Protein AF-0000000077414527 (afdb_homodimer)

Nearest PDB structures (foldseek):
  1jp4-assembly1_A  TM=9.322E-01  e=9.498E-38  Rattus norvegicus
  2wef-assembly1_A  TM=9.250E-01  e=2.791E-37  Homo sapiens
  4qxd-assembly1_A  TM=7.896E-01  e=4.468E-19  Entamoeba histolytica HM-1:IMSS
  7kio-assembly1_A  TM=7.228E-01  e=9.787E-17  Bos taurus
  1inp-assembly1_A  TM=6.877E-01  e=4.493E-17  Bos taurus

Sequence (624 aa):
MAQSSPLILRLLASSVTASARAGKIIKDVMTRGELGIIEKGTEKNDVQTEADRSAQRCIVASLTKQFPNVTIIGEEGPLGGTNEVPSDWLVTESDQSILDLNCPPTFINTSPDDIVVWVDPLDGTSEYTEGLLDHVTVLIGIAVQGRAVAGVIHQPYHNYKTVKDTPGRTLWGLVGLGVGGFTPVDPPKDKFVITTSRSHRDKMVSNALEALSPDEIISVGGAGHKVLVVLEGRAHAYVYASRGCKKWDTCAPEAILEASGGSLTDIHGKHYSYDKDAPFPDAQGIFATAKGVDHGALIGKLPQDIRDAFPYMAQSSPLILRLLASSVTASARAGKIIKDVMTRGELGIIEKGTEKNDVQTEADRSAQRCIVASLTKQFPNVTIIGEEGPLGGTNEVPSDWLVTESDQSILDLNCPPTFINTSPDDIVVWVDPLDGTSEYTEGLLDHVTVLIGIAVQGRAVAGVIHQPYHNYKTVKDTPGRTLWGLVGLGVGGFTPVDPPKDKFVITTSRSHRDKMVSNALEALSPDEIISVGGAGHKVLVVLEGRAHAYVYASRGCKKWDTCAPEAILEASGGSLTDIHGKHYSYDKDAPFPDAQGIFATAKGVDHGALIGKLPQDIRDAFPY

Solvent-accessible surface area (backbone atoms only — not comparable to full-atom values): 31586 Å² total; per-residue (Å²): 121,89,72,75,58,39,55,62,40,46,52,51,14,30,47,50,44,25,36,51,52,22,31,52,46,36,52,50,43,52,54,36,43,74,67,54,68,41,63,90,85,65,48,64,66,48,50,53,52,49,26,35,52,52,14,36,49,23,33,51,51,22,47,40,72,76,36,70,65,41,47,73,49,47,77,84,50,80,73,68,86,79,68,80,72,59,72,87,53,52,46,84,63,56,41,58,79,48,42,70,50,78,70,42,76,90,45,49,79,60,52,48,84,40,31,25,32,26,26,20,48,52,34,22,58,69,32,55,65,72,65,41,42,67,26,25,25,26,26,40,8,33,14,50,76,22,35,52,35,23,16,26,44,19,25,37,33,43,59,46,76,78,33,81,85,41,84,33,47,51,35,37,14,29,51,86,68,26,62,40,76,63,76,78,36,75,43,64,90,73,56,45,27,33,27,33,55,60,85,65,73,46,70,58,31,48,51,48,49,57,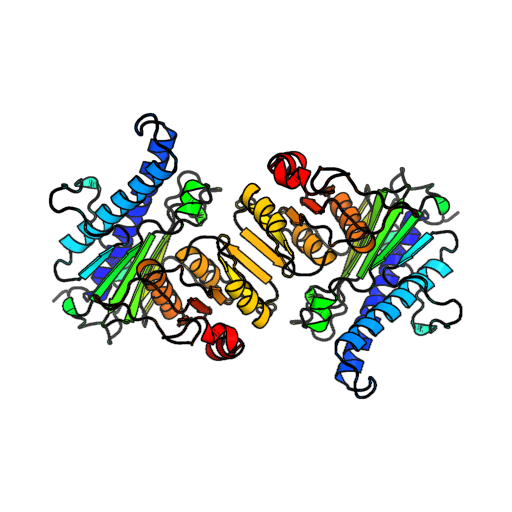54,62,61,51,61,32,36,41,26,32,53,26,62,49,35,46,45,45,39,23,43,60,16,71,12,42,25,36,53,40,59,45,59,79,48,34,49,32,48,42,28,10,44,34,4,29,37,39,18,62,54,22,44,52,20,21,57,85,70,44,67,71,64,45,37,90,83,43,71,53,59,35,59,39,18,38,32,31,25,27,53,89,50,63,55,68,63,58,48,66,46,49,54,64,70,63,54,63,72,37,67,134,124,88,74,76,58,38,56,61,40,48,52,51,16,30,47,50,43,27,35,50,53,21,31,52,47,36,52,51,41,51,54,36,42,75,68,54,68,43,60,90,83,65,48,66,68,48,50,54,50,49,24,34,51,53,14,36,49,25,34,53,53,25,47,38,72,76,37,70,67,41,49,73,49,46,75,83,51,82,72,69,89,78,66,80,71,58,71,88,52,53,46,84,62,55,41,60,80,49,42,72,51,78,72,40,76,90,45,50,77,57,52,47,84,40,31,26,34,26,26,19,48,50,34,21,58,68,32,53,67,71,65,40,42,66,27,24,24,25,27,40,8,35,14,51,77,23,34,50,35,23,16,25,45,20,26,37,34,43,58,47,77,79,33,82,84,38,84,33,48,53,34,36,14,29,50,85,68,26,61,40,75,64,76,76,36,74,43,64,88,71,54,47,28,33,27,36,58,60,87,67,74,47,71,59,31,49,52,48,48,57,53,63,60,53,61,33,35,42,26,32,53,27,61,48,35,48,47,47,39,22,42,60,15,73,12,43,24,35,53,41,59,44,60,79,48,34,49,30,48,42,29,10,43,33,4,28,38,39,17,61,54,22,45,52,22,21,56,84,70,44,67,69,64,45,37,89,82,44,72,54,60,36,60,41,18,38,32,30,28,27,53,90,50,64,54,68,63,58,47,66,47,49,54,66,70,63,54,64,72,36,68,134

Organism: Phaedon cochleariae (NCBI:txid80249)

Structure (mmCIF, N/CA/C/O backbone):
data_AF-0000000077414527-model_v1
#
loop_
_entity.id
_entity.type
_entity.pdbx_description
1 polymer "3(2),5'-bisphosphate nucleotidase 1"
#
loop_
_atom_site.group_PDB
_atom_site.id
_atom_site.type_symbol
_atom_site.label_atom_id
_atom_site.label_alt_id
_atom_site.label_comp_id
_atom_site.label_asym_id
_atom_site.label_entity_id
_atom_site.label_seq_id
_atom_site.pdbx_PDB_ins_code
_atom_site.Cartn_x
_atom_site.Cartn_y
_atom_site.Cartn_z
_atom_site.occupancy
_atom_site.B_iso_or_equiv
_atom_site.auth_seq_id
_atom_site.auth_comp_id
_atom_site.auth_asym_id
_atom_site.auth_atom_id
_atom_site.pdbx_PDB_model_num
ATOM 1 N N . MET A 1 1 ? -8.062 -52.812 0.493 1 33.16 1 MET A N 1
ATOM 2 C CA . MET A 1 1 ? -7.109 -52.5 -0.566 1 33.16 1 MET A CA 1
ATOM 3 C C . MET A 1 1 ? -6.555 -51.094 -0.392 1 33.16 1 MET A C 1
ATOM 5 O O . MET A 1 1 ? -7.305 -50.156 -0.088 1 33.16 1 MET A O 1
ATOM 9 N N . ALA A 1 2 ? -5.492 -50.844 0.14 1 43.72 2 ALA A N 1
ATOM 10 C CA . ALA A 1 2 ? -4.922 -49.531 0.486 1 43.72 2 ALA A CA 1
ATOM 11 C C . ALA A 1 2 ? -5.215 -48.5 -0.599 1 43.72 2 ALA A C 1
ATOM 13 O O . ALA A 1 2 ? -4.727 -48.625 -1.727 1 43.72 2 ALA A O 1
ATOM 14 N N . GLN A 1 3 ? -6.348 -48.031 -0.768 1 51.88 3 GLN A N 1
ATOM 15 C CA . GLN A 1 3 ? -6.883 -47.281 -1.902 1 51.88 3 GLN A CA 1
ATOM 16 C C . GLN A 1 3 ? -6.016 -46.062 -2.221 1 51.88 3 GLN A C 1
ATOM 18 O O . GLN A 1 3 ? -5.629 -45.312 -1.319 1 51.88 3 GLN A O 1
ATOM 23 N N . SER A 1 4 ? -5.305 -46.094 -3.387 1 80.25 4 SER A N 1
ATOM 24 C CA . SER A 1 4 ? -4.418 -45.062 -3.928 1 80.25 4 SER A CA 1
ATOM 25 C C . SER A 1 4 ? -5.098 -43.688 -3.93 1 80.25 4 SER A C 1
ATOM 27 O O . SER A 1 4 ? -6.312 -43.594 -4.113 1 80.25 4 SER A O 1
ATOM 29 N N . SER A 1 5 ? -4.609 -42.719 -3.238 1 91.75 5 SER A N 1
ATOM 30 C CA . SER A 1 5 ? -5.113 -41.344 -3.207 1 91.75 5 SER A CA 1
ATOM 31 C C . SER A 1 5 ? -5.609 -40.906 -4.582 1 91.75 5 SER A C 1
ATOM 33 O O . SER A 1 5 ? -5.016 -41.281 -5.602 1 91.75 5 SER A O 1
ATOM 35 N N . PRO A 1 6 ? -6.852 -40.312 -4.633 1 96.81 6 PRO A N 1
ATOM 36 C CA . PRO A 1 6 ? -7.387 -39.844 -5.906 1 96.81 6 PRO A CA 1
ATOM 37 C C . PRO A 1 6 ? -6.375 -39 -6.688 1 96.81 6 PRO A C 1
ATOM 39 O O . PRO A 1 6 ? -5.492 -38.375 -6.094 1 96.81 6 PRO A O 1
ATOM 42 N N . LEU A 1 7 ? -6.5 -39 -8.008 1 97.81 7 LEU A N 1
ATOM 43 C CA . LEU A 1 7 ? -5.555 -38.406 -8.93 1 97.81 7 LEU A CA 1
ATOM 44 C C . LEU A 1 7 ? -5.309 -36.938 -8.57 1 97.81 7 LEU A C 1
ATOM 46 O O . LEU A 1 7 ? -4.16 -36.469 -8.555 1 97.81 7 LEU A O 1
ATOM 50 N N . ILE A 1 8 ? -6.379 -36.219 -8.266 1 98.25 8 ILE A N 1
ATOM 51 C CA . ILE A 1 8 ? -6.262 -34.781 -8.008 1 98.25 8 ILE A CA 1
ATOM 52 C C . ILE A 1 8 ? -5.383 -34.531 -6.781 1 98.25 8 ILE A C 1
ATOM 54 O O . ILE A 1 8 ? -4.574 -33.594 -6.766 1 98.25 8 ILE A O 1
ATOM 58 N N . LEU A 1 9 ? -5.488 -35.344 -5.777 1 98.44 9 LEU A N 1
ATOM 59 C CA . LEU A 1 9 ? -4.676 -35.219 -4.574 1 98.44 9 LEU A CA 1
ATOM 60 C C . LEU A 1 9 ? -3.223 -35.594 -4.863 1 98.44 9 LEU A C 1
ATOM 62 O O . LEU A 1 9 ? -2.301 -34.938 -4.363 1 98.44 9 LEU A O 1
ATOM 66 N N . ARG A 1 10 ? -3.029 -36.625 -5.637 1 98.31 10 ARG A N 1
ATOM 67 C CA . ARG A 1 10 ? -1.673 -37.031 -5.992 1 98.31 10 ARG A CA 1
ATOM 68 C C . ARG A 1 10 ? -0.967 -35.938 -6.789 1 98.31 10 ARG A C 1
ATOM 70 O O . ARG A 1 10 ? 0.204 -35.625 -6.543 1 98.31 10 ARG A O 1
ATOM 77 N N . LEU A 1 11 ? -1.698 -35.406 -7.727 1 98.5 11 LEU A N 1
ATOM 78 C CA . LEU A 1 11 ? -1.153 -34.344 -8.555 1 98.5 11 LEU A CA 1
ATOM 79 C C . LEU A 1 11 ? -0.813 -33.125 -7.711 1 98.5 11 LEU A C 1
ATOM 81 O O . LEU A 1 11 ? 0.25 -32.531 -7.879 1 98.5 11 LEU A O 1
ATOM 85 N N . LEU A 1 12 ? -1.729 -32.719 -6.812 1 98.81 12 LEU A N 1
ATOM 86 C CA . LEU A 1 12 ? -1.494 -31.578 -5.93 1 98.81 12 LEU A CA 1
ATOM 87 C C . LEU A 1 12 ? -0.288 -31.828 -5.031 1 98.81 12 LEU A C 1
ATOM 89 O O . LEU A 1 12 ? 0.584 -30.969 -4.902 1 98.81 12 LEU A O 1
ATOM 93 N N . ALA A 1 13 ? -0.215 -33 -4.461 1 98.75 13 ALA A N 1
ATOM 94 C CA . ALA A 1 13 ? 0.877 -33.375 -3.564 1 98.75 13 ALA A CA 1
ATOM 95 C C . ALA A 1 13 ? 2.221 -33.312 -4.289 1 98.75 13 ALA A C 1
ATOM 97 O O . ALA A 1 13 ? 3.213 -32.844 -3.738 1 98.75 13 ALA A O 1
ATOM 98 N N . SER A 1 14 ? 2.242 -33.844 -5.484 1 98.69 14 SER A N 1
ATOM 99 C CA . SER A 1 14 ? 3.459 -33.812 -6.285 1 98.69 14 SER A CA 1
ATOM 100 C C . SER A 1 14 ? 3.83 -32.406 -6.715 1 98.69 14 SER A C 1
ATOM 102 O O . SER A 1 14 ? 5.012 -32.062 -6.789 1 98.69 14 SER A O 1
ATOM 104 N N . SER A 1 15 ? 2.818 -31.609 -7.031 1 98.88 15 SER A N 1
ATOM 105 C CA . SER A 1 15 ? 3.053 -30.219 -7.426 1 98.88 15 SER A CA 1
ATOM 106 C C . SER A 1 15 ? 3.699 -29.422 -6.293 1 98.88 15 SER A C 1
ATOM 108 O O . SER A 1 15 ? 4.539 -28.562 -6.539 1 98.88 15 SER A O 1
ATOM 110 N N . VAL A 1 16 ? 3.297 -29.734 -5.059 1 98.81 16 VAL A N 1
ATOM 111 C CA . VAL A 1 16 ? 3.867 -29.047 -3.896 1 98.81 16 VAL A CA 1
ATOM 112 C C . VAL A 1 16 ? 5.363 -29.344 -3.816 1 98.81 16 VAL A C 1
ATOM 114 O O . VAL A 1 16 ? 6.176 -28.406 -3.699 1 98.81 16 VAL A O 1
ATOM 117 N N . THR A 1 17 ? 5.758 -30.547 -3.98 1 98.31 17 THR A N 1
ATOM 118 C CA . THR A 1 17 ? 7.164 -30.922 -3.873 1 98.31 17 THR A CA 1
ATOM 119 C C . THR A 1 17 ? 7.957 -30.422 -5.074 1 98.31 17 THR A C 1
ATOM 121 O O . THR A 1 17 ? 9.086 -29.953 -4.926 1 98.31 17 THR A O 1
ATOM 124 N N . ALA A 1 18 ? 7.352 -30.531 -6.227 1 98.25 18 ALA A N 1
ATOM 125 C CA . ALA A 1 18 ? 8.008 -30.047 -7.438 1 98.25 18 ALA A CA 1
ATOM 126 C C . ALA A 1 18 ? 8.25 -28.547 -7.367 1 98.25 18 ALA A C 1
ATOM 128 O O . ALA A 1 18 ? 9.305 -28.047 -7.785 1 98.25 18 ALA A O 1
ATOM 129 N N . SER A 1 19 ? 7.246 -27.797 -6.848 1 98.69 19 SER A N 1
ATOM 130 C CA . SER A 1 19 ? 7.383 -26.359 -6.762 1 98.69 19 SER A CA 1
ATOM 131 C C . SER A 1 19 ? 8.492 -25.953 -5.793 1 98.69 19 SER A C 1
ATOM 133 O O . SER A 1 19 ? 9.234 -25.016 -6.047 1 98.69 19 SER A O 1
ATOM 135 N N . ALA A 1 20 ? 8.578 -26.656 -4.707 1 98.19 20 ALA A N 1
ATOM 136 C CA . ALA A 1 20 ? 9.641 -26.391 -3.738 1 98.19 20 ALA A CA 1
ATOM 137 C C . ALA A 1 20 ? 11.016 -26.641 -4.348 1 98.19 20 ALA A C 1
ATOM 139 O O . ALA A 1 20 ? 11.945 -25.844 -4.145 1 98.19 20 ALA A O 1
ATOM 140 N N . ARG A 1 21 ? 11.156 -27.719 -5.043 1 97.62 21 ARG A N 1
ATOM 141 C CA . ARG A 1 21 ? 12.414 -28.016 -5.723 1 97.62 21 ARG A CA 1
ATOM 142 C C . ARG A 1 21 ? 12.734 -26.938 -6.754 1 97.62 21 ARG A C 1
ATOM 144 O O . ARG A 1 21 ? 13.891 -26.5 -6.871 1 97.62 21 ARG A O 1
ATOM 151 N N . ALA A 1 22 ? 11.75 -26.578 -7.531 1 97.88 22 ALA A N 1
ATOM 152 C CA . ALA A 1 22 ? 11.93 -25.5 -8.492 1 97.88 22 ALA A CA 1
ATOM 153 C C . ALA A 1 22 ? 12.414 -24.219 -7.793 1 97.88 22 ALA A C 1
ATOM 155 O O . ALA A 1 22 ? 13.297 -23.531 -8.305 1 97.88 22 ALA A O 1
ATOM 156 N N . GLY A 1 23 ? 11.812 -23.922 -6.609 1 98 23 GLY A N 1
ATOM 157 C CA . GLY A 1 23 ? 12.258 -22.797 -5.82 1 98 23 GLY A CA 1
ATOM 158 C C . GLY A 1 23 ? 13.734 -22.844 -5.469 1 98 23 GLY A C 1
ATOM 159 O O . GLY A 1 23 ? 14.43 -21.844 -5.535 1 98 23 GLY A O 1
ATOM 160 N N . LYS A 1 24 ? 14.188 -24.016 -5.109 1 96.94 24 LYS A N 1
ATOM 161 C CA . LYS A 1 24 ? 15.602 -24.188 -4.801 1 96.94 24 LYS A CA 1
ATOM 162 C C . LYS A 1 24 ? 16.469 -23.938 -6.027 1 96.94 24 LYS A C 1
ATOM 164 O O . LYS A 1 24 ? 17.531 -23.312 -5.926 1 96.94 24 LYS A O 1
ATOM 169 N N . ILE A 1 25 ? 16.031 -24.391 -7.121 1 95.56 25 ILE A N 1
ATOM 170 C CA . ILE A 1 25 ? 16.766 -24.188 -8.367 1 95.56 25 ILE A CA 1
ATOM 171 C C . ILE A 1 25 ? 16.875 -22.703 -8.688 1 95.56 25 ILE A C 1
ATOM 173 O O . ILE A 1 25 ? 17.938 -22.219 -9.078 1 95.56 25 ILE A O 1
ATOM 177 N N . ILE A 1 26 ? 15.797 -21.984 -8.555 1 96.56 26 ILE A N 1
ATOM 178 C CA . ILE A 1 26 ? 15.758 -20.547 -8.789 1 96.56 26 ILE A CA 1
ATOM 179 C C . ILE A 1 26 ? 16.812 -19.859 -7.926 1 96.56 26 ILE A C 1
ATOM 181 O O . ILE A 1 26 ? 17.547 -19 -8.414 1 96.56 26 ILE A O 1
ATOM 185 N N . LYS A 1 27 ? 16.875 -20.219 -6.691 1 96.31 27 LYS A N 1
ATOM 186 C CA . LYS A 1 27 ? 17.844 -19.625 -5.766 1 96.31 27 LYS A CA 1
ATOM 187 C C . LYS A 1 27 ? 19.266 -19.984 -6.164 1 96.31 27 LYS A C 1
ATOM 189 O O . LYS A 1 27 ? 20.172 -19.141 -6.098 1 96.31 27 LYS A O 1
ATOM 194 N N . ASP A 1 28 ? 19.484 -21.25 -6.547 1 93.88 28 ASP A N 1
ATOM 195 C CA . ASP A 1 28 ? 20.812 -21.703 -6.953 1 93.88 28 ASP A CA 1
ATOM 196 C C . ASP A 1 28 ? 21.312 -20.922 -8.164 1 93.88 28 ASP A C 1
ATOM 198 O O . ASP A 1 28 ? 22.484 -20.547 -8.227 1 93.88 28 ASP A O 1
ATOM 202 N N . VAL A 1 29 ? 20.453 -20.734 -9.109 1 92.62 29 VAL A N 1
ATOM 203 C CA . VAL A 1 29 ? 20.828 -20 -10.312 1 92.62 29 VAL A CA 1
ATOM 204 C C . VAL A 1 29 ? 21.234 -18.578 -9.945 1 92.62 29 VAL A C 1
ATOM 206 O O . VAL A 1 29 ? 22.234 -18.062 -10.469 1 92.62 29 VAL A O 1
ATOM 209 N N . MET A 1 30 ? 20.469 -17.938 -9.086 1 91.81 30 MET A N 1
ATOM 210 C CA . MET A 1 30 ? 20.797 -16.594 -8.641 1 91.81 30 MET A CA 1
ATOM 211 C C . MET A 1 30 ? 22.172 -16.562 -7.977 1 91.81 30 MET A C 1
ATOM 213 O O . MET A 1 30 ? 22.984 -15.68 -8.258 1 91.81 30 MET A O 1
ATOM 217 N N . THR A 1 31 ? 22.391 -17.469 -7.109 1 89.81 31 THR A N 1
ATOM 218 C CA . THR A 1 31 ? 23.656 -17.547 -6.391 1 89.81 31 THR A CA 1
ATOM 219 C C . THR A 1 31 ? 24.828 -17.734 -7.363 1 89.81 31 THR A C 1
ATOM 221 O O . THR A 1 31 ? 25.875 -17.094 -7.211 1 89.81 31 THR A O 1
ATOM 224 N N . ARG A 1 32 ? 24.625 -18.547 -8.305 1 85.94 32 ARG A N 1
ATOM 225 C CA . ARG A 1 32 ? 25.656 -18.781 -9.312 1 85.94 32 ARG A CA 1
ATOM 226 C C . ARG A 1 32 ? 25.906 -17.531 -10.141 1 85.94 32 ARG A C 1
ATOM 228 O O . ARG A 1 32 ? 27.062 -17.25 -10.508 1 85.94 32 ARG A O 1
ATOM 235 N N . GLY A 1 33 ? 24.891 -16.922 -10.508 1 79.94 33 GLY A N 1
ATOM 236 C CA . GLY A 1 33 ? 25.031 -15.656 -11.227 1 79.94 33 GLY A CA 1
ATOM 237 C C . GLY A 1 33 ? 25.812 -14.617 -10.445 1 79.94 33 GLY A C 1
ATOM 238 O O . GLY A 1 33 ? 26.672 -13.938 -11.008 1 79.94 33 GLY A O 1
ATOM 239 N N . GLU A 1 34 ? 25.516 -14.5 -9.234 1 73.38 34 GLU A N 1
ATOM 240 C CA . GLU A 1 34 ? 26.188 -13.539 -8.367 1 73.38 34 GLU A CA 1
ATOM 241 C C . GLU A 1 34 ? 27.672 -13.867 -8.227 1 73.38 34 GLU A C 1
ATOM 243 O O . GLU A 1 34 ? 28.5 -12.969 -8.102 1 73.38 34 GLU A O 1
ATOM 248 N N . LEU A 1 35 ? 27.906 -15.148 -8.297 1 69.75 35 LEU A N 1
ATOM 249 C CA . LEU A 1 35 ? 29.281 -15.609 -8.156 1 69.75 35 LEU A CA 1
ATOM 250 C C . LEU A 1 35 ? 30.016 -15.531 -9.484 1 69.75 35 LEU A C 1
ATOM 252 O O . LEU A 1 35 ? 31.219 -15.797 -9.547 1 69.75 35 LEU A O 1
ATOM 256 N N . GLY A 1 36 ? 29.359 -14.891 -10.438 1 66.06 36 GLY A N 1
ATOM 257 C CA . GLY A 1 36 ? 29.969 -14.734 -11.75 1 66.06 36 GLY A CA 1
ATOM 258 C C . GLY A 1 36 ? 30.172 -16.047 -12.477 1 66.06 36 GLY A C 1
ATOM 259 O O . GLY A 1 36 ? 31 -16.141 -13.391 1 66.06 36 GLY A O 1
ATOM 260 N N . ILE A 1 37 ? 29.812 -17.016 -11.953 1 55.81 37 ILE A N 1
ATOM 261 C CA . ILE A 1 37 ? 30.016 -18.328 -12.531 1 55.81 37 ILE A CA 1
ATOM 262 C C . ILE A 1 37 ? 29.172 -18.469 -13.805 1 55.81 37 ILE A C 1
ATOM 264 O O . ILE A 1 37 ? 29.516 -19.25 -14.703 1 55.81 37 ILE A O 1
ATOM 268 N N . ILE A 1 38 ? 28.234 -17.641 -13.82 1 53.44 38 ILE A N 1
ATOM 269 C CA . ILE A 1 38 ? 27.547 -17.688 -15.102 1 53.44 38 ILE A CA 1
ATOM 270 C C . ILE A 1 38 ? 28.359 -16.938 -16.156 1 53.44 38 ILE A C 1
ATOM 272 O O . ILE A 1 38 ? 29.078 -15.992 -15.82 1 53.44 38 ILE A O 1
ATOM 276 N N . GLU A 1 39 ? 28.562 -17.406 -17.344 1 50.69 39 GLU A N 1
ATOM 277 C CA . GLU A 1 39 ? 29.438 -16.875 -18.375 1 50.69 39 GLU A CA 1
ATOM 278 C C . GLU A 1 39 ? 29.531 -15.344 -18.281 1 50.69 39 GLU A C 1
ATOM 280 O O . GLU A 1 39 ? 28.516 -14.672 -18.094 1 50.69 39 GLU A O 1
ATOM 285 N N . LYS A 1 40 ? 30.797 -14.883 -18.234 1 45.88 40 LYS A N 1
ATOM 286 C CA . LYS A 1 40 ? 31.219 -13.492 -18.391 1 45.88 40 LYS A CA 1
ATOM 287 C C . LYS A 1 40 ? 30.422 -12.797 -19.5 1 45.88 40 LYS A C 1
ATOM 289 O O . LYS A 1 40 ? 30.266 -13.336 -20.594 1 45.88 40 LYS A O 1
ATOM 294 N N . GLY A 1 41 ? 29.609 -11.734 -19.078 1 48.88 41 GLY A N 1
ATOM 295 C CA . GLY A 1 41 ? 28.75 -10.984 -19.984 1 48.88 41 GLY A CA 1
ATOM 296 C C . GLY A 1 41 ? 27.266 -11.227 -19.734 1 48.88 41 GLY A C 1
ATOM 297 O O . GLY A 1 41 ? 26.422 -10.742 -20.484 1 48.88 41 GLY A O 1
ATOM 298 N N . THR A 1 42 ? 27.062 -12.109 -18.781 1 53.91 42 THR A N 1
ATOM 299 C CA . THR A 1 42 ? 25.656 -12.43 -18.562 1 53.91 42 THR A CA 1
ATOM 300 C C . THR A 1 42 ? 24.953 -11.305 -17.812 1 53.91 42 THR A C 1
ATOM 302 O O . THR A 1 42 ? 25.359 -10.93 -16.719 1 53.91 42 THR A O 1
ATOM 305 N N . GLU A 1 43 ? 24.031 -10.625 -18.484 1 67.56 43 GLU A N 1
ATOM 306 C CA . GLU A 1 43 ? 23.172 -9.555 -17.984 1 67.56 43 GLU A CA 1
ATOM 307 C C . GLU A 1 43 ? 22.047 -10.109 -17.125 1 67.56 43 GLU A C 1
ATOM 309 O O . GLU A 1 43 ? 21.75 -11.305 -17.172 1 67.56 43 GLU A O 1
ATOM 314 N N . LYS A 1 44 ? 21.656 -9.531 -16.125 1 71.81 44 LYS A N 1
ATOM 315 C CA . LYS A 1 44 ? 20.562 -9.875 -15.219 1 71.81 44 LYS A CA 1
ATOM 316 C C . LYS A 1 44 ? 19.453 -10.617 -15.961 1 71.81 44 LYS A C 1
ATOM 318 O O . LYS A 1 44 ? 18.859 -11.562 -15.422 1 71.81 44 LYS A O 1
ATOM 323 N N . ASN A 1 45 ? 19.266 -10.281 -17.078 1 78.75 45 ASN A N 1
ATOM 324 C CA . ASN A 1 45 ? 18.219 -10.891 -17.906 1 78.75 45 ASN A CA 1
ATOM 325 C C . ASN A 1 45 ? 18.578 -12.328 -18.281 1 78.75 45 ASN A C 1
ATOM 327 O O . ASN A 1 45 ? 17.688 -13.172 -18.438 1 78.75 45 ASN A O 1
ATOM 331 N N . ASP A 1 46 ? 19.797 -12.586 -18.312 1 81.69 46 ASP A N 1
ATOM 332 C CA . ASP A 1 46 ? 20.219 -13.945 -18.625 1 81.69 46 ASP A CA 1
ATOM 333 C C . ASP A 1 46 ? 20 -14.883 -17.438 1 81.69 46 ASP A C 1
ATOM 335 O O . ASP A 1 46 ? 19.562 -16.031 -17.609 1 81.69 46 ASP A O 1
ATOM 339 N N . VAL A 1 47 ? 20.328 -14.43 -16.297 1 84.44 47 VAL A N 1
ATOM 340 C CA . VAL A 1 47 ? 20.125 -15.195 -15.078 1 84.44 47 VAL A CA 1
ATOM 341 C C . VAL A 1 47 ? 18.641 -15.508 -14.891 1 84.44 47 VAL A C 1
ATOM 343 O O . VAL A 1 47 ? 18.281 -16.656 -14.594 1 84.44 47 VAL A O 1
ATOM 346 N N . GLN A 1 48 ? 17.844 -14.547 -15.086 1 87.56 48 GLN A N 1
ATOM 347 C CA . GLN A 1 48 ? 16.391 -14.734 -14.977 1 87.56 48 GLN A CA 1
ATOM 348 C C . GLN A 1 48 ? 15.898 -15.773 -15.977 1 87.56 48 GLN A C 1
ATOM 350 O O . GLN A 1 48 ? 15.094 -16.641 -15.633 1 87.56 48 GLN A O 1
ATOM 355 N N . THR A 1 49 ? 16.391 -15.734 -17.188 1 87.69 49 THR A N 1
ATOM 356 C CA . THR A 1 49 ? 16.016 -16.672 -18.234 1 87.69 49 THR A CA 1
ATOM 357 C C . THR A 1 49 ? 16.391 -18.094 -17.844 1 87.69 49 THR A C 1
ATOM 359 O O . THR A 1 49 ? 15.609 -19.031 -18.016 1 87.69 49 THR A O 1
ATOM 362 N N . GLU A 1 50 ? 17.562 -18.219 -17.359 1 91.44 50 GLU A N 1
ATOM 363 C CA . GLU A 1 50 ? 18.016 -19.547 -16.922 1 91.44 50 GLU A CA 1
ATOM 364 C C . GLU A 1 50 ? 17.172 -20.062 -15.773 1 91.44 50 GLU A C 1
ATOM 366 O O . GLU A 1 50 ? 16.812 -21.25 -15.742 1 91.44 50 GLU A O 1
ATOM 371 N N . ALA A 1 51 ? 16.906 -19.234 -14.836 1 94.69 51 ALA A N 1
ATOM 372 C CA . ALA A 1 51 ? 16.078 -19.625 -13.695 1 94.69 51 ALA A CA 1
ATOM 373 C C . ALA A 1 51 ? 14.695 -20.094 -14.164 1 94.69 51 ALA A C 1
ATOM 375 O O . ALA A 1 51 ? 14.203 -21.125 -13.727 1 94.69 51 ALA A O 1
ATOM 376 N N . ASP A 1 52 ? 14.117 -19.344 -15.078 1 95.06 52 ASP A N 1
ATOM 377 C CA . ASP A 1 52 ? 12.805 -19.672 -15.633 1 95.06 52 ASP A CA 1
ATOM 378 C C . ASP A 1 52 ? 12.812 -21.031 -16.312 1 95.06 52 ASP A C 1
ATOM 380 O O . ASP A 1 52 ? 11.969 -21.891 -16.016 1 95.06 52 ASP A O 1
ATOM 384 N N . ARG A 1 53 ? 13.719 -21.25 -17.125 1 93.38 53 ARG A N 1
ATOM 385 C CA . ARG A 1 53 ? 13.789 -22.469 -17.922 1 93.38 53 ARG A CA 1
ATOM 386 C C . ARG A 1 53 ? 14.109 -23.672 -17.047 1 93.38 53 ARG A C 1
ATOM 388 O O . ARG A 1 53 ? 13.492 -24.734 -17.188 1 93.38 53 ARG A O 1
ATOM 395 N N . SER A 1 54 ? 15.07 -23.516 -16.172 1 93.81 54 SER A N 1
ATOM 396 C CA . SER A 1 54 ? 15.461 -24.609 -15.289 1 93.81 54 SER A CA 1
ATOM 397 C C . SER A 1 54 ? 14.32 -25 -14.359 1 93.81 54 SER A C 1
ATOM 399 O O . SER A 1 54 ? 14.055 -26.188 -14.164 1 93.81 54 SER A O 1
ATOM 401 N N . ALA A 1 55 ? 13.672 -24.016 -13.797 1 96.62 55 ALA A N 1
ATOM 402 C CA . ALA A 1 55 ? 12.547 -24.281 -12.906 1 96.62 55 ALA A CA 1
ATOM 403 C C . ALA A 1 55 ? 11.414 -25 -13.641 1 96.62 55 ALA A C 1
ATOM 405 O O . ALA A 1 55 ? 10.836 -25.953 -13.125 1 96.62 55 ALA A O 1
ATOM 406 N N . GLN A 1 56 ? 11.109 -24.531 -14.844 1 96.81 56 GLN A N 1
ATOM 407 C CA . GLN A 1 56 ? 10.047 -25.188 -15.609 1 96.81 56 GLN A CA 1
ATOM 408 C C . GLN A 1 56 ? 10.414 -26.625 -15.938 1 96.81 56 GLN A C 1
ATOM 410 O O . GLN A 1 56 ? 9.57 -27.516 -15.852 1 96.81 56 GLN A O 1
ATOM 415 N N . ARG A 1 57 ? 11.633 -26.812 -16.344 1 95.12 57 ARG A N 1
ATOM 416 C CA . ARG A 1 57 ? 12.078 -28.172 -16.672 1 95.12 57 ARG A CA 1
ATOM 417 C C . ARG A 1 57 ? 11.906 -29.109 -15.477 1 95.12 57 ARG A C 1
ATOM 419 O O . ARG A 1 57 ? 11.438 -30.234 -15.641 1 95.12 57 ARG A O 1
ATOM 426 N N . CYS A 1 58 ? 12.281 -28.625 -14.344 1 96 58 CYS A N 1
ATOM 427 C CA . CYS A 1 58 ? 12.125 -29.406 -13.117 1 96 58 CYS A CA 1
ATOM 428 C C . CYS A 1 58 ? 10.664 -29.797 -12.898 1 96 58 CYS A C 1
ATOM 430 O O . CYS A 1 58 ? 10.352 -30.969 -12.711 1 96 58 CYS A O 1
ATOM 432 N N . ILE A 1 59 ? 9.789 -28.875 -12.969 1 97.94 59 ILE A N 1
ATOM 433 C CA . ILE A 1 59 ? 8.375 -29.078 -12.648 1 97.94 59 ILE A CA 1
ATOM 434 C C . ILE A 1 59 ? 7.734 -29.984 -13.688 1 97.94 59 ILE A C 1
ATOM 436 O O . ILE A 1 59 ? 7.121 -30.984 -13.352 1 97.94 59 ILE A O 1
ATOM 440 N N . VAL A 1 60 ? 7.938 -29.625 -14.969 1 96.75 60 VAL A N 1
ATOM 441 C CA . VAL A 1 60 ? 7.262 -30.328 -16.062 1 96.75 60 VAL A CA 1
ATOM 442 C C . VAL A 1 60 ? 7.773 -31.766 -16.156 1 96.75 60 VAL A C 1
ATOM 444 O O . VAL A 1 60 ? 6.988 -32.719 -16.297 1 96.75 60 VAL A O 1
ATOM 447 N N . ALA A 1 61 ? 9.07 -31.938 -16.047 1 94.69 61 ALA A N 1
ATOM 448 C CA . ALA A 1 61 ? 9.625 -33.281 -16.125 1 94.69 61 ALA A CA 1
ATOM 449 C C . ALA A 1 61 ? 9.141 -34.156 -14.961 1 94.69 61 ALA A C 1
ATOM 451 O O . ALA A 1 61 ? 8.781 -35.312 -15.156 1 94.69 61 ALA A O 1
ATOM 452 N N . SER A 1 62 ? 9.117 -33.562 -13.773 1 96.31 62 SER A N 1
ATOM 453 C CA . SER A 1 62 ? 8.695 -34.312 -12.586 1 96.31 62 SER A CA 1
ATOM 454 C C . SER A 1 62 ? 7.23 -34.719 -12.695 1 96.31 62 SER A C 1
ATOM 456 O O . SER A 1 62 ? 6.891 -35.875 -12.445 1 96.31 62 SER A O 1
ATOM 458 N N . LEU A 1 63 ? 6.387 -33.844 -13.078 1 97.12 63 LEU A N 1
ATOM 459 C CA . LEU A 1 63 ? 4.957 -34.094 -13.141 1 97.12 63 LEU A CA 1
ATOM 460 C C . LEU A 1 63 ? 4.633 -35.031 -14.32 1 97.12 63 LEU A C 1
ATOM 462 O O . LEU A 1 63 ? 3.791 -35.906 -14.203 1 97.12 63 LEU A O 1
ATOM 466 N N . THR A 1 64 ? 5.312 -34.812 -15.484 1 95.12 64 THR A N 1
ATOM 467 C CA . THR A 1 64 ? 5.062 -35.625 -16.672 1 95.12 64 THR A CA 1
ATOM 468 C C . THR A 1 64 ? 5.453 -37.094 -16.406 1 95.12 64 THR A C 1
ATOM 470 O O . THR A 1 64 ? 4.777 -38 -16.875 1 95.12 64 THR A O 1
ATOM 473 N N . LYS A 1 65 ? 6.508 -37.281 -15.742 1 93.56 65 LYS A N 1
ATOM 474 C CA . LYS A 1 65 ? 6.953 -38.625 -15.414 1 93.56 65 LYS A CA 1
ATOM 475 C C . LYS A 1 65 ? 5.922 -39.344 -14.555 1 93.56 65 LYS A C 1
ATOM 477 O O . LYS A 1 65 ? 5.66 -40.531 -14.758 1 93.56 65 LYS A O 1
ATOM 482 N N . GLN A 1 66 ? 5.355 -38.656 -13.633 1 95.5 66 GLN A N 1
ATOM 483 C CA . GLN A 1 66 ? 4.43 -39.25 -12.68 1 95.5 66 GLN A CA 1
ATOM 484 C C . GLN A 1 66 ? 3.016 -39.312 -13.258 1 95.5 66 GLN A C 1
ATOM 486 O O . GLN A 1 66 ? 2.236 -40.219 -12.914 1 95.5 66 GLN A O 1
ATOM 491 N N . PHE A 1 67 ? 2.699 -38.344 -14.102 1 97.06 67 PHE A N 1
ATOM 492 C CA . PHE A 1 67 ? 1.361 -38.25 -14.672 1 97.06 67 PHE A CA 1
ATOM 493 C C . PHE A 1 67 ? 1.429 -38 -16.172 1 97.06 67 PHE A C 1
ATOM 495 O O . PHE A 1 67 ? 1.021 -36.969 -16.672 1 97.06 67 PHE A O 1
ATOM 502 N N . PRO A 1 68 ? 1.725 -39 -16.922 1 96 68 PRO A N 1
ATOM 503 C CA . PRO A 1 68 ? 2.016 -38.844 -18.344 1 96 68 PRO A CA 1
ATOM 504 C C . PRO A 1 68 ? 0.779 -38.469 -19.156 1 96 68 PRO A C 1
ATOM 506 O O . PRO A 1 68 ? 0.901 -37.906 -20.25 1 96 68 PRO A O 1
ATOM 509 N N . ASN A 1 69 ? -0.427 -38.688 -18.641 1 97.12 69 ASN A N 1
ATOM 510 C CA . ASN A 1 69 ? -1.637 -38.438 -19.422 1 97.12 69 ASN A CA 1
ATOM 511 C C . ASN A 1 69 ? -2.242 -37.094 -19.094 1 97.12 69 ASN A C 1
ATOM 513 O O . ASN A 1 69 ? -3.279 -36.719 -19.641 1 97.12 69 ASN A O 1
ATOM 517 N N . VAL A 1 70 ? -1.64 -36.375 -18.219 1 97.94 70 VAL A N 1
ATOM 518 C CA . VAL A 1 70 ? -2.107 -35.062 -17.859 1 97.94 70 VAL A CA 1
ATOM 519 C C . VAL A 1 70 ? -1.441 -34 -18.75 1 97.94 70 VAL A C 1
ATOM 521 O O . VAL A 1 70 ? -0.243 -34.094 -19.016 1 97.94 70 VAL A O 1
ATOM 524 N N . THR A 1 71 ? -2.213 -33.094 -19.281 1 98.06 71 THR A N 1
ATOM 525 C CA . THR A 1 71 ? -1.678 -31.984 -20.062 1 98.06 71 THR A CA 1
ATOM 526 C C . THR A 1 71 ? -1.009 -30.953 -19.156 1 98.06 71 THR A C 1
ATOM 528 O O . THR A 1 71 ? -1.599 -30.516 -18.172 1 98.06 71 THR A O 1
ATOM 531 N N . ILE A 1 72 ? 0.194 -30.625 -19.438 1 98.19 72 ILE A N 1
ATOM 532 C CA . ILE A 1 72 ? 0.926 -29.609 -18.688 1 98.19 72 ILE A CA 1
ATOM 533 C C . ILE A 1 72 ? 1.371 -28.484 -19.641 1 98.19 72 ILE A C 1
ATOM 535 O O . ILE A 1 72 ? 2.02 -28.75 -20.656 1 98.19 72 ILE A O 1
ATOM 539 N N . ILE A 1 73 ? 0.986 -27.25 -19.375 1 98.06 73 ILE A N 1
ATOM 540 C CA . ILE A 1 73 ? 1.34 -26.078 -20.156 1 98.06 73 ILE A CA 1
ATOM 541 C C . ILE A 1 73 ? 2.193 -25.141 -19.328 1 98.06 73 ILE A C 1
ATOM 543 O O . ILE A 1 73 ? 1.746 -24.641 -18.297 1 98.06 73 ILE A O 1
ATOM 547 N N . GLY A 1 74 ? 3.385 -24.906 -19.75 1 97.5 74 GLY A N 1
ATOM 548 C CA . GLY A 1 74 ? 4.305 -24.016 -19.062 1 97.5 74 GLY A CA 1
ATOM 549 C C . GLY A 1 74 ? 4.52 -22.703 -19.797 1 97.5 74 GLY A C 1
ATOM 550 O O . GLY A 1 74 ? 4.5 -22.656 -21.031 1 97.5 74 GLY A O 1
ATOM 551 N N . GLU A 1 75 ? 4.797 -21.641 -19.047 1 96.31 75 GLU A N 1
ATOM 552 C CA . GLU A 1 75 ? 5.012 -20.297 -19.562 1 96.31 75 GLU A CA 1
ATOM 553 C C . GLU A 1 75 ? 6.133 -20.281 -20.609 1 96.31 75 GLU A C 1
ATOM 555 O O . GLU A 1 75 ? 6.051 -19.578 -21.609 1 96.31 75 GLU A O 1
ATOM 560 N N . GLU A 1 76 ? 7.172 -21.109 -20.438 1 93.12 76 GLU A N 1
ATOM 561 C CA . GLU A 1 76 ? 8.375 -21.047 -21.266 1 93.12 76 GLU A CA 1
ATOM 562 C C . GLU A 1 76 ? 8.234 -21.922 -22.5 1 93.12 76 GLU A C 1
ATOM 564 O O . GLU A 1 76 ? 9.188 -22.109 -23.266 1 93.12 76 GLU A O 1
ATOM 569 N N . GLY A 1 77 ? 7.09 -22.469 -22.734 1 89.88 77 GLY A N 1
ATOM 570 C CA . GLY A 1 77 ? 6.844 -23.281 -23.906 1 89.88 77 GLY A CA 1
ATOM 571 C C . GLY A 1 77 ? 7.402 -24.688 -23.797 1 89.88 77 GLY A C 1
ATOM 572 O O . GLY A 1 77 ? 7.785 -25.125 -22.703 1 89.88 77 GLY A O 1
ATOM 573 N N . PRO A 1 78 ? 7.258 -25.422 -24.922 1 84.12 78 PRO A N 1
ATOM 574 C CA . PRO A 1 78 ? 7.676 -26.828 -24.891 1 84.12 78 PRO A CA 1
ATOM 575 C C . PRO A 1 78 ? 9.164 -27 -24.594 1 84.12 78 PRO A C 1
ATOM 577 O O . PRO A 1 78 ? 9.984 -26.188 -25.031 1 84.12 78 PRO A O 1
ATOM 580 N N . LEU A 1 79 ? 9.383 -27.891 -23.625 1 72.44 79 LEU A N 1
ATOM 581 C CA . LEU A 1 79 ? 10.758 -28.203 -23.266 1 72.44 79 LEU A CA 1
ATOM 582 C C . LEU A 1 79 ? 11.453 -28.984 -24.375 1 72.44 79 LEU A C 1
ATOM 584 O O . LEU A 1 79 ? 10.812 -29.766 -25.078 1 72.44 79 LEU A O 1
ATOM 588 N N . GLY A 1 80 ? 12.117 -28.453 -25.328 1 59.38 80 GLY A N 1
ATOM 589 C CA . GLY A 1 80 ? 12.805 -29.172 -26.391 1 59.38 80 GLY A CA 1
ATOM 590 C C . GLY A 1 80 ? 13.117 -30.609 -26.031 1 59.38 80 GLY A C 1
ATOM 591 O O . GLY A 1 80 ? 13.148 -30.969 -24.844 1 59.38 80 GLY A O 1
ATOM 592 N N . GLY A 1 81 ? 12.539 -31.625 -26.812 1 52.69 81 GLY A N 1
ATOM 593 C CA . GLY A 1 81 ? 12.633 -33.094 -26.75 1 52.69 81 GLY A CA 1
ATOM 594 C C . GLY A 1 81 ? 13.875 -33.562 -26.031 1 52.69 81 GLY A C 1
ATOM 595 O O . GLY A 1 81 ? 13.836 -34.562 -25.328 1 52.69 81 GLY A O 1
ATOM 596 N N . THR A 1 82 ? 15.055 -33.188 -26.547 1 47.47 82 THR A N 1
ATOM 597 C CA . THR A 1 82 ? 16.297 -33.938 -26.375 1 47.47 82 THR A CA 1
ATOM 598 C C . THR A 1 82 ? 16.953 -33.594 -25.047 1 47.47 82 THR A C 1
ATOM 600 O O . THR A 1 82 ? 17.984 -34.188 -24.688 1 47.47 82 THR A O 1
ATOM 603 N N . ASN A 1 83 ? 16.562 -32.5 -24.391 1 53.72 83 ASN A N 1
ATOM 604 C CA . ASN A 1 83 ? 17.562 -32.188 -23.375 1 53.72 83 ASN A CA 1
ATOM 605 C C . ASN A 1 83 ? 17.281 -32.906 -22.062 1 53.72 83 ASN A C 1
ATOM 607 O O . ASN A 1 83 ? 16.172 -32.875 -21.547 1 53.72 83 ASN A O 1
ATOM 611 N N . GLU A 1 84 ? 18.047 -33.938 -21.734 1 62.72 84 GLU A N 1
ATOM 612 C CA . GLU A 1 84 ? 18.141 -34.719 -20.5 1 62.72 84 GLU A CA 1
ATOM 613 C C . GLU A 1 84 ? 18.031 -33.812 -19.266 1 62.72 84 GLU A C 1
ATOM 615 O 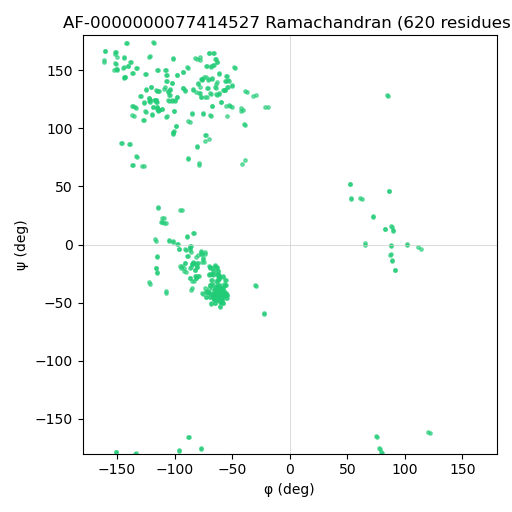O . GLU A 1 84 ? 18.75 -32.812 -19.156 1 62.72 84 GLU A O 1
ATOM 620 N N . VAL A 1 85 ? 16.812 -33.812 -18.578 1 74.69 85 VAL A N 1
ATOM 621 C CA . VAL A 1 85 ? 16.719 -33.188 -17.281 1 74.69 85 VAL A CA 1
ATOM 622 C C . VAL A 1 85 ? 17.672 -33.844 -16.297 1 74.69 85 VAL A C 1
ATOM 624 O O . VAL A 1 85 ? 17.688 -35.094 -16.188 1 74.69 85 VAL A O 1
ATOM 627 N N . PRO A 1 86 ? 18.547 -33.031 -15.742 1 80.44 86 PRO A N 1
ATOM 628 C CA . PRO A 1 86 ? 19.391 -33.656 -14.711 1 80.44 86 PRO A CA 1
ATOM 629 C C . PRO A 1 86 ? 18.578 -34.438 -13.672 1 80.44 86 PRO A C 1
ATOM 631 O O . PRO A 1 86 ? 17.516 -34 -13.258 1 80.44 86 PRO A O 1
ATOM 634 N N . SER A 1 87 ? 19.062 -35.594 -13.328 1 80.19 87 SER A N 1
ATOM 635 C CA . SER A 1 87 ? 18.359 -36.469 -12.406 1 80.19 87 SER A CA 1
ATOM 636 C C . SER A 1 87 ? 18.109 -35.781 -11.07 1 80.19 87 SER A C 1
ATOM 638 O O . SER A 1 87 ? 17.094 -36.031 -10.406 1 80.19 87 SER A O 1
ATOM 640 N N . ASP A 1 88 ? 19 -34.844 -10.766 1 83.81 88 ASP A N 1
ATOM 641 C CA . ASP A 1 88 ? 18.891 -34.188 -9.461 1 83.81 88 ASP A CA 1
ATOM 642 C C . ASP A 1 88 ? 17.766 -33.156 -9.453 1 83.81 88 ASP A C 1
ATOM 644 O O . ASP A 1 88 ? 17.344 -32.719 -8.391 1 83.81 88 ASP A O 1
ATOM 648 N N . TRP A 1 89 ? 17.219 -32.906 -10.625 1 87.12 89 TRP A N 1
ATOM 649 C CA . TRP A 1 89 ? 16.125 -31.953 -10.703 1 87.12 89 TRP A CA 1
ATOM 650 C C . TRP A 1 89 ? 14.773 -32.656 -10.562 1 87.12 89 TRP A C 1
ATOM 652 O O . TRP A 1 89 ? 13.773 -32 -10.219 1 87.12 89 TRP A O 1
ATOM 662 N N . LEU A 1 90 ? 14.805 -33.906 -10.805 1 90.69 90 LEU A N 1
ATOM 663 C CA . LEU A 1 90 ? 13.555 -34.656 -10.82 1 90.69 90 LEU A CA 1
ATOM 664 C C . LEU A 1 90 ? 13.086 -34.938 -9.406 1 90.69 90 LEU A C 1
ATOM 666 O O . LEU A 1 90 ? 13.875 -35.375 -8.555 1 90.69 90 LEU A O 1
ATOM 670 N N . VAL A 1 91 ? 11.891 -34.656 -9.141 1 92.69 91 VAL A N 1
ATOM 671 C CA . VAL A 1 91 ? 11.258 -34.938 -7.859 1 92.69 91 VAL A CA 1
ATOM 672 C C . VAL A 1 91 ? 10.117 -35.938 -8.062 1 92.69 91 VAL A C 1
ATOM 674 O O . VAL A 1 91 ? 9.227 -35.719 -8.875 1 92.69 91 VAL A O 1
ATOM 677 N N . THR A 1 92 ? 10.188 -37.062 -7.312 1 91.31 92 THR A N 1
ATOM 678 C CA . THR A 1 92 ? 9.133 -38.062 -7.438 1 91.31 92 THR A CA 1
ATOM 679 C C . THR A 1 92 ? 8.367 -38.188 -6.121 1 91.31 92 THR A C 1
ATOM 681 O O . THR A 1 92 ? 7.305 -38.812 -6.082 1 91.31 92 THR A O 1
ATOM 684 N N . GLU A 1 93 ? 8.914 -37.562 -5.086 1 93.5 93 GLU A N 1
ATOM 685 C CA . GLU A 1 93 ? 8.234 -37.625 -3.795 1 93.5 93 GLU A CA 1
ATOM 686 C C . GLU A 1 93 ? 6.996 -36.719 -3.801 1 93.5 93 GLU A C 1
ATOM 688 O O . GLU A 1 93 ? 6.965 -35.688 -4.477 1 93.5 93 GLU A O 1
ATOM 693 N N . SER A 1 94 ? 5.969 -37.156 -3.133 1 96.06 94 SER A N 1
ATOM 694 C CA . SER A 1 94 ? 4.73 -36.375 -2.963 1 96.06 94 SER A CA 1
ATOM 695 C C . SER A 1 94 ? 4.52 -36 -1.504 1 96.06 94 SER A C 1
ATOM 697 O O . SER A 1 94 ? 4.992 -36.688 -0.598 1 96.06 94 SER A O 1
ATOM 699 N N . ASP A 1 95 ? 3.887 -34.906 -1.288 1 96.75 95 ASP A N 1
ATOM 700 C CA . ASP A 1 95 ? 3.57 -34.469 0.07 1 96.75 95 ASP A CA 1
ATOM 701 C C . ASP A 1 95 ? 2.539 -35.375 0.714 1 96.75 95 ASP A C 1
ATOM 703 O O . ASP A 1 95 ? 1.355 -35.344 0.375 1 96.75 95 ASP A O 1
ATOM 707 N N . GLN A 1 96 ? 2.914 -36.156 1.716 1 96.06 96 GLN A N 1
ATOM 708 C CA . GLN A 1 96 ? 2.08 -37.188 2.332 1 96.06 96 GLN A CA 1
ATOM 709 C C . GLN A 1 96 ? 0.894 -36.562 3.066 1 96.06 96 GLN A C 1
ATOM 711 O O . GLN A 1 96 ? -0.19 -37.156 3.111 1 96.06 96 GLN A O 1
ATOM 716 N N . SER A 1 97 ? 1.136 -35.438 3.621 1 96.69 97 SER A N 1
ATOM 717 C CA . SER A 1 97 ? 0.067 -34.781 4.371 1 96.69 97 SER A CA 1
ATOM 718 C C . SER A 1 97 ? -1.117 -34.438 3.467 1 96.69 97 SER A C 1
ATOM 720 O O . SER A 1 97 ? -2.256 -34.375 3.932 1 96.69 97 SER A O 1
ATOM 722 N N . ILE A 1 98 ? -0.868 -34.281 2.205 1 97.88 98 ILE A N 1
ATOM 723 C CA . ILE A 1 98 ? -1.925 -34 1.24 1 97.88 98 ILE A CA 1
ATOM 724 C C . ILE A 1 98 ? -2.555 -35.312 0.77 1 97.88 98 ILE A C 1
ATOM 726 O O . ILE A 1 98 ? -3.777 -35.406 0.637 1 97.88 98 ILE A O 1
ATOM 730 N N . LEU A 1 99 ? -1.736 -36.312 0.583 1 97.19 99 LEU A N 1
ATOM 731 C CA . LEU A 1 99 ? -2.221 -37.625 0.127 1 97.19 99 LEU A CA 1
ATOM 732 C C . LEU A 1 99 ? -3.199 -38.219 1.132 1 97.19 99 LEU A C 1
ATOM 734 O O . LEU A 1 99 ? -4.098 -38.969 0.755 1 97.19 99 LEU A O 1
ATOM 738 N N . ASP A 1 100 ? -3.035 -37.812 2.402 1 96.56 100 ASP A N 1
ATOM 739 C CA . ASP A 1 100 ? -3.816 -38.406 3.484 1 96.56 100 ASP A CA 1
ATOM 740 C C . ASP A 1 100 ? -5.16 -37.688 3.646 1 96.56 100 ASP A C 1
ATOM 742 O O . ASP A 1 100 ? -6.012 -38.125 4.418 1 96.56 100 ASP A O 1
ATOM 746 N N . LEU A 1 101 ? -5.383 -36.688 2.896 1 97.19 101 LEU A N 1
ATOM 747 C CA . LEU A 1 101 ? -6.617 -35.906 3.031 1 97.19 101 LEU A CA 1
ATOM 748 C C . LEU A 1 101 ? -7.773 -36.625 2.318 1 97.19 101 LEU A C 1
ATOM 750 O O . LEU A 1 101 ? -7.551 -37.469 1.459 1 97.19 101 LEU A O 1
ATOM 754 N N . ASN A 1 102 ? -8.992 -36.219 2.746 1 96.62 102 ASN A N 1
ATOM 755 C CA . ASN A 1 102 ? -10.195 -36.719 2.086 1 96.62 102 ASN A CA 1
ATOM 756 C C . ASN A 1 102 ? -10.555 -35.906 0.862 1 96.62 102 ASN A C 1
ATOM 758 O O . ASN A 1 102 ? -10.922 -34.719 0.991 1 96.62 102 ASN A O 1
ATOM 762 N N . CYS A 1 103 ? -10.445 -36.5 -0.228 1 97.31 103 CYS A N 1
ATOM 763 C CA . CYS A 1 103 ? -10.727 -35.812 -1.476 1 97.31 103 CYS A CA 1
ATOM 764 C C . CYS A 1 103 ? -12.195 -35.406 -1.556 1 97.31 103 CYS A C 1
ATOM 766 O O . CYS A 1 103 ? -13.078 -36.188 -1.23 1 97.31 103 CYS A O 1
ATOM 768 N N . PRO A 1 104 ? -12.445 -34.156 -1.987 1 97.5 104 PRO A N 1
ATOM 769 C CA . PRO A 1 104 ? -13.844 -33.844 -2.26 1 97.5 104 PRO A CA 1
ATOM 770 C C . PRO A 1 104 ? -14.492 -34.781 -3.254 1 97.5 104 PRO A C 1
ATOM 772 O O . PRO A 1 104 ? -13.883 -35.156 -4.258 1 97.5 104 PRO A O 1
ATOM 775 N N . PRO A 1 105 ? -15.734 -35.156 -3.049 1 96.62 105 PRO A N 1
ATOM 776 C CA . PRO A 1 105 ? -16.406 -36.125 -3.893 1 96.62 105 PRO A CA 1
ATOM 777 C C . PRO A 1 105 ? -16.406 -35.75 -5.371 1 96.62 105 PRO A C 1
ATOM 779 O O . PRO A 1 105 ? -16.281 -36.625 -6.238 1 96.62 105 PRO A O 1
ATOM 782 N N . THR A 1 106 ? -16.5 -34.531 -5.609 1 96 106 THR A N 1
ATOM 783 C CA . THR A 1 106 ? -16.609 -34 -6.973 1 96 106 THR A CA 1
ATOM 784 C C . THR A 1 106 ? -15.352 -34.344 -7.77 1 96 106 THR A C 1
ATOM 786 O O . THR A 1 106 ? -15.391 -34.406 -9 1 96 106 THR A O 1
ATOM 789 N N . PHE A 1 107 ? -14.242 -34.594 -7.07 1 97.19 107 PHE A N 1
ATOM 790 C CA . PHE A 1 107 ? -12.984 -34.719 -7.801 1 97.19 107 PHE A CA 1
ATOM 791 C C . PHE A 1 107 ? -12.414 -36.125 -7.664 1 97.19 107 PHE A C 1
ATOM 793 O O . PHE A 1 107 ? -11.336 -36.406 -8.188 1 97.19 107 PHE A O 1
ATOM 800 N N . ILE A 1 108 ? -13.039 -37.062 -7.023 1 96.38 108 ILE A N 1
ATOM 801 C CA . ILE A 1 108 ? -12.539 -38.406 -6.711 1 96.38 108 ILE A CA 1
ATOM 802 C C . ILE A 1 108 ? -12.273 -39.156 -8 1 96.38 108 ILE A C 1
ATOM 804 O O . ILE A 1 108 ? -11.289 -39.906 -8.102 1 96.38 108 ILE A O 1
ATOM 808 N N . ASN A 1 109 ? -13.141 -38.969 -9 1 95.31 109 ASN A N 1
ATOM 809 C CA . ASN A 1 109 ? -13.031 -39.75 -10.219 1 95.31 109 ASN A CA 1
ATOM 810 C C . ASN A 1 109 ? -12.547 -38.906 -11.398 1 95.31 109 ASN A C 1
ATOM 812 O O . ASN A 1 109 ? -12.836 -39.219 -12.555 1 95.31 109 ASN A O 1
ATOM 816 N N . THR A 1 110 ? -11.898 -37.844 -11.094 1 97.19 110 THR A N 1
ATOM 817 C CA . THR A 1 110 ? -11.367 -37 -12.148 1 97.19 110 THR A CA 1
ATOM 818 C C . THR A 1 110 ? -10.422 -37.781 -13.055 1 97.19 110 THR A C 1
ATOM 820 O O . THR A 1 110 ? -9.555 -38.531 -12.57 1 97.19 110 THR A O 1
ATOM 823 N N . SER A 1 111 ? -10.609 -37.625 -14.383 1 97.19 111 SER A N 1
ATOM 824 C CA . SER A 1 111 ? -9.75 -38.281 -15.359 1 97.19 111 SER A CA 1
ATOM 825 C C . SER A 1 111 ? -8.586 -37.375 -15.766 1 97.19 111 SER A C 1
ATOM 827 O O . SER A 1 111 ? -8.719 -36.156 -15.82 1 97.19 111 SER A O 1
ATOM 829 N N . PRO A 1 112 ? -7.484 -38 -16.078 1 97.88 112 PRO A N 1
ATOM 830 C CA . PRO A 1 112 ? -6.344 -37.188 -16.531 1 97.88 112 PRO A CA 1
ATOM 831 C C . PRO A 1 112 ? -6.676 -36.312 -17.734 1 97.88 112 PRO A C 1
ATOM 833 O O . PRO A 1 112 ? -6.148 -35.219 -17.859 1 97.88 112 PRO A O 1
ATOM 836 N N . ASP A 1 113 ? -7.602 -36.781 -18.578 1 97.25 113 ASP A N 1
ATOM 837 C CA . ASP A 1 113 ? -7.949 -36.062 -19.797 1 97.25 113 ASP A CA 1
ATOM 838 C C . ASP A 1 113 ? -8.688 -34.75 -19.469 1 97.25 113 ASP A C 1
ATOM 840 O O . ASP A 1 113 ? -8.758 -33.844 -20.312 1 97.25 113 ASP A O 1
ATOM 844 N N . ASP A 1 114 ? -9.219 -34.688 -18.297 1 97.94 114 ASP A N 1
ATOM 845 C CA . ASP A 1 114 ? -9.984 -33.531 -17.875 1 97.94 114 ASP A CA 1
ATOM 846 C C . ASP A 1 114 ? -9.094 -32.5 -17.203 1 97.94 114 ASP A C 1
ATOM 848 O O . ASP A 1 114 ? -9.539 -31.391 -16.875 1 97.94 114 ASP A O 1
ATOM 852 N N . ILE A 1 115 ? -7.84 -32.844 -17.031 1 98.75 115 ILE A N 1
ATOM 853 C CA . ILE A 1 115 ? -6.949 -32.031 -16.219 1 98.75 115 ILE A CA 1
ATOM 854 C C . ILE A 1 115 ? -5.984 -31.266 -17.125 1 98.75 115 ILE A C 1
ATOM 856 O O . ILE A 1 115 ? -5.434 -31.844 -18.062 1 98.75 115 ILE A O 1
ATOM 860 N N . VAL A 1 116 ? -5.836 -30.016 -16.922 1 98.88 116 VAL A N 1
ATOM 861 C CA . VAL A 1 116 ? -4.758 -29.203 -17.484 1 98.88 116 VAL A CA 1
ATOM 862 C C . VAL A 1 116 ? -3.98 -28.531 -16.344 1 98.88 116 VAL A C 1
ATOM 864 O O . VAL A 1 116 ? -4.574 -27.922 -15.453 1 98.88 116 VAL A O 1
ATOM 867 N N . VAL A 1 117 ? -2.674 -28.703 -16.312 1 98.94 117 VAL A N 1
ATOM 868 C CA . VAL A 1 117 ? -1.798 -28.047 -15.352 1 98.94 117 VAL A CA 1
ATOM 869 C C . VAL A 1 117 ? -1.132 -26.828 -16 1 98.94 117 VAL A C 1
ATOM 871 O O . VAL A 1 117 ? -0.54 -26.938 -17.078 1 98.94 117 VAL A O 1
ATOM 874 N N . TRP A 1 118 ? -1.287 -25.703 -15.406 1 98.88 118 TRP A N 1
ATOM 875 C CA . TRP A 1 118 ? -0.66 -24.469 -15.852 1 98.88 118 TRP A CA 1
ATOM 876 C C . TRP A 1 118 ? 0.513 -24.094 -14.953 1 98.88 118 TRP A C 1
ATOM 878 O O . TRP A 1 118 ? 0.363 -24.016 -13.727 1 98.88 118 TRP A O 1
ATOM 888 N N . VAL A 1 119 ? 1.71 -23.812 -15.547 1 98.88 119 VAL A N 1
ATOM 889 C CA . VAL A 1 119 ? 2.924 -23.625 -14.758 1 98.88 119 VAL A CA 1
ATOM 890 C C . VAL A 1 119 ? 3.559 -22.281 -15.094 1 98.88 119 VAL A C 1
ATOM 892 O O . VAL A 1 119 ? 3.908 -22.016 -16.25 1 98.88 119 VAL A O 1
ATOM 895 N N . ASP A 1 120 ? 3.596 -21.406 -14.18 1 98.75 120 ASP A N 1
ATOM 896 C CA . ASP A 1 120 ? 4.52 -20.266 -14.18 1 98.75 120 ASP A CA 1
ATOM 897 C C . ASP A 1 120 ? 5.73 -20.547 -13.297 1 98.75 120 ASP A C 1
ATOM 899 O O . ASP A 1 120 ? 5.645 -20.469 -12.07 1 98.75 120 ASP A O 1
ATOM 903 N N . PRO A 1 121 ? 6.828 -20.875 -13.883 1 98.25 121 PRO A N 1
ATOM 904 C CA . PRO A 1 121 ? 7.977 -21.328 -13.094 1 98.25 121 PRO A CA 1
ATOM 905 C C . PRO A 1 121 ? 8.586 -20.203 -12.25 1 98.25 121 PRO A C 1
ATOM 907 O O . PRO A 1 121 ? 9.18 -20.469 -11.203 1 98.25 121 PRO A O 1
ATOM 910 N N . LEU A 1 122 ? 8.5 -19.016 -12.719 1 98.06 122 LEU A N 1
ATOM 911 C CA . LEU A 1 122 ? 9.031 -17.844 -12.008 1 98.06 122 LEU A CA 1
ATOM 912 C C . LEU A 1 122 ? 8.172 -16.609 -12.266 1 98.06 122 LEU A C 1
ATOM 914 O O . LEU A 1 122 ? 8.469 -15.812 -13.156 1 98.06 122 LEU A O 1
ATOM 918 N N . ASP A 1 123 ? 7.133 -16.453 -11.43 1 97.69 123 ASP A N 1
ATOM 919 C CA . ASP A 1 123 ? 6.301 -15.25 -11.438 1 97.69 123 ASP A CA 1
ATOM 920 C C . ASP A 1 123 ? 6.98 -14.102 -10.688 1 97.69 123 ASP A C 1
ATOM 922 O O . ASP A 1 123 ? 7.523 -14.297 -9.602 1 97.69 123 ASP A O 1
ATOM 926 N N . GLY A 1 124 ? 6.879 -12.898 -11.258 1 94.94 124 GLY A N 1
ATOM 927 C CA . GLY A 1 124 ? 7.641 -11.781 -10.727 1 94.94 124 GLY A CA 1
ATOM 928 C C . GLY A 1 124 ? 9.047 -11.695 -11.289 1 94.94 124 GLY A C 1
ATOM 929 O O . GLY A 1 124 ? 10.008 -11.539 -10.539 1 94.94 124 GLY A O 1
ATOM 930 N N . THR A 1 125 ? 9.141 -11.836 -12.617 1 91 125 THR A N 1
ATOM 931 C CA . THR A 1 125 ? 10.43 -11.844 -13.297 1 91 125 THR A CA 1
ATOM 932 C C . THR A 1 125 ? 11.148 -10.516 -13.109 1 91 125 THR A C 1
ATOM 934 O O . THR A 1 125 ? 12.352 -10.492 -12.844 1 91 125 THR A O 1
ATOM 937 N N . SER A 1 126 ? 10.414 -9.406 -13.258 1 88.75 126 SER A N 1
ATOM 938 C CA . SER A 1 126 ? 11.023 -8.094 -13.039 1 88.75 126 SER A CA 1
ATOM 939 C C . SER A 1 126 ? 11.523 -7.953 -11.602 1 88.75 126 SER A C 1
ATOM 941 O O . SER A 1 126 ? 12.617 -7.445 -11.367 1 88.75 126 SER A O 1
ATOM 943 N N . GLU A 1 127 ? 10.75 -8.375 -10.703 1 92.69 127 GLU A N 1
ATOM 944 C CA . GLU A 1 127 ? 11.117 -8.305 -9.289 1 92.69 127 GLU A CA 1
ATOM 945 C C . GLU A 1 127 ? 12.359 -9.148 -9 1 92.69 127 GLU A C 1
ATOM 947 O O . GLU A 1 127 ? 13.227 -8.742 -8.227 1 92.69 127 GLU A O 1
ATOM 952 N N . TYR A 1 128 ? 12.477 -10.312 -9.625 1 94.25 128 TYR A N 1
ATOM 953 C CA . TYR A 1 128 ? 13.641 -11.18 -9.5 1 94.25 128 TYR A CA 1
ATOM 954 C C . TYR A 1 128 ? 14.914 -10.445 -9.898 1 94.25 128 TYR A C 1
ATOM 956 O O . TYR A 1 128 ? 15.922 -10.492 -9.188 1 94.25 128 TYR A O 1
ATOM 964 N N . THR A 1 129 ? 14.805 -9.6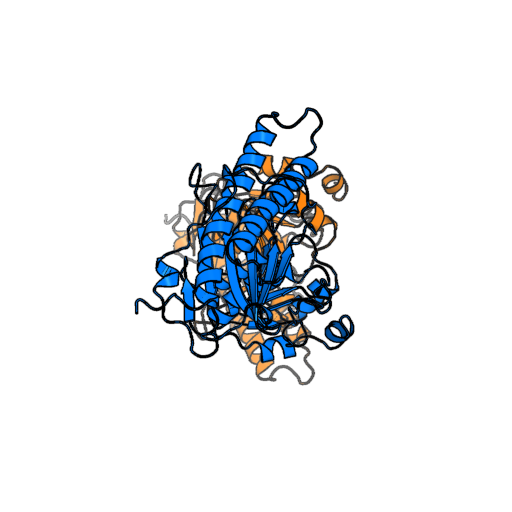88 -10.945 1 90 129 THR A N 1
ATOM 965 C CA . THR A 1 129 ? 15.969 -8.984 -11.477 1 90 129 THR A CA 1
ATOM 966 C C . THR A 1 129 ? 16.266 -7.727 -10.656 1 90 129 THR A C 1
ATOM 968 O O . THR A 1 129 ? 17.422 -7.312 -10.547 1 90 129 THR A O 1
ATOM 971 N N . GLU A 1 130 ? 15.227 -7.172 -10.047 1 89 130 GLU A N 1
ATOM 972 C CA . GLU A 1 130 ? 15.367 -5.926 -9.305 1 89 130 GLU A CA 1
ATOM 973 C C . GLU A 1 130 ? 15.75 -6.188 -7.852 1 89 130 GLU A C 1
ATOM 975 O O . GLU A 1 130 ? 16.047 -5.254 -7.098 1 89 130 GLU A O 1
ATOM 980 N N . GLY A 1 131 ? 15.695 -7.43 -7.457 1 90.75 131 GLY A N 1
ATOM 981 C CA . GLY A 1 131 ? 16.078 -7.789 -6.102 1 90.75 131 GLY A CA 1
ATOM 982 C C . GLY A 1 131 ? 14.93 -7.73 -5.117 1 90.75 131 GLY A C 1
ATOM 983 O O . GLY A 1 131 ? 15.141 -7.734 -3.904 1 90.75 131 GLY A O 1
ATOM 984 N N . LEU A 1 132 ? 13.711 -7.613 -5.633 1 93.06 132 LEU A N 1
ATOM 985 C CA . LEU A 1 132 ? 12.516 -7.707 -4.801 1 93.06 132 LEU A CA 1
ATOM 986 C C . LEU A 1 132 ? 12.055 -9.156 -4.68 1 93.06 132 LEU A C 1
ATOM 988 O O . LEU A 1 132 ? 10.977 -9.508 -5.164 1 93.06 132 LEU A O 1
ATOM 992 N N . LEU A 1 133 ? 12.758 -9.922 -3.912 1 95.44 133 LEU A N 1
ATOM 993 C CA . LEU A 1 133 ? 12.75 -11.367 -4.051 1 95.44 133 LEU A CA 1
ATOM 994 C C . LEU A 1 133 ? 11.555 -11.984 -3.338 1 95.44 133 LEU A C 1
ATOM 996 O O . LEU A 1 133 ? 11.117 -13.078 -3.684 1 95.44 133 LEU A O 1
ATOM 1000 N N . ASP A 1 134 ? 10.953 -11.305 -2.371 1 95.62 134 ASP A N 1
ATOM 1001 C CA . ASP A 1 134 ? 9.75 -11.789 -1.697 1 95.62 134 ASP A CA 1
ATOM 1002 C C . ASP A 1 134 ? 8.578 -11.867 -2.664 1 95.62 134 ASP A C 1
ATOM 1004 O O . ASP A 1 134 ? 7.582 -12.547 -2.389 1 95.62 134 ASP A O 1
ATOM 1008 N N . HIS A 1 135 ? 8.672 -11.172 -3.762 1 96.94 135 HIS A N 1
ATOM 1009 C CA . HIS A 1 135 ? 7.574 -11.117 -4.723 1 96.94 135 HIS A CA 1
ATOM 1010 C C . HIS A 1 135 ? 7.609 -12.312 -5.668 1 96.94 135 HIS A C 1
ATOM 1012 O O . HIS A 1 135 ? 6.629 -12.586 -6.367 1 96.94 135 HIS A O 1
ATOM 1018 N N . VAL A 1 136 ? 8.719 -13.016 -5.719 1 97.69 136 VAL A N 1
ATOM 1019 C CA . VAL A 1 136 ? 8.93 -14.102 -6.668 1 97.69 136 VAL A CA 1
ATOM 1020 C C . VAL A 1 136 ? 8.172 -15.344 -6.207 1 97.69 136 VAL A C 1
ATOM 1022 O O . VAL A 1 136 ? 8.297 -15.766 -5.055 1 97.69 136 VAL A O 1
ATOM 1025 N N . THR A 1 137 ? 7.371 -15.883 -7.109 1 98.81 137 THR A N 1
ATOM 1026 C CA . THR A 1 137 ? 6.625 -17.094 -6.781 1 98.81 137 THR A CA 1
ATOM 1027 C C . THR A 1 137 ? 6.738 -18.109 -7.902 1 98.81 137 THR A C 1
ATOM 1029 O O . THR A 1 137 ? 7.027 -17.766 -9.047 1 98.81 137 THR A O 1
ATOM 1032 N N . VAL A 1 138 ? 6.629 -19.375 -7.547 1 98.88 138 VAL A N 1
ATOM 1033 C CA . VAL A 1 138 ? 6.359 -20.484 -8.461 1 98.88 138 VAL A CA 1
ATOM 1034 C C . VAL A 1 138 ? 4.875 -20.828 -8.43 1 98.88 138 VAL A C 1
ATOM 1036 O O . VAL A 1 138 ? 4.305 -21.047 -7.363 1 98.88 138 VAL A O 1
ATOM 1039 N N . LEU A 1 139 ? 4.27 -20.859 -9.609 1 98.94 139 LEU A N 1
ATOM 1040 C CA . LEU A 1 139 ? 2.832 -21.094 -9.68 1 98.94 139 LEU A CA 1
ATOM 1041 C C . LEU A 1 139 ? 2.525 -22.375 -10.445 1 98.94 139 LEU A C 1
ATOM 1043 O O . LEU A 1 139 ? 2.973 -22.547 -11.578 1 98.94 139 LEU A O 1
ATOM 1047 N N . ILE A 1 140 ? 1.799 -23.266 -9.812 1 98.94 140 ILE A N 1
ATOM 1048 C CA . ILE A 1 140 ? 1.283 -24.469 -10.461 1 98.94 140 ILE A CA 1
ATOM 1049 C C . ILE A 1 140 ? -0.225 -24.562 -10.242 1 98.94 140 ILE A C 1
ATOM 1051 O O . ILE A 1 140 ? -0.68 -24.859 -9.141 1 98.94 140 ILE A O 1
ATOM 1055 N N . GLY A 1 141 ? -0.938 -24.297 -11.297 1 98.94 141 GLY A N 1
ATOM 1056 C CA . GLY A 1 141 ? -2.387 -24.391 -11.242 1 98.94 141 GLY A CA 1
ATOM 1057 C C . GLY A 1 141 ? -2.926 -25.656 -11.875 1 98.94 141 GLY A C 1
ATOM 1058 O O . GLY A 1 141 ? -2.42 -26.109 -12.898 1 98.94 141 GLY A O 1
ATOM 1059 N N . ILE A 1 142 ? -3.9 -26.266 -11.273 1 98.94 142 ILE A N 1
ATOM 1060 C CA . ILE A 1 142 ? -4.562 -27.469 -11.773 1 98.94 142 ILE A CA 1
ATOM 1061 C C . ILE A 1 142 ? -6.02 -27.156 -12.109 1 98.94 142 ILE A C 1
ATOM 1063 O O . ILE A 1 142 ? -6.801 -26.797 -11.227 1 98.94 142 ILE A O 1
ATOM 1067 N N . ALA A 1 143 ? -6.297 -27.297 -13.367 1 98.94 143 ALA A N 1
ATOM 1068 C CA . ALA A 1 143 ? -7.668 -27.078 -13.828 1 98.94 143 ALA A CA 1
ATOM 1069 C C . ALA A 1 143 ? -8.336 -28.406 -14.188 1 98.94 143 ALA A C 1
ATOM 1071 O O . ALA A 1 143 ? -7.699 -29.297 -14.742 1 98.94 143 ALA A O 1
ATOM 1072 N N . VAL A 1 144 ? -9.57 -28.562 -13.867 1 98.75 144 VAL A N 1
ATOM 1073 C CA . VAL A 1 144 ? -10.406 -29.688 -14.258 1 98.75 144 VAL A CA 1
ATOM 1074 C C . VAL A 1 144 ? -11.586 -29.203 -15.094 1 98.75 144 VAL A C 1
ATOM 1076 O O . VAL A 1 144 ? -12.375 -28.375 -14.641 1 98.75 144 VAL A O 1
ATOM 1079 N N . GLN A 1 145 ? -11.641 -29.656 -16.281 1 98.12 145 GLN A N 1
ATOM 1080 C CA . GLN A 1 145 ? -12.695 -29.25 -17.203 1 98.12 145 GLN A CA 1
ATOM 1081 C C . GLN A 1 145 ? -12.773 -27.734 -17.312 1 98.12 145 GLN A C 1
ATOM 1083 O O . GLN A 1 145 ? -13.859 -27.156 -17.203 1 98.12 145 GLN A O 1
ATOM 1088 N N . GLY A 1 146 ? -11.594 -27.141 -17.328 1 98.5 146 GLY A N 1
ATOM 1089 C CA . GLY A 1 146 ? -11.492 -25.719 -17.625 1 98.5 146 GLY A CA 1
ATOM 1090 C C . GLY A 1 146 ? -11.625 -24.844 -16.391 1 98.5 146 GLY A C 1
ATOM 1091 O O . GLY A 1 146 ? -11.508 -23.625 -16.484 1 98.5 146 GLY A O 1
ATOM 1092 N N . ARG A 1 147 ? -11.82 -25.422 -15.242 1 98.69 147 ARG A N 1
ATOM 1093 C CA . ARG A 1 147 ? -11.953 -24.656 -14.008 1 98.69 147 ARG A CA 1
ATOM 1094 C C . ARG A 1 147 ? -10.734 -24.828 -13.117 1 98.69 147 ARG A C 1
ATOM 1096 O O . ARG A 1 147 ? -10.25 -25.953 -12.93 1 98.69 147 ARG A O 1
ATOM 1103 N N . ALA A 1 148 ? -10.258 -23.703 -12.609 1 98.88 148 ALA A N 1
ATOM 1104 C CA . ALA A 1 148 ? -9.188 -23.797 -11.625 1 98.88 148 ALA A CA 1
ATOM 1105 C C . ALA A 1 148 ? -9.672 -24.438 -10.336 1 98.88 148 ALA A C 1
ATOM 1107 O O . ALA A 1 148 ? -10.547 -23.906 -9.648 1 98.88 148 ALA A O 1
ATOM 1108 N N . VAL A 1 149 ? -9.086 -25.547 -9.969 1 98.69 149 VAL A N 1
ATOM 1109 C CA . VAL A 1 149 ? -9.656 -26.297 -8.859 1 98.69 149 VAL A CA 1
ATOM 1110 C C . VAL A 1 149 ? -8.617 -26.453 -7.754 1 98.69 149 VAL A C 1
ATOM 1112 O O . VAL A 1 149 ? -8.961 -26.578 -6.574 1 98.69 149 VAL A O 1
ATOM 1115 N N . ALA A 1 150 ? -7.348 -26.578 -8.141 1 98.94 150 ALA A N 1
ATOM 1116 C CA . ALA A 1 150 ? -6.258 -26.688 -7.172 1 98.94 150 ALA A CA 1
ATOM 1117 C C . ALA A 1 150 ? -5.055 -25.844 -7.609 1 98.94 150 ALA A C 1
ATOM 1119 O O . ALA A 1 150 ? -4.934 -25.5 -8.781 1 98.94 150 ALA A O 1
ATOM 1120 N N . GLY A 1 151 ? -4.258 -25.5 -6.66 1 98.88 151 GLY A N 1
ATOM 1121 C CA . GLY A 1 151 ? -3.094 -24.703 -6.992 1 98.88 151 GLY A CA 1
ATOM 1122 C C . GLY A 1 151 ? -2.016 -24.734 -5.926 1 98.88 151 GLY A C 1
ATOM 1123 O O . GLY A 1 151 ? -2.266 -25.156 -4.797 1 98.88 151 GLY A O 1
ATOM 1124 N N . VAL A 1 152 ? -0.825 -24.406 -6.363 1 98.94 152 VAL A N 1
ATOM 1125 C CA . VAL A 1 152 ? 0.345 -24.281 -5.5 1 98.94 152 VAL A CA 1
ATOM 1126 C C . VAL A 1 152 ? 1.039 -22.938 -5.773 1 98.94 152 VAL A C 1
ATOM 1128 O O . VAL A 1 152 ? 1.215 -22.547 -6.93 1 98.94 152 VAL A O 1
ATOM 1131 N N . ILE A 1 153 ? 1.276 -22.203 -4.75 1 98.94 153 ILE A N 1
ATOM 1132 C CA . ILE A 1 153 ? 2.168 -21.047 -4.785 1 98.94 153 ILE A CA 1
ATOM 1133 C C . ILE A 1 153 ? 3.381 -21.312 -3.895 1 98.94 153 ILE A C 1
ATOM 1135 O O . ILE A 1 153 ? 3.24 -21.484 -2.684 1 98.94 153 ILE A O 1
ATOM 1139 N N . HIS A 1 154 ? 4.543 -21.375 -4.469 1 98.94 154 HIS A N 1
ATOM 1140 C CA . HIS A 1 154 ? 5.773 -21.453 -3.689 1 98.94 154 HIS A CA 1
ATOM 1141 C C . HIS A 1 154 ? 6.523 -20.125 -3.721 1 98.94 154 HIS A C 1
ATOM 1143 O O . HIS A 1 154 ? 6.738 -19.547 -4.793 1 98.94 154 HIS A O 1
ATOM 1149 N N . GLN A 1 155 ? 6.801 -19.578 -2.576 1 98.62 155 GLN A N 1
ATOM 1150 C CA . GLN A 1 155 ? 7.637 -18.391 -2.422 1 98.62 155 GLN A CA 1
ATOM 1151 C C . GLN A 1 155 ? 9.047 -18.766 -1.979 1 98.62 155 GLN A C 1
ATOM 1153 O O . GLN A 1 155 ? 9.328 -18.859 -0.782 1 98.62 155 GLN A O 1
ATOM 1158 N N . PRO A 1 156 ? 9.969 -18.859 -2.908 1 98.44 156 PRO A N 1
ATOM 1159 C CA . PRO A 1 156 ? 11.312 -19.328 -2.57 1 98.44 156 PRO A CA 1
ATOM 1160 C C . PRO A 1 156 ? 12.023 -18.438 -1.558 1 98.44 156 PRO A C 1
ATOM 1162 O O . PRO A 1 156 ? 12.797 -18.922 -0.73 1 98.44 156 PRO A O 1
ATOM 1165 N N . TYR A 1 157 ? 11.688 -17.125 -1.553 1 97.62 157 TYR A N 1
ATOM 1166 C CA . TYR A 1 157 ? 12.453 -16.156 -0.769 1 97.62 157 TYR A CA 1
ATOM 1167 C C . TYR A 1 157 ? 11.625 -15.617 0.387 1 97.62 157 TYR A C 1
ATOM 1169 O O . TYR A 1 157 ? 11.883 -14.516 0.878 1 97.62 157 TYR A O 1
ATOM 1177 N N . HIS A 1 158 ? 10.602 -16.328 0.735 1 96.81 158 HIS A N 1
ATOM 1178 C CA . HIS A 1 158 ? 9.82 -15.891 1.89 1 96.81 158 HIS A CA 1
ATOM 1179 C C . HIS A 1 158 ? 10.711 -15.672 3.107 1 96.81 158 HIS A C 1
ATOM 1181 O O . HIS A 1 158 ? 11.469 -16.562 3.498 1 96.81 158 HIS A O 1
ATOM 1187 N N . ASN A 1 159 ? 10.773 -14.453 3.689 1 93.62 159 ASN A N 1
ATOM 1188 C CA . ASN A 1 159 ? 11.523 -14.07 4.883 1 93.62 159 ASN A CA 1
ATOM 1189 C C . ASN A 1 159 ? 13.023 -14.016 4.613 1 93.62 159 ASN A C 1
ATOM 1191 O O . ASN A 1 159 ? 13.828 -14.156 5.535 1 93.62 159 ASN A O 1
ATOM 1195 N N . TYR A 1 160 ? 13.414 -13.82 3.373 1 94.62 160 TYR A N 1
ATOM 1196 C CA . TYR A 1 160 ? 14.828 -13.875 3.014 1 94.62 160 TYR A CA 1
ATOM 1197 C C . TYR A 1 160 ? 15.602 -12.734 3.656 1 94.62 160 TYR A C 1
ATOM 1199 O O . TYR A 1 160 ? 16.812 -12.828 3.846 1 94.62 160 TYR A O 1
ATOM 1207 N N . LYS A 1 161 ? 14.969 -11.641 4.02 1 91.94 161 LYS A N 1
ATOM 1208 C CA . LYS A 1 161 ? 15.648 -10.484 4.586 1 91.94 161 LYS A CA 1
ATOM 1209 C C . LYS A 1 161 ? 15.945 -10.68 6.07 1 91.94 161 LYS A C 1
ATOM 1211 O O . LYS A 1 161 ? 16.797 -9.992 6.637 1 91.94 161 LYS A O 1
ATOM 1216 N N . THR A 1 162 ? 15.266 -11.594 6.738 1 91.62 162 THR A N 1
ATOM 1217 C CA . THR A 1 162 ? 15.438 -11.789 8.172 1 91.62 162 THR A CA 1
ATOM 1218 C C . THR A 1 162 ? 16.031 -13.172 8.461 1 91.62 162 THR A C 1
ATOM 1220 O O . THR A 1 162 ? 16.547 -13.414 9.555 1 91.62 162 THR A O 1
ATOM 1223 N N . VAL A 1 163 ? 15.852 -14.156 7.555 1 92.5 163 VAL A N 1
ATOM 1224 C CA . VAL A 1 163 ? 16.344 -15.523 7.723 1 92.5 163 VAL A CA 1
ATOM 1225 C C . VAL A 1 163 ? 17.312 -15.859 6.605 1 92.5 163 VAL A C 1
ATOM 1227 O O . VAL A 1 163 ? 16.922 -16.031 5.449 1 92.5 163 VAL A O 1
ATOM 1230 N N . LYS A 1 164 ? 18.516 -16.016 6.969 1 90.5 164 LYS A N 1
ATOM 1231 C CA . LYS A 1 164 ? 19.516 -16.391 5.992 1 90.5 164 LYS A CA 1
ATOM 1232 C C . LYS A 1 164 ? 19.234 -17.781 5.418 1 90.5 164 LYS A C 1
ATOM 1234 O O . LYS A 1 164 ? 18.875 -18.703 6.152 1 90.5 164 LYS A O 1
ATOM 1239 N N . ASP A 1 165 ? 19.219 -17.953 4.168 1 91.25 165 ASP A N 1
ATOM 1240 C CA . ASP A 1 165 ? 19.016 -19.203 3.449 1 91.25 165 ASP A CA 1
ATOM 1241 C C . ASP A 1 165 ? 17.641 -19.812 3.76 1 91.25 165 ASP A C 1
ATOM 1243 O O . ASP A 1 165 ? 17.547 -21 4.086 1 91.25 165 ASP A O 1
ATOM 1247 N N . THR A 1 166 ? 16.719 -18.953 3.824 1 94.12 166 THR A N 1
ATOM 1248 C CA . THR A 1 166 ? 15.367 -19.422 4.098 1 94.12 166 THR A CA 1
ATOM 1249 C C . THR A 1 166 ? 14.953 -20.5 3.107 1 94.12 166 THR A C 1
ATOM 1251 O O . THR A 1 166 ? 15.297 -20.438 1.924 1 94.12 166 THR A O 1
ATOM 1254 N N . PRO A 1 167 ? 14.234 -21.547 3.498 1 94.12 167 PRO A N 1
ATOM 1255 C CA . PRO A 1 167 ? 13.688 -22.547 2.574 1 94.12 167 PRO A CA 1
ATOM 1256 C C . PRO A 1 167 ? 12.492 -22.016 1.781 1 94.12 167 PRO A C 1
ATOM 1258 O O . PRO A 1 167 ? 12.039 -22.672 0.838 1 94.12 167 PRO A O 1
ATOM 1261 N N . GLY A 1 168 ? 12 -20.844 2.107 1 97.25 168 GLY A N 1
ATOM 1262 C CA . GLY A 1 168 ? 10.758 -20.359 1.523 1 97.25 168 GLY A CA 1
ATOM 1263 C C . GLY A 1 168 ? 9.523 -21.031 2.109 1 97.25 168 GLY A C 1
ATOM 1264 O O . GLY A 1 168 ? 9.578 -21.594 3.199 1 97.25 168 GLY A O 1
ATOM 1265 N N . ARG A 1 169 ? 8.422 -20.875 1.466 1 98.31 169 ARG A N 1
ATOM 1266 C CA . ARG A 1 169 ? 7.184 -21.516 1.889 1 98.31 169 ARG A CA 1
ATOM 1267 C C . ARG A 1 169 ? 6.348 -21.938 0.685 1 98.31 169 ARG A C 1
ATOM 1269 O O . ARG A 1 169 ? 6.496 -21.391 -0.407 1 98.31 169 ARG A O 1
ATOM 1276 N N . THR A 1 170 ? 5.559 -22.969 0.903 1 98.75 170 THR A N 1
ATOM 1277 C CA . THR A 1 170 ? 4.641 -23.469 -0.118 1 98.75 170 THR A CA 1
ATOM 1278 C C . THR A 1 170 ? 3.201 -23.438 0.388 1 98.75 170 THR A C 1
ATOM 1280 O O . THR A 1 170 ? 2.904 -23.969 1.461 1 98.75 170 THR A O 1
ATOM 1283 N N . LEU A 1 171 ? 2.379 -22.766 -0.369 1 98.81 171 LEU A N 1
ATOM 1284 C CA . LEU A 1 171 ? 0.941 -22.734 -0.125 1 98.81 171 LEU A CA 1
ATOM 1285 C C . LEU A 1 171 ? 0.195 -23.562 -1.168 1 98.81 171 LEU A C 1
ATOM 1287 O O . LEU A 1 171 ? 0.587 -23.594 -2.336 1 98.81 171 LEU A O 1
ATOM 1291 N N . TRP A 1 172 ? -0.85 -24.156 -0.733 1 98.88 172 TRP A N 1
ATOM 1292 C CA . TRP A 1 172 ? -1.672 -24.891 -1.687 1 98.88 172 TRP A CA 1
ATOM 1293 C C . TRP A 1 172 ? -3.15 -24.781 -1.333 1 98.88 172 TRP A C 1
ATOM 1295 O O . TRP A 1 172 ? -3.502 -24.312 -0.244 1 98.88 172 TRP A O 1
ATOM 1305 N N . GLY A 1 173 ? -3.973 -25.047 -2.289 1 98.88 173 GLY A N 1
ATOM 1306 C CA . GLY A 1 173 ? -5.41 -25.109 -2.092 1 98.88 173 GLY A CA 1
ATOM 1307 C C . GLY A 1 173 ? -6.113 -26.047 -3.045 1 98.88 173 GLY A C 1
ATOM 1308 O O . GLY A 1 173 ? -5.598 -26.344 -4.125 1 98.88 173 GLY A O 1
ATOM 1309 N N . LEU A 1 174 ? -7.145 -26.562 -2.631 1 98.88 174 LEU A N 1
ATOM 1310 C CA . LEU A 1 174 ? -8.078 -27.375 -3.41 1 98.88 174 LEU A CA 1
ATOM 1311 C C . LEU A 1 174 ? -9.523 -27 -3.088 1 98.88 174 LEU A C 1
ATOM 1313 O O . LEU A 1 174 ? -9.961 -27.109 -1.94 1 98.88 174 LEU A O 1
ATOM 1317 N N . VAL A 1 175 ? -10.203 -26.562 -4.105 1 98.75 175 VAL A N 1
ATOM 1318 C CA . VAL A 1 175 ? -11.586 -26.125 -3.916 1 98.75 175 VAL A CA 1
ATOM 1319 C C . VAL A 1 175 ? -12.398 -27.266 -3.301 1 98.75 175 VAL A C 1
ATOM 1321 O O . VAL A 1 175 ? -12.328 -28.406 -3.766 1 98.75 175 VAL A O 1
ATOM 1324 N N . GLY A 1 176 ? -13.188 -26.984 -2.258 1 98.06 176 GLY A N 1
ATOM 1325 C CA . GLY A 1 176 ? -13.977 -28 -1.566 1 98.06 176 GLY A CA 1
ATOM 1326 C C . GLY A 1 176 ? -13.234 -28.625 -0.398 1 98.06 176 GLY A C 1
ATOM 1327 O O . GLY A 1 176 ? -13.859 -29.219 0.49 1 98.06 176 GLY A O 1
ATOM 1328 N N . LEU A 1 177 ? -11.938 -28.578 -0.356 1 98 177 LEU A N 1
ATOM 1329 C CA . LEU A 1 177 ? -11.141 -29.172 0.712 1 98 177 LEU A CA 1
ATOM 1330 C C . LEU A 1 177 ? -10.562 -28.078 1.613 1 98 177 LEU A C 1
ATOM 1332 O O . LEU A 1 177 ? -10.516 -28.234 2.836 1 98 177 LEU A O 1
ATOM 1336 N N . GLY A 1 178 ? -10.094 -27 0.988 1 98.19 178 GLY A N 1
ATOM 1337 C CA . GLY A 1 178 ? -9.477 -25.922 1.747 1 98.19 178 GLY A CA 1
ATOM 1338 C C . GLY A 1 178 ? -8.047 -25.641 1.325 1 98.19 178 GLY A C 1
ATOM 1339 O O . GLY A 1 178 ? -7.676 -25.875 0.174 1 98.19 178 GLY A O 1
ATOM 1340 N N . VAL A 1 179 ? -7.359 -24.953 2.225 1 98.69 179 VAL A N 1
ATOM 1341 C CA . VAL A 1 179 ? -6 -24.531 1.915 1 98.69 179 VAL A CA 1
ATOM 1342 C C . VAL A 1 179 ? -5.027 -25.094 2.943 1 98.69 179 VAL A C 1
ATOM 1344 O O . VAL A 1 179 ? -5.441 -25.562 4.008 1 98.69 179 VAL A O 1
ATOM 1347 N N . GLY A 1 180 ? -3.729 -25.109 2.592 1 98.5 180 GLY A N 1
ATOM 1348 C CA . GLY A 1 180 ? -2.68 -25.562 3.494 1 98.5 180 GLY A CA 1
ATOM 1349 C C . GLY A 1 180 ? -1.343 -24.906 3.238 1 98.5 180 GLY A C 1
ATOM 1350 O O . GLY A 1 180 ? -1.166 -24.219 2.223 1 98.5 180 GLY A O 1
ATOM 1351 N N . GLY A 1 181 ? -0.428 -25.062 4.234 1 97.81 181 GLY A N 1
ATOM 1352 C CA . GLY A 1 181 ? 0.892 -24.453 4.176 1 97.81 181 GLY A CA 1
ATOM 1353 C C . GLY A 1 181 ? 0.922 -23.031 4.734 1 97.81 181 GLY A C 1
ATOM 1354 O O . GLY A 1 181 ? 1.989 -22.438 4.844 1 97.81 181 GLY A O 1
ATOM 1355 N N . PHE A 1 182 ? -0.254 -22.531 5.004 1 96.81 182 PHE A N 1
ATOM 1356 C CA . PHE A 1 182 ? -0.425 -21.219 5.598 1 96.81 182 PHE A CA 1
ATOM 1357 C C . PHE A 1 182 ? -1.802 -21.078 6.238 1 96.81 182 PHE A C 1
ATOM 1359 O O . PHE A 1 182 ? -2.643 -21.969 6.105 1 96.81 182 PHE A O 1
ATOM 1366 N N . THR A 1 183 ? -1.978 -20.094 7 1 96.81 183 THR A N 1
ATOM 1367 C CA . THR A 1 183 ? -3.283 -19.75 7.555 1 96.81 183 THR A CA 1
ATOM 1368 C C . THR A 1 183 ? -3.783 -18.422 6.992 1 96.81 183 THR A C 1
ATOM 1370 O O . THR A 1 183 ? -3.182 -17.375 7.238 1 96.81 183 THR A O 1
ATOM 1373 N N . PRO A 1 184 ? -4.898 -18.484 6.254 1 96.62 184 PRO A N 1
ATOM 1374 C CA . PRO A 1 184 ? -5.445 -17.234 5.746 1 96.62 184 PRO A CA 1
ATOM 1375 C C . PRO A 1 184 ? -5.855 -16.266 6.859 1 96.62 184 PRO A C 1
ATOM 1377 O O . PRO A 1 184 ? -6.258 -16.719 7.941 1 96.62 184 PRO A O 1
ATOM 1380 N N . VAL A 1 185 ? -5.715 -15 6.633 1 97.81 185 VAL A N 1
ATOM 1381 C CA . VAL A 1 185 ? -6.098 -13.938 7.562 1 97.81 185 VAL A CA 1
ATOM 1382 C C . VAL A 1 185 ? -7.137 -13.031 6.91 1 97.81 185 VAL A C 1
ATOM 1384 O O . VAL A 1 185 ? -7.02 -12.688 5.73 1 97.81 185 VAL A O 1
ATOM 1387 N N . ASP A 1 186 ? -8.188 -12.68 7.648 1 97.62 186 ASP A N 1
ATOM 1388 C CA . ASP A 1 186 ? -9.188 -11.75 7.129 1 97.62 186 ASP A CA 1
ATOM 1389 C C . ASP A 1 186 ? -8.633 -10.336 7.031 1 97.62 186 ASP A C 1
ATOM 1391 O O . ASP A 1 186 ? -7.855 -9.906 7.891 1 97.62 186 ASP A O 1
ATOM 1395 N N . PRO A 1 187 ? -9.016 -9.641 5.957 1 97.25 187 PRO A N 1
ATOM 1396 C CA . PRO A 1 187 ? -8.625 -8.227 5.914 1 97.25 187 PRO A CA 1
ATOM 1397 C C . PRO A 1 187 ? -9.289 -7.395 7.008 1 97.25 187 PRO A C 1
ATOM 1399 O O . PRO A 1 187 ? -10.258 -7.844 7.629 1 97.25 187 PRO A O 1
ATOM 1402 N N . PRO A 1 188 ? -8.758 -6.168 7.238 1 95.06 188 PRO A N 1
ATOM 1403 C CA . PRO A 1 188 ? -9.297 -5.344 8.32 1 95.06 188 PRO A CA 1
ATOM 1404 C C . PRO A 1 188 ? -10.734 -4.898 8.055 1 95.06 188 PRO A C 1
ATOM 1406 O O . PRO A 1 188 ? -11.125 -4.711 6.902 1 95.06 188 PRO A O 1
ATOM 1409 N N . LYS A 1 189 ? -11.43 -4.641 9.148 1 92.5 189 LYS A N 1
ATOM 1410 C CA . LYS A 1 189 ? -12.844 -4.273 9.031 1 92.5 189 LYS A CA 1
ATOM 1411 C C . LYS A 1 189 ? -13.008 -2.762 8.922 1 92.5 189 LYS A C 1
ATOM 1413 O O . LYS A 1 189 ? -14.047 -2.277 8.477 1 92.5 189 LYS A O 1
ATOM 1418 N N . ASP A 1 190 ? -11.977 -2.008 9.258 1 91.44 190 ASP A N 1
ATOM 1419 C CA . ASP A 1 190 ? -12.133 -0.562 9.391 1 91.44 190 ASP A CA 1
ATOM 1420 C C . ASP A 1 190 ? -11.602 0.167 8.156 1 91.44 190 ASP A C 1
ATOM 1422 O O . ASP A 1 190 ? -11.57 1.398 8.125 1 91.44 190 ASP A O 1
ATOM 1426 N N . LYS A 1 191 ? -11.156 -0.562 7.199 1 94.69 191 LYS A N 1
ATOM 1427 C CA . LYS A 1 191 ? -10.695 0.069 5.965 1 94.69 191 LYS A CA 1
ATOM 1428 C C . LYS A 1 191 ? -10.883 -0.859 4.77 1 94.69 191 LYS A C 1
ATOM 1430 O O . LYS A 1 191 ? -11.07 -2.066 4.938 1 94.69 191 LYS A O 1
ATOM 1435 N N . PHE A 1 192 ? -10.992 -0.341 3.627 1 97.19 192 PHE A N 1
ATOM 1436 C CA . PHE A 1 192 ? -11.047 -1.038 2.348 1 97.19 192 PHE A CA 1
ATOM 1437 C C . PHE A 1 192 ? -9.742 -0.865 1.581 1 97.19 192 PHE A C 1
ATOM 1439 O O . PHE A 1 192 ? -9.414 0.238 1.136 1 97.19 192 PHE A O 1
ATOM 1446 N N . VAL A 1 193 ? -8.977 -1.965 1.465 1 98.44 193 VAL A N 1
ATOM 1447 C CA . VAL A 1 193 ? -7.652 -1.937 0.852 1 98.44 193 VAL A CA 1
ATOM 1448 C C . VAL A 1 193 ? -7.664 -2.752 -0.439 1 98.44 193 VAL A C 1
ATOM 1450 O O . VAL A 1 193 ? -8.195 -3.863 -0.474 1 98.44 193 VAL A O 1
ATOM 1453 N N . ILE A 1 194 ? -7.121 -2.184 -1.548 1 98.56 194 ILE A N 1
ATOM 1454 C CA . ILE A 1 194 ? -6.965 -2.893 -2.812 1 98.56 194 ILE A CA 1
ATOM 1455 C C . ILE A 1 194 ? -5.48 -3.033 -3.145 1 98.56 194 ILE A C 1
ATOM 1457 O O . ILE A 1 194 ? -4.703 -2.096 -2.955 1 98.56 194 ILE A O 1
ATOM 1461 N N . THR A 1 195 ? -5.051 -4.238 -3.527 1 98.56 195 THR A N 1
ATOM 1462 C CA . THR A 1 195 ? -3.715 -4.414 -4.082 1 98.56 195 THR A CA 1
ATOM 1463 C C . THR A 1 195 ? -3.762 -4.441 -5.605 1 98.56 195 THR A C 1
ATOM 1465 O O . THR A 1 195 ? -4.754 -4.875 -6.195 1 98.56 195 THR A O 1
ATOM 1468 N N . THR A 1 196 ? -2.725 -3.918 -6.199 1 97.06 196 THR A N 1
ATOM 1469 C CA . THR A 1 196 ? -2.578 -3.869 -7.648 1 97.06 196 THR A CA 1
ATOM 1470 C C . THR A 1 196 ? -1.105 -3.891 -8.047 1 97.06 196 THR A C 1
ATOM 1472 O O . THR A 1 196 ? -0.232 -4.086 -7.199 1 97.06 196 THR A O 1
ATOM 1475 N N . SER A 1 197 ? -0.857 -3.826 -9.328 1 94.06 197 SER A N 1
ATOM 1476 C CA . SER A 1 197 ? 0.5 -3.959 -9.852 1 94.06 197 SER A CA 1
ATOM 1477 C C . SER A 1 197 ? 1.302 -2.68 -9.641 1 94.06 197 SER A C 1
ATOM 1479 O O . SER A 1 197 ? 0.77 -1.576 -9.781 1 94.06 197 SER A O 1
ATOM 1481 N N . ARG A 1 198 ? 2.57 -2.799 -9.32 1 88.31 198 ARG A N 1
ATOM 1482 C CA . ARG A 1 198 ? 3.48 -1.666 -9.172 1 88.31 198 ARG A CA 1
ATOM 1483 C C . ARG A 1 198 ? 4 -1.208 -10.531 1 88.31 198 ARG A C 1
ATOM 1485 O O . ARG A 1 198 ? 4.414 -0.057 -10.688 1 88.31 198 ARG A O 1
ATOM 1492 N N . SER A 1 199 ? 4.113 -2.02 -11.492 1 77.38 199 SER A N 1
ATOM 1493 C CA . SER A 1 199 ? 4.828 -1.771 -12.742 1 77.38 199 SER A CA 1
ATOM 1494 C C . SER A 1 199 ? 3.885 -1.267 -13.828 1 77.38 199 SER A C 1
ATOM 1496 O O . SER A 1 199 ? 4.324 -0.663 -14.805 1 77.38 199 SER A O 1
ATOM 1498 N N . HIS A 1 200 ? 2.686 -1.498 -13.664 1 68.81 200 HIS A N 1
ATOM 1499 C CA . HIS A 1 200 ? 1.813 -1.236 -14.805 1 68.81 200 HIS A CA 1
ATOM 1500 C C . HIS A 1 200 ? 0.538 -0.523 -14.367 1 68.81 200 HIS A C 1
ATOM 1502 O O . HIS A 1 200 ? -0.537 -1.128 -14.336 1 68.81 200 HIS A O 1
ATOM 1508 N N . ARG A 1 201 ? 0.749 0.684 -13.953 1 78.25 201 ARG A N 1
ATOM 1509 C CA . ARG A 1 201 ? -0.467 1.427 -13.641 1 78.25 201 ARG A CA 1
ATOM 1510 C C . ARG A 1 201 ? -0.827 2.395 -14.766 1 78.25 201 ARG A C 1
ATOM 1512 O O . ARG A 1 201 ? -0.258 3.482 -14.859 1 78.25 201 ARG A O 1
ATOM 1519 N N . ASP A 1 202 ? -1.706 1.897 -15.617 1 84 202 ASP A N 1
ATOM 1520 C CA . ASP A 1 202 ? -2.156 2.779 -16.688 1 84 202 ASP A CA 1
ATOM 1521 C C . ASP A 1 202 ? -3.475 3.457 -16.328 1 84 202 ASP A C 1
ATOM 1523 O O . ASP A 1 202 ? -3.938 3.357 -15.188 1 84 202 ASP A O 1
ATOM 1527 N N . LYS A 1 203 ? -3.988 4.215 -17.234 1 85.81 203 LYS A N 1
ATOM 1528 C CA . LYS A 1 203 ? -5.18 5.023 -16.969 1 85.81 203 LYS A CA 1
ATOM 1529 C C . LYS A 1 203 ? -6.379 4.141 -16.641 1 85.81 203 LYS A C 1
ATOM 1531 O O . LYS A 1 203 ? -7.188 4.492 -15.773 1 85.81 203 LYS A O 1
ATOM 1536 N N . MET A 1 204 ? -6.453 3.01 -17.328 1 90.25 204 MET A N 1
ATOM 1537 C CA . MET A 1 204 ? -7.578 2.111 -17.094 1 90.25 204 MET A CA 1
ATOM 1538 C C . MET A 1 204 ? -7.539 1.537 -15.68 1 90.25 204 MET A C 1
ATOM 1540 O O . MET A 1 204 ? -8.562 1.477 -15 1 90.25 204 MET A O 1
ATOM 1544 N N . VAL A 1 205 ? -6.348 1.099 -15.305 1 92.56 205 VAL A N 1
ATOM 1545 C CA . VAL A 1 205 ? -6.18 0.583 -13.953 1 92.56 205 VAL A CA 1
ATOM 1546 C C . VAL A 1 205 ? -6.5 1.68 -12.938 1 92.56 205 VAL A C 1
ATOM 1548 O O . VAL A 1 205 ? -7.242 1.452 -11.984 1 92.56 205 VAL A O 1
ATOM 1551 N N . SER A 1 206 ? -6.004 2.883 -13.141 1 91 206 SER A N 1
ATOM 1552 C CA . SER A 1 206 ? -6.227 4.008 -12.234 1 91 206 SER A CA 1
ATOM 1553 C C . SER A 1 206 ? -7.711 4.344 -12.117 1 91 206 SER A C 1
ATOM 1555 O O . SER A 1 206 ? -8.219 4.559 -11.016 1 91 206 SER A O 1
ATOM 1557 N N . ASN A 1 207 ? -8.391 4.379 -13.258 1 92.75 207 ASN A N 1
ATOM 1558 C CA . ASN A 1 207 ? -9.812 4.676 -13.266 1 92.75 207 ASN A CA 1
ATOM 1559 C C . ASN A 1 207 ? -10.609 3.625 -12.492 1 92.75 207 ASN A C 1
ATOM 1561 O O . ASN A 1 207 ? -11.555 3.961 -11.773 1 92.75 207 ASN A O 1
ATOM 1565 N N . ALA A 1 208 ? -10.266 2.404 -12.688 1 95.06 208 ALA A N 1
ATOM 1566 C CA . ALA A 1 208 ? -10.938 1.331 -11.961 1 95.06 208 ALA A CA 1
ATOM 1567 C C . ALA A 1 208 ? -10.75 1.484 -10.453 1 95.06 208 ALA A C 1
ATOM 1569 O O . ALA A 1 208 ? -11.711 1.352 -9.688 1 95.06 208 ALA A O 1
ATOM 1570 N N . LEU A 1 209 ? -9.539 1.751 -10.07 1 94.56 209 LEU A N 1
ATOM 1571 C CA . LEU A 1 209 ? -9.234 1.911 -8.656 1 94.56 209 LEU A CA 1
ATOM 1572 C C . LEU A 1 209 ? -9.984 3.107 -8.07 1 94.56 209 LEU A C 1
ATOM 1574 O O . LEU A 1 209 ? -10.516 3.029 -6.961 1 94.56 209 LEU A O 1
ATOM 1578 N N . GLU A 1 210 ? -9.977 4.16 -8.797 1 91.75 210 GLU A N 1
ATOM 1579 C CA . GLU A 1 210 ? -10.68 5.359 -8.344 1 91.75 210 GLU A CA 1
ATOM 1580 C C . GLU A 1 210 ? -12.164 5.078 -8.133 1 91.75 210 GLU A C 1
ATOM 1582 O O . GLU A 1 210 ? -12.758 5.539 -7.156 1 91.75 210 GLU A O 1
ATOM 1587 N N . ALA A 1 211 ? -12.742 4.348 -9.07 1 94.25 211 ALA A N 1
ATOM 1588 C CA . ALA A 1 211 ? -14.164 4.023 -9.008 1 94.25 211 ALA A CA 1
ATOM 1589 C C . ALA A 1 211 ? -14.477 3.191 -7.766 1 94.25 211 ALA A C 1
ATOM 1591 O O . ALA A 1 211 ? -15.562 3.305 -7.191 1 94.25 211 ALA A O 1
ATOM 1592 N N . LEU A 1 212 ? -13.523 2.416 -7.332 1 96.31 212 LEU A N 1
ATOM 1593 C CA . LEU A 1 212 ? -13.727 1.537 -6.184 1 96.31 212 LEU A CA 1
ATOM 1594 C C . LEU A 1 212 ? -13.484 2.285 -4.879 1 96.31 212 LEU A C 1
ATOM 1596 O O . LEU A 1 212 ? -13.852 1.799 -3.805 1 96.31 212 LEU A O 1
ATOM 1600 N N . SER A 1 213 ? -12.836 3.404 -4.895 1 93.69 213 SER A N 1
ATOM 1601 C CA . SER A 1 213 ? -12.633 4.344 -3.795 1 93.69 213 SER A CA 1
ATOM 1602 C C . SER A 1 213 ? -12.07 3.645 -2.564 1 93.69 213 SER A C 1
ATOM 1604 O O . SER A 1 213 ? -12.625 3.76 -1.469 1 93.69 213 SER A O 1
ATOM 1606 N N . PRO A 1 214 ? -10.977 2.898 -2.752 1 96.5 214 PRO A N 1
ATOM 1607 C CA . PRO A 1 214 ? -10.367 2.283 -1.57 1 96.5 214 PRO A CA 1
ATOM 1608 C C . PRO A 1 214 ? -9.734 3.309 -0.629 1 96.5 214 PRO A C 1
ATOM 1610 O O . PRO A 1 214 ? -9.328 4.387 -1.068 1 96.5 214 PRO A O 1
ATOM 1613 N N . ASP A 1 215 ? -9.68 2.904 0.684 1 95.81 215 ASP A N 1
ATOM 1614 C CA . ASP A 1 215 ? -8.938 3.713 1.648 1 95.81 215 ASP A CA 1
ATOM 1615 C C . ASP A 1 215 ? -7.445 3.723 1.327 1 95.81 215 ASP A C 1
ATOM 1617 O O . ASP A 1 215 ? -6.762 4.723 1.554 1 95.81 215 ASP A O 1
ATOM 1621 N N . GLU A 1 216 ? -6.961 2.592 0.896 1 96.31 216 GLU A N 1
ATOM 1622 C CA . GLU A 1 216 ? -5.543 2.395 0.62 1 96.31 216 GLU A CA 1
ATOM 1623 C C . GLU A 1 216 ? -5.336 1.499 -0.599 1 96.31 216 GLU A C 1
ATOM 1625 O O . GLU A 1 216 ? -6.113 0.573 -0.834 1 96.31 216 GLU A O 1
ATOM 1630 N N . ILE A 1 217 ? -4.277 1.823 -1.392 1 96.5 217 ILE A N 1
ATOM 1631 C CA . ILE A 1 217 ? -3.826 0.963 -2.48 1 96.5 217 ILE A CA 1
ATOM 1632 C C . ILE A 1 217 ? -2.418 0.451 -2.186 1 96.5 217 ILE A C 1
ATOM 1634 O O . ILE A 1 217 ? -1.508 1.237 -1.914 1 96.5 217 ILE A O 1
ATOM 1638 N N . ILE A 1 218 ? -2.266 -0.872 -2.162 1 97.31 218 ILE A N 1
ATOM 1639 C CA . ILE A 1 218 ? -0.958 -1.505 -2.033 1 97.31 218 ILE A CA 1
ATOM 1640 C C . ILE A 1 218 ? -0.473 -1.973 -3.402 1 97.31 218 ILE A C 1
ATOM 1642 O O . ILE A 1 218 ? -1.077 -2.859 -4.012 1 97.31 218 ILE A O 1
ATOM 1646 N N . SER A 1 219 ? 0.592 -1.397 -3.869 1 96 219 SER A N 1
ATOM 1647 C CA . SER A 1 219 ? 1.145 -1.783 -5.164 1 96 219 SER A CA 1
ATOM 1648 C C . SER A 1 219 ? 2.367 -2.68 -4.996 1 96 219 SER A C 1
ATOM 1650 O O . SER A 1 219 ? 3.326 -2.312 -4.316 1 96 219 SER A O 1
ATOM 1652 N N . VAL A 1 220 ? 2.309 -3.865 -5.617 1 95.94 220 VAL A N 1
ATOM 1653 C CA . VAL A 1 220 ? 3.389 -4.844 -5.547 1 95.94 220 VAL A CA 1
ATOM 1654 C C . VAL A 1 220 ? 3.547 -5.543 -6.895 1 95.94 220 VAL A C 1
ATOM 1656 O O . VAL A 1 220 ? 2.764 -5.305 -7.816 1 95.94 220 VAL A O 1
ATOM 1659 N N . GLY A 1 221 ? 4.598 -6.348 -6.965 1 94.19 221 GLY A N 1
ATOM 1660 C CA . GLY A 1 221 ? 4.816 -7.129 -8.172 1 94.19 221 GLY A CA 1
ATOM 1661 C C . GLY A 1 221 ? 4.391 -8.578 -8.031 1 94.19 221 GLY A C 1
ATOM 1662 O O . GLY A 1 221 ? 4.246 -9.086 -6.914 1 94.19 221 GLY A O 1
ATOM 1663 N N . GLY A 1 222 ? 4.191 -9.219 -9.227 1 95.62 222 GLY A N 1
ATOM 1664 C CA . GLY A 1 222 ? 3.887 -10.641 -9.266 1 95.62 222 GLY A CA 1
ATOM 1665 C C . GLY A 1 222 ? 2.412 -10.938 -9.07 1 95.62 222 GLY A C 1
ATOM 1666 O O . GLY A 1 222 ? 1.802 -10.484 -8.102 1 95.62 222 GLY A O 1
ATOM 1667 N N . ALA A 1 223 ? 1.855 -11.703 -9.953 1 96.19 223 ALA A N 1
ATOM 1668 C CA . ALA A 1 223 ? 0.448 -12.086 -9.875 1 96.19 223 ALA A CA 1
ATOM 1669 C C . ALA A 1 223 ? 0.182 -12.969 -8.656 1 96.19 223 ALA A C 1
ATOM 1671 O O . ALA A 1 223 ? -0.762 -12.727 -7.902 1 96.19 223 ALA A O 1
ATOM 1672 N N . GLY A 1 224 ? 1.016 -13.961 -8.461 1 98.38 224 GLY A N 1
ATOM 1673 C CA . GLY A 1 224 ? 0.884 -14.812 -7.289 1 98.38 224 GLY A CA 1
ATOM 1674 C C . GLY A 1 224 ? 1.026 -14.055 -5.984 1 98.38 224 GLY A C 1
ATOM 1675 O O . GLY A 1 224 ? 0.268 -14.281 -5.039 1 98.38 224 GLY A O 1
ATOM 1676 N N . HIS A 1 225 ? 1.988 -13.156 -5.969 1 98.25 225 HIS A N 1
ATOM 1677 C CA . HIS A 1 225 ? 2.244 -12.375 -4.766 1 98.25 225 HIS A CA 1
ATOM 1678 C C . HIS A 1 225 ? 1.051 -11.492 -4.418 1 98.25 225 HIS A C 1
ATOM 1680 O O . HIS A 1 225 ? 0.732 -11.305 -3.238 1 98.25 225 HIS A O 1
ATOM 1686 N N . LYS A 1 226 ? 0.449 -10.867 -5.395 1 98.25 226 LYS A N 1
ATOM 1687 C CA . LYS A 1 226 ? -0.707 -10.016 -5.133 1 98.25 226 LYS A CA 1
ATOM 1688 C C . LYS A 1 226 ? -1.848 -10.82 -4.508 1 98.25 226 LYS A C 1
ATOM 1690 O O . LYS A 1 226 ? -2.559 -10.312 -3.635 1 98.25 226 LYS A O 1
ATOM 1695 N N . VAL A 1 227 ? -2.02 -12.07 -4.934 1 98.69 227 VAL A N 1
ATOM 1696 C CA . VAL A 1 227 ? -3.041 -12.914 -4.316 1 98.69 227 VAL A CA 1
ATOM 1697 C C . VAL A 1 227 ? -2.629 -13.258 -2.889 1 98.69 227 VAL A C 1
ATOM 1699 O O . VAL A 1 227 ? -3.479 -13.352 -1.998 1 98.69 227 VAL A O 1
ATOM 1702 N N . LEU A 1 228 ? -1.329 -13.43 -2.646 1 98.62 228 LEU A N 1
ATOM 1703 C CA . LEU A 1 228 ? -0.857 -13.664 -1.284 1 98.62 228 LEU A CA 1
ATOM 1704 C C . LEU A 1 228 ? -1.182 -12.469 -0.391 1 98.62 228 LEU A C 1
ATOM 1706 O O . LEU A 1 228 ? -1.533 -12.641 0.778 1 98.62 228 LEU A O 1
ATOM 1710 N N . VAL A 1 229 ? -1.071 -11.234 -0.938 1 98.5 229 VAL A N 1
ATOM 1711 C CA . VAL A 1 229 ? -1.413 -10.023 -0.2 1 98.5 229 VAL A CA 1
ATOM 1712 C C . VAL A 1 229 ? -2.865 -10.094 0.265 1 98.5 229 VAL A C 1
ATOM 1714 O O . VAL A 1 229 ? -3.184 -9.695 1.389 1 98.5 229 VAL A O 1
ATOM 1717 N N . VAL A 1 230 ? -3.746 -10.641 -0.543 1 98.81 230 VAL A N 1
ATOM 1718 C CA . VAL A 1 230 ? -5.16 -10.797 -0.214 1 98.81 230 VAL A CA 1
ATOM 1719 C C . VAL A 1 230 ? -5.324 -11.906 0.828 1 98.81 230 VAL A C 1
ATOM 1721 O O . VAL A 1 230 ? -6 -11.711 1.843 1 98.81 230 VAL A O 1
ATOM 1724 N N . LEU A 1 231 ? -4.645 -13.023 0.618 1 98.75 231 LEU A N 1
ATOM 1725 C CA . LEU A 1 231 ? -4.789 -14.188 1.485 1 98.75 231 LEU A CA 1
ATOM 1726 C C . LEU A 1 231 ? -4.211 -13.906 2.869 1 98.75 231 LEU A C 1
ATOM 1728 O O . LEU A 1 231 ? -4.652 -14.492 3.861 1 98.75 231 LEU A O 1
ATOM 1732 N N . GLU A 1 232 ? -3.295 -13.016 2.934 1 98.19 232 GLU A N 1
ATOM 1733 C CA . GLU A 1 232 ? -2.654 -12.656 4.195 1 98.19 232 GLU A CA 1
ATOM 1734 C C . GLU A 1 232 ? -3.449 -11.586 4.934 1 98.19 232 GLU A C 1
ATOM 1736 O O . GLU A 1 232 ? -3.027 -11.109 5.988 1 98.19 232 GLU A O 1
ATOM 1741 N N . GLY A 1 233 ? -4.508 -11.148 4.359 1 98.44 233 GLY A N 1
ATOM 1742 C CA . GLY A 1 233 ? -5.387 -10.188 5.016 1 98.44 233 GLY A CA 1
ATOM 1743 C C . GLY A 1 233 ? -4.914 -8.75 4.879 1 98.44 233 GLY A C 1
ATOM 1744 O O . GLY A 1 233 ? -5.352 -7.875 5.625 1 98.44 233 GLY A O 1
ATOM 1745 N N . ARG A 1 234 ? -4.008 -8.469 4.043 1 98.06 234 ARG A N 1
ATOM 1746 C CA . ARG A 1 234 ? -3.467 -7.125 3.877 1 98.06 234 ARG A CA 1
ATOM 1747 C C . ARG A 1 234 ? -4.309 -6.312 2.898 1 98.06 234 ARG A C 1
ATOM 1749 O O . ARG A 1 234 ? -4.242 -5.082 2.885 1 98.06 234 ARG A O 1
ATOM 1756 N N . ALA A 1 235 ? -5.094 -6.984 2.062 1 98.69 235 ALA A N 1
ATOM 1757 C CA . ALA A 1 235 ? -5.988 -6.328 1.111 1 98.69 235 ALA A CA 1
ATOM 1758 C C . ALA A 1 235 ? -7.32 -7.062 1.015 1 98.69 235 ALA A C 1
ATOM 1760 O O . ALA A 1 235 ? -7.387 -8.273 1.243 1 98.69 235 ALA A O 1
ATOM 1761 N N . HIS A 1 236 ? -8.336 -6.344 0.652 1 98.81 236 HIS A N 1
ATOM 1762 C CA . HIS A 1 236 ? -9.672 -6.891 0.445 1 98.81 236 HIS A CA 1
ATOM 1763 C C . HIS A 1 236 ? -9.836 -7.422 -0.975 1 98.81 236 HIS A C 1
ATOM 1765 O O . HIS A 1 236 ? -10.633 -8.336 -1.214 1 98.81 236 HIS A O 1
ATOM 1771 N N . ALA A 1 237 ? -9.102 -6.809 -1.849 1 98.88 237 ALA A N 1
ATOM 1772 C CA . ALA A 1 237 ? -9.273 -7.133 -3.264 1 98.88 237 ALA A CA 1
ATOM 1773 C C . ALA A 1 237 ? -7.965 -6.938 -4.031 1 98.88 237 ALA A C 1
ATOM 1775 O O . ALA A 1 237 ? -7.078 -6.207 -3.582 1 98.88 237 ALA A O 1
ATOM 1776 N N . TYR A 1 238 ? -7.812 -7.691 -5.047 1 98.81 238 TYR A N 1
ATOM 1777 C CA . TYR A 1 238 ? -6.824 -7.516 -6.105 1 98.81 238 TYR A CA 1
ATOM 1778 C C . TYR A 1 238 ? -7.492 -7.121 -7.418 1 98.81 238 TYR A C 1
ATOM 1780 O O . TYR A 1 238 ? -8.297 -7.887 -7.961 1 98.81 238 TYR A O 1
ATOM 1788 N N . VAL A 1 239 ? -7.16 -5.887 -7.895 1 98.12 239 VAL A N 1
ATOM 1789 C CA . VAL A 1 239 ? -7.797 -5.383 -9.109 1 98.12 239 VAL A CA 1
ATOM 1790 C C . VAL A 1 239 ? -6.727 -4.949 -10.109 1 98.12 239 VAL A C 1
ATOM 1792 O O . VAL A 1 239 ? -5.855 -4.137 -9.781 1 98.12 239 VAL A O 1
ATOM 1795 N N . TYR A 1 240 ? -6.781 -5.531 -11.242 1 97.12 240 TYR A N 1
ATOM 1796 C CA . TYR A 1 240 ? -5.863 -5.215 -12.328 1 97.12 240 TYR A CA 1
ATOM 1797 C C . TYR A 1 240 ? -6.59 -5.188 -13.672 1 97.12 240 TYR A C 1
ATOM 1799 O O . TYR A 1 240 ? -6.578 -6.176 -14.406 1 97.12 240 TYR A O 1
ATOM 1807 N N . ALA A 1 241 ? -7.152 -4.02 -13.984 1 95.5 241 ALA A N 1
ATOM 1808 C CA . ALA A 1 241 ? -7.867 -3.826 -15.242 1 95.5 241 ALA A CA 1
ATOM 1809 C C . ALA A 1 241 ? -6.895 -3.609 -16.391 1 95.5 241 ALA A C 1
ATOM 1811 O O . ALA A 1 241 ? -6.84 -2.521 -16.969 1 95.5 241 ALA A O 1
ATOM 1812 N N . SER A 1 242 ? -6.195 -4.676 -16.734 1 94.56 242 SER A N 1
ATOM 1813 C CA . SER A 1 242 ? -5.215 -4.684 -17.812 1 94.56 242 SER A CA 1
ATOM 1814 C C . SER A 1 242 ? -5.094 -6.07 -18.438 1 94.56 242 SER A C 1
ATOM 1816 O O . SER A 1 242 ? -5.551 -7.059 -17.859 1 94.56 242 SER A O 1
ATOM 1818 N N . ARG A 1 243 ? -4.492 -6.176 -19.641 1 92.19 243 ARG A N 1
ATOM 1819 C CA . ARG A 1 243 ? -4.359 -7.426 -20.391 1 92.19 243 ARG A CA 1
ATOM 1820 C C . ARG A 1 243 ? -3.004 -8.07 -20.125 1 92.19 243 ARG A C 1
ATOM 1822 O O . ARG A 1 243 ? -2.557 -8.922 -20.906 1 92.19 243 ARG A O 1
ATOM 1829 N N . GLY A 1 244 ? -2.477 -7.906 -19.094 1 88 244 GLY A N 1
ATOM 1830 C CA . GLY A 1 244 ? -1.09 -8.289 -18.891 1 88 244 GLY A CA 1
ATOM 1831 C C . GLY A 1 244 ? -0.934 -9.703 -18.359 1 88 244 GLY A C 1
ATOM 1832 O O . GLY A 1 244 ? 0.106 -10.336 -18.547 1 88 244 GLY A O 1
ATOM 1833 N N . CYS A 1 245 ? -1.884 -10.305 -17.734 1 94.81 245 CYS A N 1
ATOM 1834 C CA . CYS A 1 245 ? -1.771 -11.617 -17.109 1 94.81 245 CYS A CA 1
ATOM 1835 C C . CYS A 1 245 ? -2.107 -12.727 -18.094 1 94.81 245 CYS A C 1
ATOM 1837 O O . CYS A 1 245 ? -2.842 -12.492 -19.062 1 94.81 245 CYS A O 1
ATOM 1839 N N . LYS A 1 246 ? -1.533 -13.891 -17.891 1 98.19 246 LYS A N 1
ATOM 1840 C CA . LYS A 1 246 ? -1.819 -15.109 -18.641 1 98.19 246 LYS A CA 1
ATOM 1841 C C . LYS A 1 246 ? -2.377 -16.203 -17.734 1 98.19 246 LYS A C 1
ATOM 1843 O O . LYS A 1 246 ? -2.32 -16.094 -16.5 1 98.19 246 LYS A O 1
ATOM 1848 N N . LYS A 1 247 ? -2.795 -17.297 -18.375 1 98.75 247 LYS A N 1
ATOM 1849 C CA . LYS A 1 247 ? -3.455 -18.391 -17.656 1 98.75 247 LYS A CA 1
ATOM 1850 C C . LYS A 1 247 ? -2.533 -18.984 -16.594 1 98.75 247 LYS A C 1
ATOM 1852 O O . LYS A 1 247 ? -2.982 -19.359 -15.508 1 98.75 247 LYS A O 1
ATOM 1857 N N . TRP A 1 248 ? -1.241 -19.031 -16.859 1 98.69 248 TRP A N 1
ATOM 1858 C CA . TRP A 1 248 ? -0.323 -19.656 -15.906 1 98.69 248 TRP A CA 1
ATOM 1859 C C . TRP A 1 248 ? -0.08 -18.734 -14.711 1 98.69 248 TRP A C 1
ATOM 1861 O O . TRP A 1 248 ? 0.388 -19.172 -13.664 1 98.69 248 TRP A O 1
ATOM 1871 N N . ASP A 1 249 ? -0.441 -17.453 -14.836 1 98.38 249 ASP A N 1
ATOM 1872 C CA . ASP A 1 249 ? -0.322 -16.484 -13.742 1 98.38 249 ASP A CA 1
ATOM 1873 C C . ASP A 1 249 ? -1.502 -16.594 -12.781 1 98.38 249 ASP A C 1
ATOM 1875 O O . ASP A 1 249 ? -1.382 -16.266 -11.602 1 98.38 249 ASP A O 1
ATOM 1879 N N . THR A 1 250 ? -2.643 -17.062 -13.312 1 98.75 250 THR A N 1
ATOM 1880 C CA . THR A 1 250 ? -3.865 -16.844 -12.547 1 98.75 250 THR A CA 1
ATOM 1881 C C . THR A 1 250 ? -4.477 -18.188 -12.117 1 98.75 250 THR A C 1
ATOM 1883 O O . THR A 1 250 ? -5.273 -18.234 -11.18 1 98.75 250 THR A O 1
ATOM 1886 N N . CYS A 1 251 ? -4.141 -19.281 -12.75 1 98.94 251 CYS A N 1
ATOM 1887 C CA . CYS A 1 251 ? -4.781 -20.547 -12.453 1 98.94 251 CYS A CA 1
ATOM 1888 C C . CYS A 1 251 ? -4.551 -20.953 -11 1 98.94 251 CYS A C 1
ATOM 1890 O O . CYS A 1 251 ? -5.508 -21.219 -10.266 1 98.94 251 CYS A O 1
ATOM 1892 N N . ALA A 1 252 ? -3.307 -20.969 -10.586 1 98.94 252 ALA A N 1
ATOM 1893 C CA . ALA A 1 252 ? -2.996 -21.359 -9.211 1 98.94 252 ALA A CA 1
ATOM 1894 C C . ALA A 1 252 ? -3.576 -20.344 -8.219 1 98.94 252 ALA A C 1
ATOM 1896 O O . ALA A 1 252 ? -4.293 -20.734 -7.285 1 98.94 252 ALA A O 1
ATOM 1897 N N . PRO A 1 253 ? -3.326 -19.047 -8.422 1 98.88 253 PRO A N 1
ATOM 1898 C CA . PRO A 1 253 ? -3.895 -18.062 -7.492 1 98.88 253 PRO A CA 1
ATOM 1899 C C . PRO A 1 253 ? -5.414 -18.172 -7.383 1 98.88 253 PRO A C 1
ATOM 1901 O O . PRO A 1 253 ? -5.965 -18.062 -6.285 1 98.88 253 PRO A O 1
ATOM 1904 N N . GLU A 1 254 ? -6.078 -18.375 -8.531 1 98.88 254 GLU A N 1
ATOM 1905 C CA . GLU A 1 254 ? -7.535 -18.5 -8.5 1 98.88 254 GLU A CA 1
ATOM 1906 C C . GLU A 1 254 ? -7.973 -19.703 -7.676 1 98.88 254 GLU A C 1
ATOM 1908 O O . GLU A 1 254 ? -8.875 -19.594 -6.84 1 98.88 254 GLU A O 1
ATOM 1913 N N . ALA A 1 255 ? -7.383 -20.812 -7.895 1 98.94 255 ALA A N 1
ATOM 1914 C CA . ALA A 1 255 ? -7.766 -22.031 -7.188 1 98.94 255 ALA A CA 1
ATOM 1915 C C . ALA A 1 255 ? -7.59 -21.875 -5.68 1 98.94 255 ALA A C 1
ATOM 1917 O O . ALA A 1 255 ? -8.477 -22.234 -4.902 1 98.94 255 ALA A O 1
ATOM 1918 N N . ILE A 1 256 ? -6.449 -21.344 -5.277 1 98.88 256 ILE A N 1
ATOM 1919 C CA . ILE A 1 256 ? -6.148 -21.188 -3.857 1 98.88 256 ILE A CA 1
ATOM 1920 C C . ILE A 1 256 ? -7.113 -20.188 -3.225 1 98.88 256 ILE A C 1
ATOM 1922 O O . ILE A 1 256 ? -7.645 -20.438 -2.139 1 98.88 256 ILE A O 1
ATOM 1926 N N . LEU A 1 257 ? -7.297 -19.078 -3.914 1 98.81 257 LEU A N 1
ATOM 1927 C CA . LEU A 1 257 ? -8.203 -18.062 -3.391 1 98.81 257 LEU A CA 1
ATOM 1928 C C . LEU A 1 257 ? -9.617 -18.625 -3.238 1 98.81 257 LEU A C 1
ATOM 1930 O O . LEU A 1 257 ? -10.258 -18.406 -2.207 1 98.81 257 LEU A O 1
ATOM 1934 N N . GLU A 1 258 ? -10.094 -19.344 -4.23 1 98.69 258 GLU A N 1
ATOM 1935 C CA . GLU A 1 258 ? -11.422 -19.953 -4.18 1 98.69 258 GLU A CA 1
ATOM 1936 C C . GLU A 1 258 ? -11.516 -20.984 -3.068 1 98.69 258 GLU A C 1
ATOM 1938 O O . GLU A 1 258 ? -12.531 -21.078 -2.373 1 98.69 258 GLU A O 1
ATOM 1943 N N . ALA A 1 259 ? -10.492 -21.766 -2.936 1 98.75 259 ALA A N 1
ATOM 1944 C CA . ALA A 1 259 ? -10.453 -22.766 -1.872 1 98.75 259 ALA A CA 1
ATOM 1945 C C . ALA A 1 259 ? -10.523 -22.094 -0.497 1 98.75 259 ALA A C 1
ATOM 1947 O O . ALA A 1 259 ? -11.016 -22.703 0.461 1 98.75 259 ALA A O 1
ATOM 1948 N N . SER A 1 260 ? -10.062 -20.875 -0.392 1 98.5 260 SER A N 1
ATOM 1949 C CA . SER A 1 260 ? -10.062 -20.125 0.863 1 98.5 260 SER A CA 1
ATOM 1950 C C . SER A 1 260 ? -11.383 -19.406 1.077 1 98.5 260 SER A C 1
ATOM 1952 O O . SER A 1 260 ? -11.594 -18.781 2.119 1 98.5 260 SER A O 1
ATOM 1954 N N . GLY A 1 261 ? -12.242 -19.453 0.101 1 98.31 261 GLY A N 1
ATOM 1955 C CA . GLY A 1 261 ? -13.547 -18.828 0.231 1 98.31 261 GLY A CA 1
ATOM 1956 C C . GLY A 1 261 ? -13.641 -17.5 -0.491 1 98.31 261 GLY A C 1
ATOM 1957 O O . GLY A 1 261 ? -14.688 -16.844 -0.464 1 98.31 261 GLY A O 1
ATOM 1958 N N . GLY A 1 262 ? -12.586 -17.078 -1.139 1 98.75 262 GLY A N 1
ATOM 1959 C CA . GLY A 1 262 ? -12.609 -15.875 -1.965 1 98.75 262 GLY A CA 1
ATOM 1960 C C . GLY A 1 262 ? -13.023 -16.141 -3.396 1 98.75 262 GLY A C 1
ATOM 1961 O O . GLY A 1 262 ? -13.625 -17.188 -3.688 1 98.75 262 GLY A O 1
ATOM 1962 N N . SER A 1 263 ? -12.75 -15.078 -4.238 1 98.75 263 SER A N 1
ATOM 1963 C CA . SER A 1 263 ? -13.102 -15.203 -5.648 1 98.75 263 SER A CA 1
ATOM 1964 C C . SER A 1 263 ? -12.07 -14.516 -6.539 1 98.75 263 SER A C 1
ATOM 1966 O O . SER A 1 263 ? -11.484 -13.5 -6.152 1 98.75 263 SER A O 1
ATOM 1968 N N . LEU A 1 264 ? -11.797 -15.062 -7.645 1 98.88 264 LEU A N 1
ATOM 1969 C CA . LEU A 1 264 ? -11.008 -14.43 -8.695 1 98.88 264 LEU A CA 1
ATOM 1970 C C . LEU A 1 264 ? -11.68 -14.594 -10.055 1 98.88 264 LEU A C 1
ATOM 1972 O O . LEU A 1 264 ? -11.953 -15.719 -10.484 1 98.88 264 LEU A O 1
ATOM 1976 N N . THR A 1 265 ? -12.055 -13.516 -10.672 1 98.75 265 THR A N 1
ATOM 1977 C CA . THR A 1 265 ? -12.68 -13.453 -11.992 1 98.75 265 THR A CA 1
ATOM 1978 C C . THR A 1 265 ? -12.031 -12.383 -12.859 1 98.75 265 THR A C 1
ATOM 1980 O O . THR A 1 265 ? -11.039 -11.766 -12.453 1 98.75 265 THR A O 1
ATOM 1983 N N . ASP A 1 266 ? -12.555 -12.266 -14.055 1 98.38 266 ASP A N 1
ATOM 1984 C CA . ASP A 1 266 ? -12.242 -11.062 -14.812 1 98.38 266 ASP A CA 1
ATOM 1985 C C . ASP A 1 266 ? -13.062 -9.867 -14.312 1 98.38 266 ASP A C 1
ATOM 1987 O O . ASP A 1 266 ? -13.781 -9.977 -13.312 1 98.38 266 ASP A O 1
ATOM 1991 N N . ILE A 1 267 ? -12.961 -8.727 -14.953 1 97.88 267 ILE A N 1
ATOM 1992 C CA . ILE A 1 267 ? -13.555 -7.504 -14.422 1 97.88 267 ILE A CA 1
ATOM 1993 C C . ILE A 1 267 ? -15.062 -7.512 -14.664 1 97.88 267 ILE A C 1
ATOM 1995 O O . ILE A 1 267 ? -15.781 -6.641 -14.172 1 97.88 267 ILE A O 1
ATOM 1999 N N . HIS A 1 268 ? -15.555 -8.523 -15.398 1 98 268 HIS A N 1
ATOM 2000 C CA . HIS A 1 268 ? -16.984 -8.68 -15.625 1 98 268 HIS A CA 1
ATOM 2001 C C . HIS A 1 268 ? -17.594 -9.664 -14.641 1 98 268 HIS A C 1
ATOM 2003 O O . HIS A 1 268 ? -18.812 -9.883 -14.641 1 98 268 HIS A O 1
ATOM 2009 N N . GLY A 1 269 ? -16.812 -10.273 -13.812 1 98.12 269 GLY A N 1
ATOM 2010 C CA . GLY A 1 269 ? -17.297 -11.242 -12.844 1 98.12 269 GLY A CA 1
ATOM 2011 C C . GLY A 1 269 ? -17.344 -12.656 -13.391 1 98.12 269 GLY A C 1
ATOM 2012 O O . GLY A 1 269 ? -17.969 -13.539 -12.805 1 98.12 269 GLY A O 1
ATOM 2013 N N . LYS A 1 270 ? -16.656 -12.875 -14.5 1 98.19 270 LYS A N 1
ATOM 2014 C CA . LYS A 1 270 ? -16.641 -14.188 -15.125 1 98.19 270 LYS A CA 1
ATOM 2015 C C . LYS A 1 270 ? -15.328 -14.914 -14.859 1 98.19 270 LYS A C 1
ATOM 2017 O O . LYS A 1 270 ? -14.25 -14.336 -15.023 1 98.19 270 LYS A O 1
ATOM 2022 N N . HIS A 1 271 ? -15.43 -16.156 -14.492 1 98.56 271 HIS A N 1
ATOM 2023 C CA . HIS A 1 271 ? -14.227 -16.969 -14.32 1 98.56 271 HIS A CA 1
ATOM 2024 C C . HIS A 1 271 ? -13.547 -17.219 -15.664 1 98.56 271 HIS A C 1
ATOM 2026 O O . HIS A 1 271 ? -14.219 -17.422 -16.672 1 98.56 271 HIS A O 1
ATOM 2032 N N . TYR A 1 272 ? -12.273 -17.234 -15.688 1 98 272 TYR A N 1
ATOM 2033 C CA . TYR A 1 272 ? -11.531 -17.609 -16.875 1 98 272 TYR A CA 1
ATOM 2034 C C . TYR A 1 272 ? -11.617 -19.109 -17.125 1 98 272 TYR A C 1
ATOM 2036 O O . TYR A 1 272 ? -11.82 -19.891 -16.188 1 98 272 TYR A O 1
ATOM 2044 N N . SER A 1 273 ? -11.477 -19.469 -18.391 1 98.5 273 SER A N 1
ATOM 2045 C CA . SER A 1 273 ? -11.32 -20.875 -18.75 1 98.5 273 SER A CA 1
ATOM 2046 C C . SER A 1 273 ? -9.844 -21.266 -18.828 1 98.5 273 SER A C 1
ATOM 2048 O O . SER A 1 273 ? -9.047 -20.562 -19.453 1 98.5 273 SER A O 1
ATOM 2050 N N . TYR A 1 274 ? -9.586 -22.391 -18.234 1 98.75 274 TYR A N 1
ATOM 2051 C CA . TYR A 1 274 ? -8.219 -22.906 -18.25 1 98.75 274 TYR A CA 1
ATOM 2052 C C . TYR A 1 274 ? -8.133 -24.203 -19.047 1 98.75 274 TYR A C 1
ATOM 2054 O O . TYR A 1 274 ? -7.375 -25.109 -18.688 1 98.75 274 TYR A O 1
ATOM 2062 N N . ASP A 1 275 ? -8.938 -24.312 -20.031 1 98.19 275 ASP A N 1
ATOM 2063 C CA . ASP A 1 275 ? -8.883 -25.453 -20.938 1 98.19 275 ASP A CA 1
ATOM 2064 C C . ASP A 1 275 ? -7.566 -25.469 -21.719 1 98.19 275 ASP A C 1
ATOM 2066 O O . ASP A 1 275 ? -6.922 -24.422 -21.875 1 98.19 275 ASP A O 1
ATOM 2070 N N . LYS A 1 276 ? -7.246 -26.641 -22.234 1 97.06 276 LYS A N 1
ATOM 2071 C CA . LYS A 1 276 ? -5.965 -26.828 -22.906 1 97.06 276 LYS A CA 1
ATOM 2072 C C . LYS A 1 276 ? -5.879 -25.938 -24.156 1 97.06 276 LYS A C 1
ATOM 2074 O O . LYS A 1 276 ? -4.789 -25.547 -24.562 1 97.06 276 LYS A O 1
ATOM 2079 N N . ASP A 1 277 ? -7.062 -25.578 -24.719 1 96.75 277 ASP A N 1
ATOM 2080 C CA . ASP A 1 277 ? -7.074 -24.797 -25.953 1 96.75 277 ASP A CA 1
ATOM 2081 C C . ASP A 1 277 ? -7.449 -23.344 -25.672 1 96.75 277 ASP A C 1
ATOM 2083 O O . ASP A 1 277 ? -7.637 -22.562 -26.609 1 96.75 277 ASP A O 1
ATOM 2087 N N . ALA A 1 278 ? -7.625 -23.016 -24.422 1 96.62 278 ALA A N 1
ATOM 2088 C CA . ALA A 1 278 ? -7.945 -21.625 -24.078 1 96.62 278 ALA A CA 1
ATOM 2089 C C . ALA A 1 278 ? -6.805 -20.688 -24.469 1 96.62 278 ALA A C 1
ATOM 2091 O O . ALA A 1 278 ? -5.633 -21.031 -24.328 1 96.62 278 ALA A O 1
ATOM 2092 N N . PRO A 1 279 ? -7.18 -19.453 -25.031 1 96.31 279 PRO A N 1
ATOM 2093 C CA . PRO A 1 279 ? -6.109 -18.469 -25.25 1 96.31 279 PRO A CA 1
ATOM 2094 C C . PRO A 1 279 ? -5.324 -18.156 -23.984 1 96.31 279 PRO A C 1
ATOM 2096 O O . PRO A 1 279 ? -5.902 -18.094 -22.891 1 96.31 279 PRO A O 1
ATOM 2099 N N . PHE A 1 280 ? -4.051 -17.922 -24.109 1 97.56 280 PHE A N 1
ATOM 2100 C CA . PHE A 1 280 ? -3.174 -17.766 -22.953 1 97.56 280 PHE A CA 1
ATOM 2101 C C . PHE A 1 280 ? -3.467 -16.469 -22.219 1 97.56 280 PHE A C 1
ATOM 2103 O O . PHE A 1 280 ? -3.553 -16.453 -20.984 1 97.56 280 PHE A O 1
ATOM 2110 N N . PRO A 1 281 ? -3.713 -15.344 -22.953 1 97.25 281 PRO A N 1
ATOM 2111 C CA . PRO A 1 281 ? -3.887 -14.062 -22.266 1 97.25 281 PRO A CA 1
ATOM 2112 C C . PRO A 1 281 ? -5.211 -13.969 -21.5 1 97.25 281 PRO A C 1
ATOM 2114 O O . PRO A 1 281 ? -6.234 -14.453 -21.984 1 97.25 281 PRO A O 1
ATOM 2117 N N . ASP A 1 282 ? -5.172 -13.492 -20.312 1 97.19 282 ASP A N 1
ATOM 2118 C CA . ASP A 1 282 ? -6.367 -13.055 -19.594 1 97.19 282 ASP A CA 1
ATOM 2119 C C . ASP A 1 282 ? -6.789 -11.656 -20.031 1 97.19 282 ASP A C 1
ATOM 2121 O O . ASP A 1 282 ? -6.551 -10.672 -19.328 1 97.19 282 ASP A O 1
ATOM 2125 N N . ALA A 1 283 ? -7.496 -11.562 -21.078 1 96.81 283 ALA A N 1
ATOM 2126 C CA . ALA A 1 283 ? -7.691 -10.328 -21.828 1 96.81 283 ALA A CA 1
ATOM 2127 C C . ALA A 1 283 ? -8.742 -9.438 -21.172 1 96.81 283 ALA A C 1
ATOM 2129 O O . ALA A 1 283 ? -8.891 -8.266 -21.531 1 96.81 283 ALA A O 1
ATOM 2130 N N . GLN A 1 284 ? -9.445 -9.906 -20.203 1 97.5 284 GLN A N 1
ATOM 2131 C CA . GLN A 1 284 ? -10.523 -9.125 -19.625 1 97.5 284 GLN A CA 1
ATOM 2132 C C . GLN A 1 284 ? -10.148 -8.641 -18.219 1 97.5 284 GLN A C 1
ATOM 2134 O O . GLN A 1 284 ? -11.023 -8.266 -17.438 1 97.5 284 GLN A O 1
ATOM 2139 N N . GLY A 1 285 ? -8.875 -8.633 -17.859 1 97 285 GLY A N 1
ATOM 2140 C CA . GLY A 1 285 ? -8.414 -8.117 -16.594 1 97 285 GLY A CA 1
ATOM 2141 C C . GLY A 1 285 ? -8.609 -9.086 -15.445 1 97 285 GLY A C 1
ATOM 2142 O O . GLY A 1 285 ? -9.031 -10.227 -15.656 1 97 285 GLY A O 1
ATOM 2143 N N . ILE A 1 286 ? -8.227 -8.664 -14.25 1 98.19 286 ILE A N 1
ATOM 2144 C CA . ILE A 1 286 ? -8.305 -9.492 -13.047 1 98.19 286 ILE A CA 1
ATOM 2145 C C . ILE A 1 286 ? -9.102 -8.766 -11.969 1 98.19 286 ILE A C 1
ATOM 2147 O O . ILE A 1 286 ? -8.906 -7.566 -11.742 1 98.19 286 ILE A O 1
ATOM 2151 N N . PHE A 1 287 ? -10.016 -9.422 -11.344 1 98.75 287 PHE A N 1
ATOM 2152 C CA . PHE A 1 287 ? -10.75 -8.969 -10.172 1 98.75 287 PHE A CA 1
ATOM 2153 C C . PHE A 1 287 ? -10.859 -10.07 -9.125 1 98.75 287 PHE A C 1
ATOM 2155 O O . PHE A 1 287 ? -11.539 -11.078 -9.352 1 98.75 287 PHE A O 1
ATOM 2162 N N . ALA A 1 288 ? -10.172 -9.891 -8.031 1 98.88 288 ALA A N 1
ATOM 2163 C CA . ALA A 1 288 ? -10.172 -10.891 -6.965 1 98.88 288 ALA A CA 1
ATOM 2164 C C . ALA A 1 288 ? -10.594 -10.281 -5.633 1 98.88 288 ALA A C 1
ATOM 2166 O O . ALA A 1 288 ? -10.344 -9.094 -5.383 1 98.88 288 ALA A O 1
ATOM 2167 N N . THR A 1 289 ? -11.266 -11.047 -4.805 1 98.88 289 THR A N 1
ATOM 2168 C CA . THR A 1 289 ? -11.695 -10.578 -3.49 1 98.88 289 THR A CA 1
ATOM 2169 C C . THR A 1 289 ? -11.453 -11.656 -2.432 1 98.88 289 THR A C 1
ATOM 2171 O O . THR A 1 289 ? -11.531 -12.852 -2.723 1 98.88 289 THR A O 1
ATOM 2174 N N . ALA A 1 290 ? -11.156 -11.211 -1.262 1 98.75 290 ALA A N 1
ATOM 2175 C CA . ALA A 1 290 ? -10.977 -12.094 -0.109 1 98.75 290 ALA A CA 1
ATOM 2176 C C . ALA A 1 290 ? -12.305 -12.703 0.327 1 98.75 290 ALA A C 1
ATOM 2178 O O . ALA A 1 290 ? -13.375 -12.266 -0.111 1 98.75 290 ALA A O 1
ATOM 2179 N N . LYS A 1 291 ? -12.164 -13.727 1.134 1 98 291 LYS A N 1
ATOM 2180 C CA . LYS A 1 291 ? -13.336 -14.312 1.771 1 98 291 LYS A CA 1
ATOM 2181 C C . LYS A 1 291 ? -14.148 -13.258 2.514 1 98 291 LYS A C 1
ATOM 2183 O O . LYS A 1 291 ? -13.586 -12.422 3.221 1 98 291 LYS A O 1
ATOM 2188 N N . GLY A 1 292 ? -15.453 -13.336 2.314 1 97.19 292 GLY A N 1
ATOM 2189 C CA . GLY A 1 292 ? -16.328 -12.445 3.059 1 97.19 292 GLY A CA 1
ATOM 2190 C C . GLY A 1 292 ? -16.562 -11.109 2.367 1 97.19 292 GLY A C 1
ATOM 2191 O O . GLY A 1 292 ? -17.391 -10.312 2.805 1 97.19 292 GLY A O 1
ATOM 2192 N N . VAL A 1 293 ? -15.797 -10.758 1.363 1 98.06 293 VAL A N 1
ATOM 2193 C CA . VAL A 1 293 ? -15.977 -9.531 0.592 1 98.06 293 VAL A CA 1
ATOM 2194 C C . VAL A 1 293 ? -17.016 -9.758 -0.504 1 98.06 293 VAL A C 1
ATOM 2196 O O . VAL A 1 293 ? -16.984 -10.781 -1.19 1 98.06 293 VAL A O 1
ATOM 2199 N N . ASP A 1 294 ? -17.938 -8.883 -0.667 1 97.88 294 ASP A N 1
ATOM 2200 C CA . ASP A 1 294 ? -18.984 -9.008 -1.681 1 97.88 294 ASP A CA 1
ATOM 2201 C C . ASP A 1 294 ? -18.422 -8.75 -3.078 1 97.88 294 ASP A C 1
ATOM 2203 O O . ASP A 1 294 ? -18.438 -7.609 -3.553 1 97.88 294 ASP A O 1
ATOM 2207 N N . HIS A 1 295 ? -18.047 -9.805 -3.725 1 98.56 295 HIS A N 1
ATOM 2208 C CA . HIS A 1 295 ? -17.391 -9.766 -5.031 1 98.56 295 HIS A CA 1
ATOM 2209 C C . HIS A 1 295 ? -18.281 -9.086 -6.066 1 98.56 295 HIS A C 1
ATOM 2211 O O . HIS A 1 295 ? -17.844 -8.18 -6.773 1 98.56 295 HIS A O 1
ATOM 2217 N N . GLY A 1 296 ? -19.5 -9.492 -6.152 1 98.19 296 GLY A N 1
ATOM 2218 C CA . GLY A 1 296 ? -20.438 -8.945 -7.117 1 98.19 296 GLY A CA 1
ATOM 2219 C C . GLY A 1 296 ? -20.703 -7.465 -6.914 1 98.19 296 GLY A C 1
ATOM 2220 O O . GLY A 1 296 ? -20.766 -6.699 -7.879 1 98.19 296 GLY A O 1
ATOM 2221 N N . ALA A 1 297 ? -20.844 -7.055 -5.688 1 97.94 297 ALA A N 1
ATOM 2222 C CA . ALA A 1 297 ? -21.109 -5.648 -5.383 1 97.94 297 ALA A CA 1
ATOM 2223 C C . ALA A 1 297 ? -19.938 -4.77 -5.824 1 97.94 297 ALA A C 1
ATOM 2225 O O . ALA A 1 297 ? -20.141 -3.672 -6.348 1 97.94 297 ALA A O 1
ATOM 2226 N N . LEU A 1 298 ? -18.719 -5.223 -5.582 1 98.25 298 LEU A N 1
ATOM 2227 C CA . LEU A 1 298 ? -17.547 -4.438 -5.965 1 98.25 298 LEU A CA 1
ATOM 2228 C C . LEU A 1 298 ? -17.438 -4.34 -7.484 1 98.25 298 LEU A C 1
ATOM 2230 O O . LEU A 1 298 ? -17.125 -3.275 -8.023 1 98.25 298 LEU A O 1
ATOM 2234 N N . ILE A 1 299 ? -17.672 -5.434 -8.141 1 98 299 ILE A N 1
ATOM 2235 C CA . ILE A 1 299 ? -17.625 -5.426 -9.602 1 98 299 ILE A CA 1
ATOM 2236 C C . ILE A 1 299 ? -18.656 -4.438 -10.141 1 98 299 ILE A C 1
ATOM 2238 O O . ILE A 1 299 ? -18.406 -3.742 -11.125 1 98 299 ILE A O 1
ATOM 2242 N N . GLY A 1 300 ? -19.766 -4.395 -9.477 1 97.81 300 GLY A N 1
ATOM 2243 C CA . GLY A 1 300 ? -20.844 -3.506 -9.883 1 97.81 300 GLY A CA 1
ATOM 2244 C C . GLY A 1 300 ? -20.469 -2.039 -9.797 1 97.81 300 GLY A C 1
ATOM 2245 O O . GLY A 1 300 ? -21.109 -1.193 -10.438 1 97.81 300 GLY A O 1
ATOM 2246 N N . LYS A 1 301 ? -19.484 -1.718 -9.055 1 97.06 301 LYS A N 1
ATOM 2247 C CA . LYS A 1 301 ? -19.047 -0.333 -8.883 1 97.06 301 LYS A CA 1
ATOM 2248 C C . LYS A 1 301 ? -18.203 0.125 -10.062 1 97.06 301 LYS A C 1
ATOM 2250 O O . LYS A 1 301 ? -17.953 1.321 -10.234 1 97.06 301 LYS A O 1
ATOM 2255 N N . LEU A 1 302 ? -17.688 -0.772 -10.891 1 97.12 302 LEU A N 1
ATOM 2256 C CA . LEU A 1 302 ? -16.875 -0.392 -12.031 1 97.12 302 LEU A CA 1
ATOM 2257 C C . LEU A 1 302 ? -17.703 0.318 -13.094 1 97.12 302 LEU A C 1
ATOM 2259 O O . LEU A 1 302 ? -18.766 -0.172 -13.484 1 97.12 302 LEU A O 1
ATOM 2263 N N . PRO A 1 303 ? -17.234 1.438 -13.523 1 95.69 303 PRO A N 1
ATOM 2264 C CA . PRO A 1 303 ? -17.953 2.174 -14.562 1 95.69 303 PRO A CA 1
ATOM 2265 C C . PRO A 1 303 ? -18.031 1.41 -15.883 1 95.69 303 PRO A C 1
ATOM 2267 O O . PRO A 1 303 ? -17.172 0.573 -16.172 1 95.69 303 PRO A O 1
ATOM 2270 N N . GLN A 1 304 ? -18.984 1.734 -16.672 1 95.69 304 GLN A N 1
ATOM 2271 C CA . GLN A 1 304 ? -19.219 1.049 -17.938 1 95.69 304 GLN A CA 1
ATOM 2272 C C . GLN A 1 304 ? -18.047 1.229 -18.906 1 95.69 304 GLN A C 1
ATOM 2274 O O . GLN A 1 304 ? -17.734 0.328 -19.688 1 95.69 304 GLN A O 1
ATOM 2279 N N . ASP A 1 305 ? -17.453 2.352 -18.891 1 95.31 305 ASP A N 1
ATOM 2280 C CA . ASP A 1 305 ? -16.344 2.607 -19.812 1 95.31 305 ASP A CA 1
ATOM 2281 C C . ASP A 1 305 ? -15.18 1.647 -19.547 1 95.31 305 ASP A C 1
ATOM 2283 O O . ASP A 1 305 ? -14.477 1.255 -20.484 1 95.31 305 ASP A O 1
ATOM 2287 N N . ILE A 1 306 ? -14.992 1.336 -18.297 1 94.69 306 ILE A N 1
ATOM 2288 C CA . ILE A 1 306 ? -13.953 0.363 -17.969 1 94.69 306 ILE A CA 1
ATOM 2289 C C . ILE A 1 306 ? -14.336 -1.008 -18.516 1 94.69 306 ILE A C 1
ATOM 2291 O O . ILE A 1 306 ? -13.508 -1.7 -19.109 1 94.69 306 ILE A O 1
ATOM 2295 N N . ARG A 1 307 ? -15.531 -1.434 -18.344 1 95.12 307 ARG A N 1
ATOM 2296 C CA . ARG A 1 307 ? -16.016 -2.711 -18.844 1 95.12 307 ARG A CA 1
ATOM 2297 C C . ARG A 1 307 ? -15.906 -2.771 -20.375 1 95.12 307 ARG A C 1
ATOM 2299 O O . ARG A 1 307 ? -15.492 -3.787 -20.938 1 95.12 307 ARG A O 1
ATOM 2306 N N . ASP A 1 308 ? -16.219 -1.657 -21 1 96.31 308 ASP A N 1
ATOM 2307 C CA . ASP A 1 308 ? -16.203 -1.587 -22.469 1 96.31 308 ASP A CA 1
ATOM 2308 C C . ASP A 1 308 ? -14.789 -1.726 -23.016 1 96.31 308 ASP A C 1
ATOM 2310 O O . ASP A 1 308 ? -14.602 -2.129 -24.156 1 96.31 308 ASP A O 1
ATOM 2314 N N . ALA A 1 309 ? -13.875 -1.375 -22.219 1 95.56 309 ALA A N 1
ATOM 2315 C CA . ALA A 1 309 ? -12.484 -1.42 -22.656 1 95.56 309 ALA A CA 1
ATOM 2316 C C . ALA A 1 309 ? -11.969 -2.855 -22.688 1 95.56 309 ALA A C 1
ATOM 2318 O O . ALA A 1 309 ? -10.914 -3.127 -23.281 1 95.56 309 ALA A O 1
ATOM 2319 N N . PHE A 1 310 ? -12.68 -3.814 -22.125 1 96.12 310 PHE A N 1
ATOM 2320 C CA . PHE A 1 310 ? -12.266 -5.215 -22.078 1 96.12 310 PHE A CA 1
ATOM 2321 C C . PHE A 1 310 ? -13.375 -6.121 -22.609 1 96.12 310 PHE A C 1
ATOM 2323 O O . PHE A 1 310 ? -13.883 -6.98 -21.891 1 96.12 310 PHE A O 1
ATOM 2330 N N . PRO A 1 311 ? -13.648 -6.02 -23.875 1 94.06 311 PRO A N 1
ATOM 2331 C CA . PRO A 1 311 ? -14.758 -6.789 -24.453 1 94.06 311 PRO A CA 1
ATOM 2332 C C . PRO A 1 311 ? -14.398 -8.258 -24.688 1 94.06 311 PRO A C 1
ATOM 2334 O O . PRO A 1 311 ? -13.219 -8.602 -24.766 1 94.06 311 PRO A O 1
ATOM 2337 N N . TYR A 1 312 ? -15.414 -9.109 -24.844 1 91.75 312 TYR A N 1
ATOM 2338 C CA . TYR A 1 312 ? -15.25 -10.492 -25.266 1 91.75 312 TYR A CA 1
ATOM 2339 C C . TYR A 1 312 ? -15.289 -10.602 -26.797 1 91.75 312 TYR A C 1
ATOM 2341 O O . TYR A 1 312 ? -15.969 -9.82 -27.453 1 91.75 312 TYR A O 1
ATOM 2349 N N . MET B 1 1 ? 7.688 33.156 41.406 1 25.88 1 MET B N 1
ATOM 2350 C CA . MET B 1 1 ? 6.699 33.719 40.5 1 25.88 1 MET B CA 1
ATOM 2351 C C . MET B 1 1 ? 6.289 32.688 39.438 1 25.88 1 MET B C 1
ATOM 2353 O O . MET B 1 1 ? 7.141 32 38.875 1 25.88 1 MET B O 1
ATOM 2357 N N . ALA B 1 2 ? 5.305 32.031 39.438 1 41.84 2 ALA B N 1
ATOM 2358 C CA . ALA B 1 2 ? 4.871 30.953 38.562 1 41.84 2 ALA B CA 1
ATOM 2359 C C . ALA B 1 2 ? 5.184 31.25 37.094 1 41.84 2 ALA B C 1
ATOM 2361 O O . ALA B 1 2 ? 4.617 32.188 36.531 1 41.84 2 ALA B O 1
ATOM 2362 N N . GLN B 1 3 ? 6.406 31.25 36.719 1 52.62 3 GLN B N 1
ATOM 2363 C CA . GLN B 1 3 ? 6.938 31.672 35.438 1 52.62 3 GLN B CA 1
ATOM 2364 C C . GLN B 1 3 ? 6.059 31.172 34.281 1 52.62 3 GLN B C 1
ATOM 2366 O O . GLN B 1 3 ? 5.676 30 34.25 1 52.62 3 GLN B O 1
ATOM 2371 N N . SER B 1 4 ? 5.406 32.125 33.438 1 80.81 4 SER B N 1
ATOM 2372 C CA . SER B 1 4 ? 4.516 31.891 32.281 1 80.81 4 SER B CA 1
ATOM 2373 C C . SER B 1 4 ? 5.172 31.016 31.234 1 80.81 4 SER B C 1
ATOM 2375 O O . SER B 1 4 ? 6.395 31.047 31.062 1 80.81 4 SER B O 1
ATOM 2377 N N . SER B 1 5 ? 4.613 29.844 30.922 1 91.81 5 SER B N 1
ATOM 2378 C CA . SER B 1 5 ? 5.109 28.953 29.891 1 91.81 5 SER B CA 1
ATOM 2379 C C . SER B 1 5 ? 5.605 29.719 28.672 1 91.81 5 SER B C 1
ATOM 2381 O O . SER B 1 5 ? 5.016 30.734 28.297 1 91.81 5 SER B O 1
ATOM 2383 N N . PRO B 1 6 ? 6.84 29.375 28.172 1 96.81 6 PRO B N 1
ATOM 2384 C CA . PRO B 1 6 ? 7.383 30.031 26.984 1 96.81 6 PRO B CA 1
ATOM 2385 C C . PRO B 1 6 ? 6.375 30.109 25.844 1 96.81 6 PRO B C 1
ATOM 2387 O O . PRO B 1 6 ? 5.492 29.25 25.734 1 96.81 6 PRO B O 1
ATOM 2390 N N . LEU B 1 7 ? 6.508 31.109 25 1 97.81 7 LEU B N 1
ATOM 2391 C CA . LEU B 1 7 ? 5.57 31.438 23.938 1 97.81 7 LEU B CA 1
ATOM 2392 C C . LEU B 1 7 ? 5.324 30.234 23.031 1 97.81 7 LEU B C 1
ATOM 2394 O O . LEU B 1 7 ? 4.18 29.922 22.688 1 97.81 7 LEU B O 1
ATOM 2398 N N . ILE B 1 8 ? 6.391 29.531 22.688 1 98.25 8 ILE B N 1
ATOM 2399 C CA . ILE B 1 8 ? 6.277 28.406 21.75 1 98.25 8 ILE B CA 1
ATOM 2400 C C . ILE B 1 8 ? 5.395 27.312 22.344 1 98.25 8 ILE B C 1
ATOM 2402 O O . ILE B 1 8 ? 4.586 26.719 21.641 1 98.25 8 ILE B O 1
ATOM 2406 N N . LEU B 1 9 ? 5.492 27.062 23.594 1 98.44 9 LEU B N 1
ATOM 2407 C CA . LEU B 1 9 ? 4.676 26.047 24.266 1 98.44 9 LEU B CA 1
ATOM 2408 C C . LEU B 1 9 ? 3.223 26.516 24.359 1 98.44 9 LEU B C 1
ATOM 2410 O O . LEU B 1 9 ? 2.303 25.719 24.172 1 98.44 9 LEU B O 1
ATOM 2414 N N . ARG B 1 10 ? 3.025 27.766 24.672 1 98.31 10 ARG B N 1
ATOM 2415 C CA . ARG B 1 10 ? 1.67 28.297 24.75 1 98.31 10 ARG B CA 1
ATOM 2416 C C . ARG B 1 10 ? 0.97 28.219 23.391 1 98.31 10 ARG B C 1
ATOM 2418 O O . ARG B 1 10 ? -0.201 27.844 23.328 1 98.31 10 ARG B O 1
ATOM 2425 N N . LEU B 1 11 ? 1.708 28.609 22.406 1 98.5 11 LEU B N 1
ATOM 2426 C CA . LEU B 1 11 ? 1.169 28.562 21.047 1 98.5 11 LEU B CA 1
ATOM 2427 C C . LEU B 1 11 ? 0.83 27.141 20.641 1 98.5 11 LEU B C 1
ATOM 2429 O O . LEU B 1 11 ? -0.229 26.891 20.062 1 98.5 11 LEU B O 1
ATOM 2433 N N . LEU B 1 12 ? 1.735 26.172 20.906 1 98.81 12 LEU B N 1
ATOM 2434 C CA . LEU B 1 12 ? 1.501 24.766 20.594 1 98.81 12 LEU B CA 1
ATOM 2435 C C . LEU B 1 12 ? 0.292 24.234 21.359 1 98.81 12 LEU B C 1
ATOM 2437 O O . LEU B 1 12 ? -0.577 23.594 20.766 1 98.81 12 LEU B O 1
ATOM 2441 N N . ALA B 1 13 ? 0.217 24.547 22.609 1 98.75 13 ALA B N 1
ATOM 2442 C CA . ALA B 1 13 ? -0.878 24.094 23.469 1 98.75 13 ALA B CA 1
ATOM 2443 C C . ALA B 1 13 ? -2.219 24.625 22.969 1 98.75 13 ALA B C 1
ATOM 2445 O O . ALA B 1 13 ? -3.213 23.891 22.938 1 98.75 13 ALA B O 1
ATOM 2446 N N . SER B 1 14 ? -2.236 25.859 22.594 1 98.69 14 SER B N 1
ATOM 2447 C CA . SER B 1 14 ? -3.451 26.469 22.078 1 98.69 14 SER B CA 1
ATOM 2448 C C . SER B 1 14 ? -3.818 25.906 20.703 1 98.69 14 SER B C 1
ATOM 2450 O O . SER B 1 14 ? -5 25.75 20.391 1 98.69 14 SER B O 1
ATOM 2452 N N . SER B 1 15 ? -2.799 25.641 19.891 1 98.88 15 SER B N 1
ATOM 2453 C CA . SER B 1 15 ? -3.031 25.062 18.562 1 98.88 15 SER B CA 1
ATOM 2454 C C . SER B 1 15 ? -3.678 23.688 18.672 1 98.88 15 SER B C 1
ATOM 2456 O O . SER B 1 15 ? -4.512 23.312 17.844 1 98.88 15 SER B O 1
ATOM 2458 N N . VAL B 1 16 ? -3.289 22.922 19.703 1 98.81 16 VAL B N 1
ATOM 2459 C CA . VAL B 1 16 ? -3.859 21.594 19.906 1 98.81 16 VAL B CA 1
ATOM 2460 C C . VAL B 1 16 ? -5.359 21.719 20.172 1 98.81 16 VAL B C 1
ATOM 2462 O O . VAL B 1 16 ? -6.164 21.031 19.547 1 98.81 16 VAL B O 1
ATOM 2465 N N . THR B 1 17 ? -5.746 22.609 21.016 1 98.31 17 THR B N 1
ATOM 2466 C CA . THR B 1 17 ? -7.152 22.781 21.375 1 98.31 17 THR B CA 1
ATOM 2467 C C . THR B 1 17 ? -7.938 23.375 20.203 1 98.31 17 THR B C 1
ATOM 2469 O O . THR B 1 17 ? -9.07 22.969 19.938 1 98.31 17 THR B O 1
ATOM 2472 N N . ALA B 1 18 ? -7.332 24.328 19.562 1 98.25 18 ALA B N 1
ATOM 2473 C CA . ALA B 1 18 ? -7.988 24.953 18.422 1 98.25 18 ALA B CA 1
ATOM 2474 C C . ALA B 1 18 ? -8.219 23.938 17.297 1 98.25 18 ALA B C 1
ATOM 2476 O O . ALA B 1 18 ? -9.273 23.953 16.656 1 98.25 18 ALA B O 1
ATOM 2477 N N . SER B 1 19 ? -7.227 23.078 17.062 1 98.69 19 SER B N 1
ATOM 2478 C CA . SER B 1 19 ? -7.359 22.078 16 1 98.69 19 SER B CA 1
ATOM 2479 C C . SER B 1 19 ? -8.477 21.094 16.312 1 98.69 19 SER B C 1
ATOM 2481 O O . SER B 1 19 ? -9.211 20.688 15.414 1 98.69 19 SER B O 1
ATOM 2483 N N . ALA B 1 20 ? -8.562 20.703 17.547 1 98.19 20 ALA B N 1
ATOM 2484 C CA . ALA B 1 20 ? -9.625 19.781 17.953 1 98.19 20 ALA B CA 1
ATOM 2485 C C . ALA B 1 20 ? -11 20.406 17.734 1 98.19 20 ALA B C 1
ATOM 2487 O O . ALA B 1 20 ? -11.93 19.75 17.266 1 98.19 20 ALA B O 1
ATOM 2488 N N . ARG B 1 21 ? -11.133 21.641 18.141 1 97.62 21 ARG B N 1
ATOM 2489 C CA . ARG B 1 21 ? -12.398 22.344 17.922 1 97.62 21 ARG B CA 1
ATOM 2490 C C . ARG B 1 21 ? -12.711 22.469 16.438 1 97.62 21 ARG B C 1
ATOM 2492 O O . ARG B 1 21 ? -13.859 22.281 16.031 1 97.62 21 ARG B O 1
ATOM 2499 N N . ALA B 1 22 ? -11.727 22.828 15.672 1 97.88 22 ALA B N 1
ATOM 2500 C CA . ALA B 1 22 ? -11.906 22.875 14.219 1 97.88 22 ALA B CA 1
ATOM 2501 C C . ALA B 1 22 ? -12.383 21.531 13.688 1 97.88 22 ALA B C 1
ATOM 2503 O O . ALA B 1 22 ? -13.258 21.484 12.82 1 97.88 22 ALA B O 1
ATOM 2504 N N . GLY B 1 23 ? -11.789 20.438 14.203 1 98 23 GLY B N 1
ATOM 2505 C CA . GLY B 1 23 ? -12.227 19.094 13.836 1 98 23 GLY B CA 1
ATOM 2506 C C . GLY B 1 23 ? -13.703 18.859 14.094 1 98 23 GLY B C 1
ATOM 2507 O O . GLY B 1 23 ? -14.398 18.266 13.273 1 98 23 GLY B O 1
ATOM 2508 N N . LYS B 1 24 ? -14.156 19.312 15.227 1 96.94 24 LYS B N 1
ATOM 2509 C CA . LYS B 1 24 ? -15.57 19.203 15.555 1 96.94 24 LYS B CA 1
ATOM 2510 C C . LYS B 1 24 ? -16.438 19.984 14.57 1 96.94 24 LYS B C 1
ATOM 2512 O O . LYS B 1 24 ? -17.5 19.5 14.156 1 96.94 24 LYS B O 1
ATOM 2517 N N . ILE B 1 25 ? -16 21.109 14.227 1 95.56 25 ILE B N 1
ATOM 2518 C CA . ILE B 1 25 ? -16.734 21.953 13.289 1 95.56 25 ILE B CA 1
ATOM 2519 C C . ILE B 1 25 ? -16.828 21.25 11.938 1 95.56 25 ILE B C 1
ATOM 2521 O O . ILE B 1 25 ? -17.891 21.234 11.312 1 95.56 25 ILE B O 1
ATOM 2525 N N . ILE B 1 26 ? -15.75 20.688 11.469 1 96.56 26 ILE B N 1
ATOM 2526 C CA . ILE B 1 26 ? -15.703 19.953 10.211 1 96.56 26 ILE B CA 1
ATOM 2527 C C . ILE B 1 26 ? -16.766 18.844 10.219 1 96.56 26 ILE B C 1
ATOM 2529 O O . ILE B 1 26 ? -17.5 18.672 9.25 1 96.56 26 ILE B O 1
ATOM 2533 N N . LYS B 1 27 ? -16.828 18.125 11.281 1 96.25 27 LYS B N 1
ATOM 2534 C CA . LYS B 1 27 ? -17.797 17.047 11.422 1 96.25 27 LYS B CA 1
ATOM 2535 C C . LYS B 1 27 ? -19.219 17.578 11.438 1 96.25 27 LYS B C 1
ATOM 2537 O O . LYS B 1 27 ? -20.125 17 10.82 1 96.25 27 LYS B O 1
ATOM 2542 N N . ASP B 1 28 ? -19.453 18.672 12.164 1 93.94 28 ASP B N 1
ATOM 2543 C CA . ASP B 1 28 ? -20.781 19.281 12.25 1 93.94 28 ASP B CA 1
ATOM 2544 C C . ASP B 1 28 ? -21.266 19.719 10.875 1 93.94 28 ASP B C 1
ATOM 2546 O O . ASP B 1 28 ? -22.453 19.531 10.547 1 93.94 28 ASP B O 1
ATOM 2550 N N . VAL B 1 29 ? -20.406 20.328 10.125 1 92.69 29 VAL B N 1
ATOM 2551 C CA . VAL B 1 29 ? -20.781 20.781 8.789 1 92.69 29 VAL B CA 1
ATOM 2552 C C . VAL B 1 29 ? -21.188 19.594 7.93 1 92.69 29 VAL B C 1
ATOM 2554 O O . VAL B 1 29 ? -22.172 19.656 7.188 1 92.69 29 VAL B O 1
ATOM 2557 N N . MET B 1 30 ? -20.406 18.516 7.988 1 91.81 30 MET B N 1
ATOM 2558 C CA . MET B 1 30 ? -20.75 17.312 7.23 1 91.81 30 MET B CA 1
ATOM 2559 C C . MET B 1 30 ? -22.125 16.781 7.629 1 91.81 30 MET B C 1
ATOM 2561 O O . MET B 1 30 ? -22.938 16.438 6.766 1 91.81 30 MET B O 1
ATOM 2565 N N . THR B 1 31 ? -22.344 16.688 8.891 1 89.81 31 THR B N 1
ATOM 2566 C CA . THR B 1 31 ? -23.609 16.188 9.406 1 89.81 31 THR B CA 1
ATOM 2567 C C . THR B 1 31 ? -24.781 17.062 8.922 1 89.81 31 THR B C 1
ATOM 2569 O O . THR B 1 31 ? -25.828 16.531 8.531 1 89.81 31 THR B O 1
ATOM 2572 N N . ARG B 1 32 ? -24.578 18.312 8.945 1 86.19 32 ARG B N 1
ATOM 2573 C CA . ARG B 1 32 ? -25.609 19.234 8.484 1 86.19 32 ARG B CA 1
ATOM 2574 C C . ARG B 1 32 ? -25.859 19.062 6.988 1 86.19 32 ARG B C 1
ATOM 2576 O O . ARG B 1 32 ? -27 19.172 6.531 1 86.19 32 ARG B O 1
ATOM 2583 N N . GLY B 1 33 ? -24.812 18.953 6.277 1 79.56 33 GLY B N 1
ATOM 2584 C CA . GLY B 1 33 ? -24.969 18.703 4.852 1 79.56 33 GLY B CA 1
ATOM 2585 C C . GLY B 1 33 ? -25.75 17.438 4.543 1 79.56 33 GLY B C 1
ATOM 2586 O O . GLY B 1 33 ? -26.609 17.438 3.658 1 79.56 33 GLY B O 1
ATOM 2587 N N . GLU B 1 34 ? -25.469 16.422 5.211 1 73.75 34 GLU B N 1
ATOM 2588 C CA . GLU B 1 34 ? -26.141 15.133 5.02 1 73.75 34 GLU B CA 1
ATOM 2589 C C . GLU B 1 34 ? -27.625 15.234 5.359 1 73.75 34 GLU B C 1
ATOM 2591 O O . GLU B 1 34 ? -28.453 14.562 4.746 1 73.75 34 GLU B O 1
ATOM 2596 N N . LEU B 1 35 ? -27.875 16.094 6.305 1 69.81 35 LEU B N 1
ATOM 2597 C CA . LEU B 1 35 ? -29.25 16.281 6.742 1 69.81 35 LEU B CA 1
ATOM 2598 C C . LEU B 1 35 ? -29.984 17.25 5.832 1 69.81 35 LEU B C 1
ATOM 2600 O O . LEU B 1 35 ? -31.188 17.469 5.992 1 69.81 35 LEU B O 1
ATOM 2604 N N . GLY B 1 36 ? -29.344 17.562 4.75 1 65.31 36 GLY B N 1
ATOM 2605 C CA . GLY B 1 36 ? -29.953 18.469 3.793 1 65.31 36 GLY B CA 1
ATOM 2606 C C . GLY B 1 36 ? -30.141 19.875 4.336 1 65.31 36 GLY B C 1
ATOM 2607 O O . GLY B 1 36 ? -30.969 20.641 3.824 1 65.31 36 GLY B O 1
ATOM 2608 N N . ILE B 1 37 ? -29.797 20.094 5.422 1 56.38 37 ILE B N 1
ATOM 2609 C CA . ILE B 1 37 ? -29.969 21.406 6.055 1 56.38 37 ILE B CA 1
ATOM 2610 C C . ILE B 1 37 ? -29.125 22.453 5.332 1 56.38 37 ILE B C 1
ATOM 2612 O O . ILE B 1 37 ? -29.422 23.641 5.383 1 56.38 37 ILE B O 1
ATOM 2616 N N . ILE B 1 38 ? -28.266 21.938 4.656 1 53.44 38 ILE B N 1
ATOM 2617 C CA . ILE B 1 38 ? -27.562 22.938 3.859 1 53.44 38 ILE B CA 1
ATOM 2618 C C . ILE B 1 38 ? -28.375 23.25 2.607 1 53.44 38 ILE B C 1
ATOM 2620 O O . ILE B 1 38 ? -29.109 22.406 2.104 1 53.44 38 ILE B O 1
ATOM 2624 N N . GLU B 1 39 ? -28.641 24.438 2.232 1 50.28 39 GLU B N 1
ATOM 2625 C CA . GLU B 1 39 ? -29.516 24.891 1.155 1 50.28 39 GLU B CA 1
ATOM 2626 C C . GLU B 1 39 ? -29.578 23.859 0.02 1 50.28 39 GLU B C 1
ATOM 2628 O O . GLU B 1 39 ? -28.547 23.297 -0.359 1 50.28 39 GLU B O 1
ATOM 2633 N N . LYS B 1 40 ? -30.812 23.594 -0.265 1 46.88 40 LYS B N 1
ATOM 2634 C CA . LYS B 1 40 ? -31.188 22.828 -1.447 1 46.88 40 LYS B CA 1
ATOM 2635 C C . LYS B 1 40 ? -30.375 23.25 -2.664 1 46.88 40 LYS B C 1
ATOM 2637 O O . LYS B 1 40 ? -30.234 24.438 -2.941 1 46.88 40 LYS B O 1
ATOM 2642 N N . GLY B 1 41 ? -29.531 22.297 -3.174 1 49.06 41 GLY B N 1
ATOM 2643 C CA . GLY B 1 41 ? -28.656 22.562 -4.309 1 49.06 41 GLY B CA 1
ATOM 2644 C C . GLY B 1 41 ? -27.172 22.531 -3.949 1 49.06 41 GLY B C 1
ATOM 2645 O O . GLY B 1 41 ? -26.328 22.812 -4.793 1 49.06 41 GLY B O 1
ATOM 2646 N N . THR B 1 42 ? -26.984 22.359 -2.686 1 53.66 42 THR B N 1
ATOM 2647 C CA . THR B 1 42 ? -25.578 22.391 -2.295 1 53.66 42 THR B CA 1
ATOM 2648 C C . THR B 1 42 ? -24.875 21.078 -2.691 1 53.66 42 THR B C 1
ATOM 2650 O O . THR B 1 42 ? -25.297 20 -2.279 1 53.66 42 THR B O 1
ATOM 2653 N N . GLU B 1 43 ? -23.938 21.156 -3.645 1 66.88 43 GLU B N 1
ATOM 2654 C CA . GLU B 1 43 ? -23.094 20.078 -4.148 1 66.88 43 GLU B CA 1
ATOM 2655 C C . GLU B 1 43 ? -21.969 19.766 -3.174 1 66.88 43 GLU B C 1
ATOM 2657 O O . GLU B 1 43 ? -21.672 20.562 -2.277 1 66.88 43 GLU B O 1
ATOM 2662 N N . LYS B 1 44 ? -21.609 18.594 -2.996 1 70.12 44 LYS B N 1
ATOM 2663 C CA . LYS B 1 44 ? -20.516 18.109 -2.154 1 70.12 44 LYS B CA 1
ATOM 2664 C C . LYS B 1 44 ? -19.406 19.141 -2.045 1 70.12 44 LYS B C 1
ATOM 2666 O O . LYS B 1 44 ? -18.828 19.328 -0.974 1 70.12 44 LYS B O 1
ATOM 2671 N N . ASN B 1 45 ? -19.188 19.797 -3.02 1 78.5 45 ASN B N 1
ATOM 2672 C CA . ASN B 1 45 ? -18.141 20.812 -3.07 1 78.5 45 ASN B CA 1
ATOM 2673 C C . ASN B 1 45 ? -18.5 22.031 -2.205 1 78.5 45 ASN B C 1
ATOM 2675 O O . ASN B 1 45 ? -17.609 22.672 -1.649 1 78.5 45 ASN B O 1
ATOM 2679 N N . ASP B 1 46 ? -19.719 22.203 -2.02 1 81.44 46 ASP B N 1
ATOM 2680 C CA . ASP B 1 46 ? -20.141 23.312 -1.175 1 81.44 46 ASP B CA 1
ATOM 2681 C C . ASP B 1 46 ? -19.922 23 0.303 1 81.44 46 ASP B C 1
ATOM 2683 O O . ASP B 1 46 ? -19.5 23.859 1.075 1 81.44 46 ASP B O 1
ATOM 2687 N N . VAL B 1 47 ? -20.234 21.828 0.671 1 84.88 47 VAL B N 1
ATOM 2688 C CA . VAL B 1 47 ? -20.047 21.375 2.043 1 84.88 47 VAL B CA 1
ATOM 2689 C C . VAL B 1 47 ? -18.578 21.438 2.408 1 84.88 47 VAL B C 1
ATOM 2691 O O . VAL B 1 47 ? -18.203 21.922 3.482 1 84.88 47 VAL B O 1
ATOM 2694 N N . GLN B 1 48 ? -17.75 20.969 1.559 1 88 48 GLN B N 1
ATOM 2695 C CA . GLN B 1 48 ? -16.312 21 1.778 1 88 48 GLN B CA 1
ATOM 2696 C C . GLN B 1 48 ? -15.812 22.422 1.939 1 88 48 GLN B C 1
ATOM 2698 O O . GLN B 1 48 ? -15.008 22.719 2.832 1 88 48 GLN B O 1
ATOM 2703 N N . THR B 1 49 ? -16.312 23.344 1.147 1 87.88 49 THR B N 1
ATOM 2704 C CA . THR B 1 49 ? -15.914 24.734 1.207 1 87.88 49 THR B CA 1
ATOM 2705 C C . THR B 1 49 ? -16.312 25.359 2.547 1 87.88 49 THR B C 1
ATOM 2707 O O . THR B 1 49 ? -15.523 26.078 3.156 1 87.88 49 THR B O 1
ATOM 2710 N N . GLU B 1 50 ? -17.484 25.078 2.939 1 91.5 50 GLU B N 1
ATOM 2711 C CA . GLU B 1 50 ? -17.953 25.578 4.227 1 91.5 50 GLU B CA 1
ATOM 2712 C C . GLU B 1 50 ? -17.125 25.031 5.375 1 91.5 50 GLU B C 1
ATOM 2714 O O . GLU B 1 50 ? -16.766 25.766 6.305 1 91.5 50 GLU B O 1
ATOM 2719 N N . ALA B 1 51 ? -16.859 23.766 5.332 1 94.69 51 ALA B N 1
ATOM 2720 C CA . ALA B 1 51 ? -16.031 23.141 6.367 1 94.69 51 ALA B CA 1
ATOM 2721 C C . ALA B 1 51 ? -14.648 23.797 6.43 1 94.69 51 ALA B C 1
ATOM 2723 O O . ALA B 1 51 ? -14.164 24.125 7.516 1 94.69 51 ALA B O 1
ATOM 2724 N N . ASP B 1 52 ? -14.055 24.016 5.281 1 95 52 ASP B N 1
ATOM 2725 C CA . ASP B 1 52 ? -12.742 24.641 5.18 1 95 52 ASP B CA 1
ATOM 2726 C C . ASP B 1 52 ? -12.75 26.047 5.797 1 95 52 ASP B C 1
ATOM 2728 O O . ASP B 1 52 ? -11.914 26.359 6.641 1 95 52 ASP B O 1
ATOM 2732 N N . ARG B 1 53 ? -13.656 26.797 5.438 1 93.31 53 ARG B N 1
ATOM 2733 C CA . ARG B 1 53 ? -13.727 28.188 5.867 1 93.31 53 ARG B CA 1
ATOM 2734 C C . ARG B 1 53 ? -14.047 28.297 7.355 1 93.31 53 ARG B C 1
ATOM 2736 O O . ARG B 1 53 ? -13.438 29.078 8.078 1 93.31 53 ARG B O 1
ATOM 2743 N N . SER B 1 54 ? -15.023 27.516 7.781 1 93.81 54 SER B N 1
ATOM 2744 C CA . SER B 1 54 ? -15.422 27.547 9.188 1 93.81 54 SER B CA 1
ATOM 2745 C C . SER B 1 54 ? -14.289 27.078 10.086 1 93.81 54 SER B C 1
ATOM 2747 O O . SER B 1 54 ? -14.031 27.688 11.133 1 93.81 54 SER B O 1
ATOM 2749 N N . ALA B 1 55 ? -13.625 26.016 9.695 1 96.62 55 ALA B N 1
ATOM 2750 C CA . ALA B 1 55 ? -12.508 25.5 10.477 1 96.62 55 ALA B CA 1
ATOM 2751 C C . ALA B 1 55 ? -11.375 26.516 10.562 1 96.62 55 ALA B C 1
ATOM 2753 O O . ALA B 1 55 ? -10.805 26.734 11.633 1 96.62 55 ALA B O 1
ATOM 2754 N N . GLN B 1 56 ? -11.062 27.141 9.438 1 96.81 56 GLN B N 1
ATOM 2755 C CA . GLN B 1 56 ? -10 28.141 9.453 1 96.81 56 GLN B CA 1
ATOM 2756 C C . GLN B 1 56 ? -10.375 29.328 10.352 1 96.81 56 GLN B C 1
ATOM 2758 O O . GLN B 1 56 ? -9.531 29.828 11.094 1 96.81 56 GLN B O 1
ATOM 2763 N N . ARG B 1 57 ? -11.594 29.75 10.242 1 95.12 57 ARG B N 1
ATOM 2764 C CA . ARG B 1 57 ? -12.047 30.875 11.062 1 95.12 57 ARG B CA 1
ATOM 2765 C C . ARG B 1 57 ? -11.875 30.562 12.547 1 95.12 57 ARG B C 1
ATOM 2767 O O . ARG B 1 57 ? -11.414 31.406 13.32 1 95.12 57 ARG B O 1
ATOM 2774 N N . CYS B 1 58 ? -12.258 29.375 12.906 1 95.94 58 CYS B N 1
ATOM 2775 C CA . CYS B 1 58 ? -12.109 28.938 14.289 1 95.94 58 CYS B CA 1
ATOM 2776 C C . CYS B 1 58 ? -10.648 29.016 14.734 1 95.94 58 CYS B C 1
ATOM 2778 O O . CYS B 1 58 ? -10.336 29.625 15.758 1 95.94 58 CYS B O 1
ATOM 2780 N N . ILE B 1 59 ? -9.766 28.469 13.977 1 97.88 59 ILE B N 1
ATOM 2781 C CA . ILE B 1 59 ? -8.359 28.344 14.344 1 97.88 59 ILE B CA 1
ATOM 2782 C C . ILE B 1 59 ? -7.719 29.734 14.375 1 97.88 59 ILE B C 1
ATOM 2784 O O . ILE B 1 59 ? -7.105 30.109 15.375 1 97.88 59 ILE B O 1
ATOM 2788 N N . VAL B 1 60 ? -7.914 30.5 13.305 1 96.69 60 VAL B N 1
ATOM 2789 C CA . VAL B 1 60 ? -7.238 31.781 13.148 1 96.69 60 VAL B CA 1
ATOM 2790 C C . VAL B 1 60 ? -7.754 32.781 14.195 1 96.69 60 V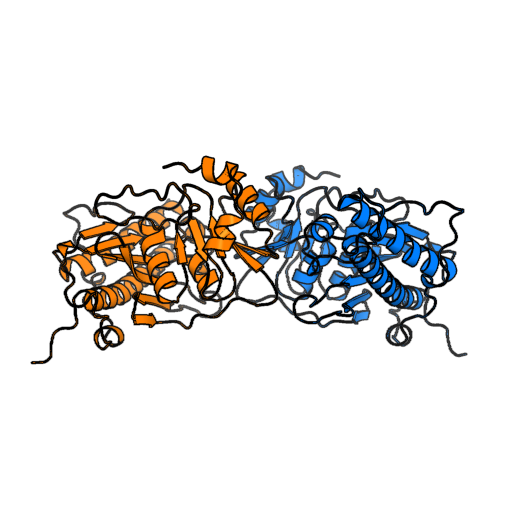AL B C 1
ATOM 2792 O O . VAL B 1 60 ? -6.969 33.469 14.828 1 96.69 60 VAL B O 1
ATOM 2795 N N . ALA B 1 61 ? -9.047 32.781 14.383 1 94.75 61 ALA B N 1
ATOM 2796 C CA . ALA B 1 61 ? -9.609 33.719 15.367 1 94.75 61 ALA B CA 1
ATOM 2797 C C . ALA B 1 61 ? -9.117 33.375 16.781 1 94.75 61 ALA B C 1
ATOM 2799 O O . ALA B 1 61 ? -8.773 34.25 17.547 1 94.75 61 ALA B O 1
ATOM 2800 N N . SER B 1 62 ? -9.102 32.094 17.094 1 96.31 62 SER B N 1
ATOM 2801 C CA . SER B 1 62 ? -8.672 31.641 18.406 1 96.31 62 SER B CA 1
ATOM 2802 C C . SER B 1 62 ? -7.215 32 18.672 1 96.31 62 SER B C 1
ATOM 2804 O O . SER B 1 62 ? -6.879 32.531 19.734 1 96.31 62 SER B O 1
ATOM 2806 N N . LEU B 1 63 ? -6.371 31.719 17.734 1 97.06 63 LEU B N 1
ATOM 2807 C CA . LEU B 1 63 ? -4.941 31.953 17.922 1 97.06 63 LEU B CA 1
ATOM 2808 C C . LEU B 1 63 ? -4.617 33.438 17.859 1 97.06 63 LEU B C 1
ATOM 2810 O O . LEU B 1 63 ? -3.777 33.906 18.625 1 97.06 63 LEU B O 1
ATOM 2814 N N . THR B 1 64 ? -5.289 34.188 16.969 1 95.12 64 THR B N 1
ATOM 2815 C CA . THR B 1 64 ? -5.031 35.625 16.859 1 95.12 64 THR B CA 1
ATOM 2816 C C . THR B 1 64 ? -5.426 36.344 18.141 1 95.12 64 THR B C 1
ATOM 2818 O O . THR B 1 64 ? -4.754 37.312 18.562 1 95.12 64 THR B O 1
ATOM 2821 N N . LYS B 1 65 ? -6.477 35.969 18.703 1 93.56 65 LYS B N 1
ATOM 2822 C CA . LYS B 1 65 ? -6.926 36.594 19.953 1 93.56 65 LYS B CA 1
ATOM 2823 C C . LYS B 1 65 ? -5.898 36.375 21.062 1 93.56 65 LYS B C 1
ATOM 2825 O O . LYS B 1 65 ? -5.641 37.312 21.844 1 93.56 65 LYS B O 1
ATOM 2830 N N . GLN B 1 66 ? -5.34 35.219 21.125 1 95.5 66 GLN B N 1
ATOM 2831 C CA . GLN B 1 66 ? -4.414 34.875 22.188 1 95.5 66 GLN B CA 1
ATOM 2832 C C . GLN B 1 66 ? -3.002 35.375 21.875 1 95.5 66 GLN B C 1
ATOM 2834 O O . GLN B 1 66 ? -2.227 35.656 22.781 1 95.5 66 GLN B O 1
ATOM 2839 N N . PHE B 1 67 ? -2.684 35.406 20.594 1 97.06 67 PHE B N 1
ATOM 2840 C CA . PHE B 1 67 ? -1.346 35.75 20.156 1 97.06 67 PHE B CA 1
ATOM 2841 C C . PHE B 1 67 ? -1.412 36.781 19.016 1 97.06 67 PHE B C 1
ATOM 2843 O O . PHE B 1 67 ? -1 36.469 17.891 1 97.06 67 PHE B O 1
ATOM 2850 N N . PRO B 1 68 ? -1.698 37.969 19.328 1 96.19 68 PRO B N 1
ATOM 2851 C CA . PRO B 1 68 ? -1.988 38.969 18.281 1 96.19 68 PRO B CA 1
ATOM 2852 C C . PRO B 1 68 ? -0.752 39.344 17.469 1 96.19 68 PRO B C 1
ATOM 2854 O O . PRO B 1 68 ? -0.875 39.844 16.359 1 96.19 68 PRO B O 1
ATOM 2857 N N . ASN B 1 69 ? 0.445 39.094 17.984 1 97.19 69 ASN B N 1
ATOM 2858 C CA . ASN B 1 69 ? 1.654 39.531 17.297 1 97.19 69 ASN B CA 1
ATOM 2859 C C . ASN B 1 69 ? 2.264 38.406 16.453 1 97.19 69 ASN B C 1
ATOM 2861 O O . ASN B 1 69 ? 3.305 38.594 15.828 1 97.19 69 ASN B O 1
ATOM 2865 N N . VAL B 1 70 ? 1.652 37.312 16.469 1 98 70 VAL B N 1
ATOM 2866 C CA . VAL B 1 70 ? 2.125 36.156 15.672 1 98 70 VAL B CA 1
ATOM 2867 C C . VAL B 1 70 ? 1.464 36.188 14.297 1 98 70 VAL B C 1
ATOM 2869 O O . VAL B 1 70 ? 0.267 36.469 14.18 1 98 70 VAL B O 1
ATOM 2872 N N . THR B 1 71 ? 2.24 36.031 13.25 1 98.06 71 THR B N 1
ATOM 2873 C CA . THR B 1 71 ? 1.708 35.906 11.898 1 98.06 71 THR B CA 1
ATOM 2874 C C . THR B 1 71 ? 1.039 34.562 11.688 1 98.06 71 THR B C 1
ATOM 2876 O O . THR B 1 71 ? 1.631 33.531 11.977 1 98.06 71 THR B O 1
ATOM 2879 N N . ILE B 1 72 ? -0.165 34.562 11.234 1 98.19 72 ILE B N 1
ATOM 2880 C CA . ILE B 1 72 ? -0.895 33.344 10.922 1 98.19 72 ILE B CA 1
ATOM 2881 C C . ILE B 1 72 ? -1.333 33.375 9.461 1 98.19 72 ILE B C 1
ATOM 2883 O O . ILE B 1 72 ? -1.98 34.312 9.016 1 98.19 72 ILE B O 1
ATOM 2887 N N . ILE B 1 73 ? -0.944 32.375 8.688 1 98 73 ILE B N 1
ATOM 2888 C CA . ILE B 1 73 ? -1.292 32.219 7.277 1 98 73 ILE B CA 1
ATOM 2889 C C . ILE B 1 73 ? -2.145 30.984 7.078 1 98 73 ILE B C 1
ATOM 2891 O O . ILE B 1 73 ? -1.697 29.859 7.355 1 98 73 ILE B O 1
ATOM 2895 N N . GLY B 1 74 ? -3.334 31.156 6.613 1 97.5 74 GLY B N 1
ATOM 2896 C CA . GLY B 1 74 ? -4.254 30.062 6.363 1 97.5 74 GLY B CA 1
ATOM 2897 C C . GLY B 1 74 ? -4.465 29.781 4.887 1 97.5 74 GLY B C 1
ATOM 2898 O O . GLY B 1 74 ? -4.441 30.703 4.07 1 97.5 74 GLY B O 1
ATOM 2899 N N . GLU B 1 75 ? -4.746 28.547 4.555 1 96.38 75 GLU B N 1
ATOM 2900 C CA . GLU B 1 75 ? -4.957 28.094 3.184 1 96.38 75 GLU B CA 1
ATOM 2901 C C . GLU B 1 75 ? -6.074 28.875 2.508 1 96.38 75 GLU B C 1
ATOM 2903 O O . GLU B 1 75 ? -5.988 29.188 1.319 1 96.38 75 GLU B O 1
ATOM 2908 N N . GLU B 1 76 ? -7.113 29.281 3.24 1 93.19 76 GLU B N 1
ATOM 2909 C CA . GLU B 1 76 ? -8.312 29.875 2.67 1 93.19 76 GLU B CA 1
ATOM 2910 C C . GLU B 1 76 ? -8.172 31.391 2.551 1 93.19 76 GLU B C 1
ATOM 2912 O O . GLU B 1 76 ? -9.125 32.094 2.201 1 93.19 76 GLU B O 1
ATOM 2917 N N . GLY B 1 77 ? -7.035 31.906 2.828 1 90 77 GLY B N 1
ATOM 2918 C CA . GLY B 1 77 ? -6.785 33.344 2.703 1 90 77 GLY B CA 1
ATOM 2919 C C . GLY B 1 77 ? -7.363 34.125 3.85 1 90 77 GLY B C 1
ATOM 2920 O O . GLY B 1 77 ? -7.758 33.562 4.875 1 90 77 GLY B O 1
ATOM 2921 N N . PRO B 1 78 ? -7.219 35.469 3.682 1 83.56 78 PRO B N 1
ATOM 2922 C CA . PRO B 1 78 ? -7.664 36.344 4.766 1 83.56 78 PRO B CA 1
ATOM 2923 C C . PRO B 1 78 ? -9.156 36.219 5.059 1 83.56 78 PRO B C 1
ATOM 2925 O O . PRO B 1 78 ? -9.953 36.031 4.133 1 83.56 78 PRO B O 1
ATOM 2928 N N . LEU B 1 79 ? -9.383 36.031 6.32 1 72.38 79 LEU B N 1
ATOM 2929 C CA . LEU B 1 79 ? -10.766 35.906 6.762 1 72.38 79 LEU B CA 1
ATOM 2930 C C . LEU B 1 79 ? -11.461 37.25 6.746 1 72.38 79 LEU B C 1
ATOM 2932 O O . LEU B 1 79 ? -10.828 38.281 6.992 1 72.38 79 LEU B O 1
ATOM 2936 N N . GLY B 1 80 ? -12.086 37.75 5.75 1 59.44 80 GLY B N 1
ATOM 2937 C CA . GLY B 1 80 ? -12.766 39.031 5.664 1 59.44 80 GLY B CA 1
ATOM 2938 C C . GLY B 1 80 ? -13.086 39.625 7.023 1 59.44 80 GLY B C 1
ATOM 2939 O O . GLY B 1 80 ? -13.109 38.906 8.031 1 59.44 80 GLY B O 1
ATOM 2940 N N . GLY B 1 81 ? -12.492 40.844 7.324 1 52.62 81 GLY B N 1
ATOM 2941 C CA . GLY B 1 81 ? -12.586 41.688 8.508 1 52.62 81 GLY B CA 1
ATOM 2942 C C . GLY B 1 81 ? -13.844 41.438 9.32 1 52.62 81 GLY B C 1
ATOM 2943 O O . GLY B 1 81 ? -13.82 41.531 10.547 1 52.62 81 GLY B O 1
ATOM 2944 N N . THR B 1 82 ? -15 41.625 8.664 1 47.25 82 THR B N 1
ATOM 2945 C CA . THR B 1 82 ? -16.25 41.969 9.344 1 47.25 82 THR B CA 1
ATOM 2946 C C . THR B 1 82 ? -16.906 40.719 9.922 1 47.25 82 THR B C 1
ATOM 2948 O O . THR B 1 82 ? -17.953 40.812 10.578 1 47.25 82 THR B O 1
ATOM 2951 N N . ASN B 1 83 ? -16.516 39.531 9.453 1 53.56 83 ASN B N 1
ATOM 2952 C CA . ASN B 1 83 ? -17.516 38.562 9.852 1 53.56 83 ASN B CA 1
ATOM 2953 C C . ASN B 1 83 ? -17.25 38 11.258 1 53.56 83 ASN B C 1
ATOM 2955 O O . ASN B 1 83 ? -16.141 37.594 11.555 1 53.56 83 ASN B O 1
ATOM 2959 N N . GLU B 1 84 ? -18 38.406 12.258 1 62.5 84 GLU B N 1
ATOM 2960 C CA . GLU B 1 84 ? -18.109 37.969 13.641 1 62.5 84 GLU B CA 1
ATOM 2961 C C . GLU B 1 84 ? -18 36.438 13.734 1 62.5 84 GLU B C 1
ATOM 2963 O O . GLU B 1 84 ? -18.703 35.719 13.031 1 62.5 84 GLU B O 1
ATOM 2968 N N . VAL B 1 85 ? -16.781 35.938 14.164 1 74.5 85 VAL B N 1
ATOM 2969 C CA . VAL B 1 85 ? -16.688 34.531 14.516 1 74.5 85 VAL B CA 1
ATOM 2970 C C . VAL B 1 85 ? -17.656 34.219 15.656 1 74.5 85 VAL B C 1
ATOM 2972 O O . VAL B 1 85 ? -17.672 34.906 16.672 1 74.5 85 VAL B O 1
ATOM 2975 N N . PRO B 1 86 ? -18.516 33.281 15.367 1 80.31 86 PRO B N 1
ATOM 2976 C CA . PRO B 1 86 ? -19.359 32.875 16.5 1 80.31 86 PRO B CA 1
ATOM 2977 C C . PRO B 1 86 ? -18.562 32.562 17.75 1 80.31 86 PRO B C 1
ATOM 2979 O O . PRO B 1 86 ? -17.484 31.969 17.688 1 80.31 86 PRO B O 1
ATOM 2982 N N . SER B 1 87 ? -19.047 33.031 18.859 1 80.31 87 SER B N 1
ATOM 2983 C CA . SER B 1 87 ? -18.344 32.875 20.125 1 80.31 87 SER B CA 1
ATOM 2984 C C . SER B 1 87 ? -18.094 31.422 20.453 1 80.31 87 SER B C 1
ATOM 2986 O O . SER B 1 87 ? -17.094 31.078 21.078 1 80.31 87 SER B O 1
ATOM 2988 N N . ASP B 1 88 ? -18.984 30.594 19.922 1 83.5 88 ASP B N 1
ATOM 2989 C CA . ASP B 1 88 ? -18.891 29.172 20.25 1 83.5 88 ASP B CA 1
ATOM 2990 C C . ASP B 1 88 ? -17.75 28.516 19.469 1 83.5 88 ASP B C 1
ATOM 2992 O O . ASP B 1 88 ? -17.328 27.406 19.812 1 83.5 88 ASP B O 1
ATOM 2996 N N . TRP B 1 89 ? -17.203 29.25 18.562 1 87.06 89 TRP B N 1
ATOM 2997 C CA . TRP B 1 89 ? -16.109 28.688 17.766 1 87.06 89 TRP B CA 1
ATOM 2998 C C . TRP B 1 89 ? -14.758 29.031 18.391 1 87.06 89 TRP B C 1
ATOM 3000 O O . TRP B 1 89 ? -13.75 28.375 18.125 1 87.06 89 TRP B O 1
ATOM 3010 N N . LEU B 1 90 ? -14.797 30.016 19.219 1 90.62 90 LEU B N 1
ATOM 3011 C CA . LEU B 1 90 ? -13.555 30.5 19.781 1 90.62 90 LEU B CA 1
ATOM 3012 C C . LEU B 1 90 ? -13.078 29.594 20.922 1 90.62 90 LEU B C 1
ATOM 3014 O O . LEU B 1 90 ? -13.875 29.219 21.781 1 90.62 90 LEU B O 1
ATOM 3018 N N . VAL B 1 91 ? -11.875 29.203 20.875 1 92.69 91 VAL B N 1
ATOM 3019 C CA . VAL B 1 91 ? -11.25 28.406 21.922 1 92.69 91 VAL B CA 1
ATOM 3020 C C . VAL B 1 91 ? -10.109 29.188 22.562 1 92.69 91 VAL B C 1
ATOM 3022 O O . VAL B 1 91 ? -9.211 29.672 21.875 1 92.69 91 VAL B O 1
ATOM 3025 N N . THR B 1 92 ? -10.195 29.328 23.891 1 91.38 92 THR B N 1
ATOM 3026 C CA . THR B 1 92 ? -9.148 30.062 24.578 1 91.38 92 THR B CA 1
ATOM 3027 C C . THR B 1 92 ? -8.383 29.141 25.531 1 91.38 92 THR B C 1
ATOM 3029 O O . THR B 1 92 ? -7.32 29.516 26.031 1 91.38 92 THR B O 1
ATOM 3032 N N . GLU B 1 93 ? -8.93 27.953 25.703 1 93.44 93 GLU B N 1
ATOM 3033 C CA . GLU B 1 93 ? -8.258 26.984 26.547 1 93.44 93 GLU B CA 1
ATOM 3034 C C . GLU B 1 93 ? -7.012 26.422 25.875 1 93.44 93 GLU B C 1
ATOM 3036 O O . GLU B 1 93 ? -6.977 26.297 24.641 1 93.44 93 GLU B O 1
ATOM 3041 N N . SER B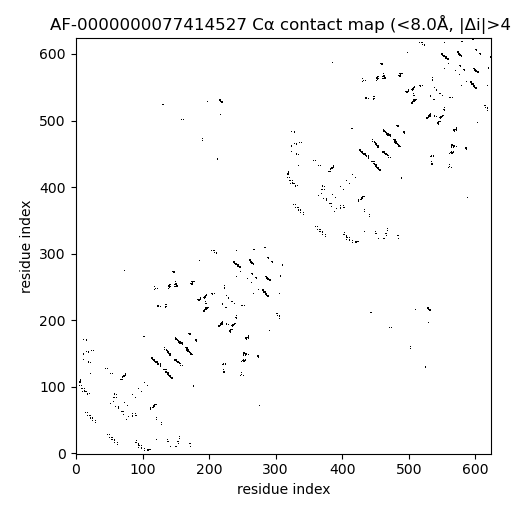 1 94 ? -5.992 26.156 26.625 1 96 94 SER B N 1
ATOM 3042 C CA . SER B 1 94 ? -4.754 25.547 26.156 1 96 94 SER B CA 1
ATOM 3043 C C . SER B 1 94 ? -4.543 24.172 26.781 1 96 94 SER B C 1
ATOM 3045 O O . SER B 1 94 ? -5.023 23.906 27.891 1 96 94 SER B O 1
ATOM 3047 N N . ASP B 1 95 ? -3.895 23.312 26.094 1 96.75 95 ASP B N 1
ATOM 3048 C CA . ASP B 1 95 ? -3.576 22 26.625 1 96.75 95 ASP B CA 1
ATOM 3049 C C . ASP B 1 95 ? -2.547 22.094 27.75 1 96.75 95 ASP B C 1
ATOM 3051 O O . ASP B 1 95 ? -1.36 22.312 27.484 1 96.75 95 ASP B O 1
ATOM 3055 N N . GLN B 1 96 ? -2.924 21.812 28.969 1 96.06 96 GLN B N 1
ATOM 3056 C CA . GLN B 1 96 ? -2.094 22 30.156 1 96.06 96 GLN B CA 1
ATOM 3057 C C . GLN B 1 96 ? -0.908 21.031 30.156 1 96.06 96 GLN B C 1
ATOM 3059 O O . GLN B 1 96 ? 0.175 21.375 30.641 1 96.06 96 GLN B O 1
ATOM 3064 N N . SER B 1 97 ? -1.148 19.891 29.641 1 96.56 97 SER B N 1
ATOM 3065 C CA . SER B 1 97 ? -0.081 18.891 29.609 1 96.56 97 SER B CA 1
ATOM 3066 C C . SER B 1 97 ? 1.107 19.375 28.781 1 96.56 97 SER B C 1
ATOM 3068 O O . SER B 1 97 ? 2.246 18.969 29.031 1 96.56 97 SER B O 1
ATOM 3070 N N . ILE B 1 98 ? 0.854 20.234 27.844 1 97.88 98 ILE B N 1
ATOM 3071 C CA . ILE B 1 98 ? 1.915 20.797 27.016 1 97.88 98 ILE B CA 1
ATOM 3072 C C . ILE B 1 98 ? 2.545 22 27.719 1 97.88 98 ILE B C 1
ATOM 3074 O O . ILE B 1 98 ? 3.766 22.156 27.719 1 97.88 98 ILE B O 1
ATOM 3078 N N . LEU B 1 99 ? 1.724 22.781 28.406 1 97.19 99 LEU B N 1
ATOM 3079 C CA . LEU B 1 99 ? 2.203 23.969 29.109 1 97.19 99 LEU B CA 1
ATOM 3080 C C . LEU B 1 99 ? 3.184 23.578 30.219 1 97.19 99 LEU B C 1
ATOM 3082 O O . LEU B 1 99 ? 4.078 24.359 30.562 1 97.19 99 LEU B O 1
ATOM 3086 N N . ASP B 1 100 ? 3.027 22.328 30.719 1 96.5 100 ASP B N 1
ATOM 3087 C CA . ASP B 1 100 ? 3.809 21.875 31.859 1 96.5 100 ASP B CA 1
ATOM 3088 C C . ASP B 1 100 ? 5.152 21.297 31.422 1 96.5 100 ASP B C 1
ATOM 3090 O O . ASP B 1 100 ? 6.004 21 32.25 1 96.5 100 ASP B O 1
ATOM 3094 N N . LEU B 1 101 ? 5.387 21.25 30.156 1 97.12 101 LEU B N 1
ATOM 3095 C CA . LEU B 1 101 ? 6.617 20.641 29.656 1 97.12 101 LEU B CA 1
ATOM 3096 C C . LEU B 1 101 ? 7.773 21.641 29.734 1 97.12 101 LEU B C 1
ATOM 3098 O O . LEU B 1 101 ? 7.559 22.844 29.844 1 97.12 101 LEU B O 1
ATOM 3102 N N . ASN B 1 102 ? 8.984 21.062 29.703 1 96.62 102 ASN B N 1
ATOM 3103 C CA . ASN B 1 102 ? 10.188 21.875 29.672 1 96.62 102 ASN B CA 1
ATOM 3104 C C . ASN B 1 102 ? 10.555 22.297 28.25 1 96.62 102 ASN B C 1
ATOM 3106 O O . ASN B 1 102 ? 10.93 21.453 27.438 1 96.62 102 ASN B O 1
ATOM 3110 N N . CYS B 1 103 ? 10.445 23.516 28.031 1 97.31 103 CYS B N 1
ATOM 3111 C CA . CYS B 1 103 ? 10.734 24.031 26.703 1 97.31 103 CYS B CA 1
ATOM 3112 C C . CYS B 1 103 ? 12.203 23.844 26.344 1 97.31 103 CYS B C 1
ATOM 3114 O O . CYS B 1 103 ? 13.086 24.094 27.172 1 97.31 103 CYS B O 1
ATOM 3116 N N . PRO B 1 104 ? 12.461 23.391 25.125 1 97.5 104 PRO B N 1
ATOM 3117 C CA . PRO B 1 104 ? 13.859 23.391 24.688 1 97.5 104 PRO B CA 1
ATOM 3118 C C . PRO B 1 104 ? 14.516 24.766 24.797 1 97.5 104 PRO B C 1
ATOM 3120 O O . PRO B 1 104 ? 13.906 25.766 24.438 1 97.5 104 PRO B O 1
ATOM 3123 N N . PRO B 1 105 ? 15.75 24.812 25.203 1 96.75 105 PRO B N 1
ATOM 3124 C CA . PRO B 1 105 ? 16.422 26.094 25.422 1 96.75 105 PRO B CA 1
ATOM 3125 C C . PRO B 1 105 ? 16.422 27 24.188 1 96.75 105 PRO B C 1
ATOM 3127 O O . PRO B 1 105 ? 16.297 28.219 24.297 1 96.75 105 PRO B O 1
ATOM 3130 N N . THR B 1 106 ? 16.516 26.391 23.094 1 96.06 106 THR B N 1
ATOM 3131 C CA . THR B 1 106 ? 16.625 27.109 21.828 1 96.06 106 THR B CA 1
ATOM 3132 C C . THR B 1 106 ? 15.375 27.953 21.578 1 96.06 106 THR B C 1
ATOM 3134 O O . THR B 1 106 ? 15.414 28.938 20.828 1 96.06 106 THR B O 1
ATOM 3137 N N . PHE B 1 107 ? 14.258 27.578 22.219 1 97.25 107 PHE B N 1
ATOM 3138 C CA . PHE B 1 107 ? 13.008 28.219 21.844 1 97.25 107 PHE B CA 1
ATOM 3139 C C . PHE B 1 107 ? 12.43 29 23.016 1 97.25 107 PHE B C 1
ATOM 3141 O O . PHE B 1 107 ? 11.359 29.609 22.906 1 97.25 107 PHE B O 1
ATOM 3148 N N . ILE B 1 108 ? 13.047 29.125 24.141 1 96.38 108 ILE B N 1
ATOM 3149 C CA . ILE B 1 108 ? 12.539 29.734 25.375 1 96.38 108 ILE B CA 1
ATOM 3150 C C . ILE B 1 108 ? 12.273 31.219 25.141 1 96.38 108 ILE B C 1
ATOM 3152 O O . ILE B 1 108 ? 11.297 31.766 25.656 1 96.38 108 ILE B O 1
ATOM 3156 N N . ASN B 1 109 ? 13.133 31.828 24.344 1 95.38 109 ASN B N 1
ATOM 3157 C CA . ASN B 1 109 ? 13.023 33.281 24.172 1 95.38 109 ASN B CA 1
ATOM 3158 C C . ASN B 1 109 ? 12.547 33.656 22.766 1 95.38 109 ASN B C 1
ATOM 3160 O O . ASN B 1 109 ? 12.828 34.75 22.281 1 95.38 109 ASN B O 1
ATOM 3164 N N . THR B 1 110 ? 11.906 32.75 22.156 1 97.25 110 THR B N 1
ATOM 3165 C CA . THR B 1 110 ? 11.375 33 20.828 1 97.25 110 THR B CA 1
ATOM 3166 C C . THR B 1 110 ? 10.43 34.219 20.844 1 97.25 110 THR B C 1
ATOM 3168 O O . THR B 1 110 ? 9.555 34.281 21.719 1 97.25 110 THR B O 1
ATOM 3171 N N . SER B 1 111 ? 10.625 35.125 19.875 1 97.31 111 SER B N 1
ATOM 3172 C CA . SER B 1 111 ? 9.773 36.312 19.766 1 97.31 111 SER B CA 1
ATOM 3173 C C . SER B 1 111 ? 8.602 36.031 18.812 1 97.31 111 SER B C 1
ATOM 3175 O O . SER B 1 111 ? 8.742 35.312 17.844 1 97.31 111 SER B O 1
ATOM 3177 N N . PRO B 1 112 ? 7.504 36.656 19.094 1 97.94 112 PRO B N 1
ATOM 3178 C CA . PRO B 1 112 ? 6.367 36.5 18.188 1 97.94 112 PRO B CA 1
ATOM 3179 C C . PRO B 1 112 ? 6.703 36.875 16.734 1 97.94 112 PRO B C 1
ATOM 3181 O O . PRO B 1 112 ? 6.18 36.281 15.805 1 97.94 112 PRO B O 1
ATOM 3184 N N . ASP B 1 113 ? 7.625 37.812 16.578 1 97.38 113 ASP B N 1
ATOM 3185 C CA . ASP B 1 113 ? 7.977 38.312 15.242 1 97.38 113 ASP B CA 1
ATOM 3186 C C . ASP B 1 113 ? 8.719 37.219 14.445 1 97.38 113 ASP B C 1
ATOM 3188 O O . ASP B 1 113 ? 8.797 37.281 13.219 1 97.38 113 ASP B O 1
ATOM 3192 N N . ASP B 1 114 ? 9.242 36.281 15.141 1 97.94 114 ASP B N 1
ATOM 3193 C CA . ASP B 1 114 ? 10.016 35.219 14.508 1 97.94 114 ASP B CA 1
ATOM 3194 C C . ASP B 1 114 ? 9.117 34.031 14.141 1 97.94 114 ASP B C 1
ATOM 3196 O O . ASP B 1 114 ? 9.562 33.094 13.484 1 97.94 114 ASP B O 1
ATOM 3200 N N . ILE B 1 115 ? 7.863 34.156 14.531 1 98.75 115 ILE B N 1
ATOM 3201 C CA . ILE B 1 115 ? 6.977 33 14.406 1 98.75 115 ILE B CA 1
ATOM 3202 C C . ILE B 1 115 ? 6.012 33.219 13.242 1 98.75 115 ILE B C 1
ATOM 3204 O O . ILE B 1 115 ? 5.461 34.281 13.078 1 98.75 115 ILE B O 1
ATOM 3208 N N . VAL B 1 116 ? 5.867 32.25 12.398 1 98.88 116 VAL B N 1
ATOM 3209 C CA . VAL B 1 116 ? 4.793 32.156 11.414 1 98.88 116 VAL B CA 1
ATOM 3210 C C . VAL B 1 116 ? 4.016 30.859 11.617 1 98.88 116 VAL B C 1
ATOM 3212 O O . VAL B 1 116 ? 4.613 29.781 11.711 1 98.88 116 VAL B O 1
ATOM 3215 N N . VAL B 1 117 ? 2.701 30.938 11.766 1 98.94 117 VAL B N 1
ATOM 3216 C CA . VAL B 1 117 ? 1.829 29.781 11.867 1 98.94 117 VAL B CA 1
ATOM 3217 C C . VAL B 1 117 ? 1.17 29.5 10.516 1 98.94 117 VAL B C 1
ATOM 3219 O O . VAL B 1 117 ? 0.576 30.406 9.914 1 98.94 117 VAL B O 1
ATOM 3222 N N . TRP B 1 118 ? 1.337 28.328 10.016 1 98.88 118 TRP B N 1
ATOM 3223 C CA . TRP B 1 118 ? 0.712 27.875 8.773 1 98.88 118 TRP B CA 1
ATOM 3224 C C . TRP B 1 118 ? -0.46 26.938 9.062 1 98.88 118 TRP B C 1
ATOM 3226 O O . TRP B 1 118 ? -0.311 25.953 9.773 1 98.88 118 TRP B O 1
ATOM 3236 N N . VAL B 1 119 ? -1.658 27.234 8.453 1 98.88 119 VAL B N 1
ATOM 3237 C CA . VAL B 1 119 ? -2.871 26.516 8.812 1 98.88 119 VAL B CA 1
ATOM 3238 C C . VAL B 1 119 ? -3.502 25.906 7.562 1 98.88 119 VAL B C 1
ATOM 3240 O O . VAL B 1 119 ? -3.854 26.625 6.625 1 98.88 119 VAL B O 1
ATOM 3243 N N . ASP B 1 120 ? -3.537 24.641 7.465 1 98.75 120 ASP B N 1
ATOM 3244 C CA . ASP B 1 120 ? -4.457 23.922 6.59 1 98.75 120 ASP B CA 1
ATOM 3245 C C . ASP B 1 120 ? -5.672 23.406 7.367 1 98.75 120 ASP B C 1
ATOM 3247 O O . ASP B 1 120 ? -5.59 22.406 8.078 1 98.75 120 ASP B O 1
ATOM 3251 N N . PRO B 1 121 ? -6.766 24.094 7.242 1 98.25 121 PRO B N 1
ATOM 3252 C CA . PRO B 1 121 ? -7.914 23.766 8.086 1 98.25 121 PRO B CA 1
ATOM 3253 C C . PRO B 1 121 ? -8.523 22.406 7.766 1 98.25 121 PRO B C 1
ATOM 3255 O O . PRO B 1 121 ? -9.117 21.766 8.633 1 98.25 121 PRO B O 1
ATOM 3258 N N . LEU B 1 122 ? -8.445 22 6.539 1 98.12 122 LEU B N 1
ATOM 3259 C CA . LEU B 1 122 ? -8.977 20.719 6.098 1 98.12 122 LEU B CA 1
ATOM 3260 C C . LEU B 1 122 ? -8.109 20.125 4.988 1 98.12 122 LEU B C 1
ATOM 3262 O O . LEU B 1 122 ? -8.406 20.297 3.805 1 98.12 122 LEU B O 1
ATOM 3266 N N . ASP B 1 123 ? -7.074 19.375 5.398 1 97.75 123 ASP B N 1
ATOM 3267 C CA . ASP B 1 123 ? -6.238 18.625 4.473 1 97.75 123 ASP B CA 1
ATOM 3268 C C . ASP B 1 123 ? -6.918 17.312 4.066 1 97.75 123 ASP B C 1
ATOM 3270 O O . ASP B 1 123 ? -7.461 16.609 4.914 1 97.75 123 ASP B O 1
ATOM 3274 N N . GLY B 1 124 ? -6.812 16.984 2.775 1 94.94 124 GLY B N 1
ATOM 3275 C CA . GLY B 1 124 ? -7.574 15.859 2.25 1 94.94 124 GLY B CA 1
ATOM 3276 C C . GLY B 1 124 ? -8.977 16.234 1.82 1 94.94 124 GLY B C 1
ATOM 3277 O O . GLY B 1 124 ? -9.945 15.562 2.176 1 94.94 124 GLY B O 1
ATOM 3278 N N . THR B 1 125 ? -9.07 17.344 1.083 1 91 125 THR B N 1
ATOM 3279 C CA . THR B 1 125 ? -10.359 17.875 0.656 1 91 125 THR B CA 1
ATOM 3280 C C . THR B 1 125 ? -11.078 16.875 -0.253 1 91 125 THR B C 1
ATOM 3282 O O . THR B 1 125 ? -12.289 16.672 -0.117 1 91 125 THR B O 1
ATOM 3285 N N . SER B 1 126 ? -10.336 16.281 -1.211 1 88.75 126 SER B N 1
ATOM 3286 C CA . SER B 1 126 ? -10.945 15.273 -2.078 1 88.75 126 SER B CA 1
ATOM 3287 C C . SER B 1 126 ? -11.445 14.078 -1.272 1 88.75 126 SER B C 1
ATOM 3289 O O . SER B 1 126 ? -12.547 13.57 -1.517 1 88.75 126 SER B O 1
ATOM 3291 N N . GLU B 1 127 ? -10.688 13.656 -0.371 1 92.81 127 GLU B N 1
ATOM 3292 C CA . GLU B 1 127 ? -11.055 12.523 0.477 1 92.81 127 GLU B CA 1
ATOM 3293 C C . GLU B 1 127 ? -12.297 12.836 1.308 1 92.81 127 GLU B C 1
ATOM 3295 O O . GLU B 1 127 ? -13.156 11.977 1.492 1 92.81 127 GLU B O 1
ATOM 3300 N N . TYR B 1 128 ? -12.414 14.062 1.815 1 94.38 128 TYR B N 1
ATOM 3301 C CA . TYR B 1 128 ? -13.586 14.523 2.559 1 94.38 128 TYR B CA 1
ATOM 3302 C C . TYR B 1 128 ? -14.852 14.359 1.734 1 94.38 128 TYR B C 1
ATOM 3304 O O . TYR B 1 128 ? -15.859 13.836 2.229 1 94.38 128 TYR B O 1
ATOM 3312 N N . THR B 1 129 ? -14.742 14.68 0.481 1 90.06 129 THR B N 1
ATOM 3313 C CA . THR B 1 129 ? -15.906 14.633 -0.403 1 90.06 129 THR B CA 1
ATOM 3314 C C . THR B 1 129 ? -16.188 13.203 -0.846 1 90.06 129 THR B C 1
ATOM 3316 O O . THR B 1 129 ? -17.344 12.844 -1.094 1 90.06 129 THR B O 1
ATOM 3319 N N . GLU B 1 130 ? -15.156 12.383 -0.878 1 89.12 130 GLU B N 1
ATOM 3320 C CA . GLU B 1 130 ? -15.297 11.016 -1.365 1 89.12 130 GLU B CA 1
ATOM 3321 C C . GLU B 1 130 ? -15.68 10.062 -0.236 1 89.12 130 GLU B C 1
ATOM 3323 O O . GLU B 1 130 ? -15.969 8.891 -0.477 1 89.12 130 GLU B O 1
ATOM 3328 N N . GLY B 1 131 ? -15.625 10.562 0.968 1 90.88 131 GLY B N 1
ATOM 3329 C CA . GLY B 1 131 ? -16.016 9.742 2.107 1 90.88 131 GLY B CA 1
ATOM 3330 C C . GLY B 1 131 ? -14.859 8.953 2.695 1 90.88 131 GLY B C 1
ATOM 3331 O O . GLY B 1 131 ? -15.07 8.023 3.479 1 90.88 131 GLY B O 1
ATOM 3332 N N . LEU B 1 132 ? -13.641 9.266 2.283 1 93.19 132 LEU B N 1
ATOM 3333 C CA . LEU B 1 132 ? -12.445 8.688 2.887 1 93.19 132 LEU B CA 1
ATOM 3334 C C . LEU B 1 132 ? -11.984 9.516 4.082 1 93.19 132 LEU B C 1
ATOM 3336 O O . LEU B 1 132 ? -10.898 10.102 4.051 1 93.19 132 LEU B O 1
ATOM 3340 N N . LEU B 1 133 ? -12.703 9.422 5.156 1 95.62 133 LEU B N 1
ATOM 3341 C CA . LEU B 1 133 ? -12.703 10.461 6.184 1 95.62 133 LEU B CA 1
ATOM 3342 C C . LEU B 1 133 ? -11.5 10.297 7.117 1 95.62 133 LEU B C 1
ATOM 3344 O O . LEU B 1 133 ? -11.07 11.266 7.746 1 95.62 133 LEU B O 1
ATOM 3348 N N . ASP B 1 134 ? -10.906 9.109 7.211 1 95.69 134 ASP B N 1
ATOM 3349 C CA . ASP B 1 134 ? -9.711 8.898 8.016 1 95.69 134 ASP B CA 1
ATOM 3350 C C . ASP B 1 134 ? -8.523 9.688 7.465 1 95.69 134 ASP B C 1
ATOM 3352 O O . ASP B 1 134 ? -7.539 9.906 8.172 1 95.69 134 ASP B O 1
ATOM 3356 N N . HIS B 1 135 ? -8.625 10.094 6.227 1 97 135 HIS B N 1
ATOM 3357 C CA . HIS B 1 135 ? -7.523 10.797 5.574 1 97 135 HIS B CA 1
ATOM 3358 C C . HIS B 1 135 ? -7.555 12.289 5.895 1 97 135 HIS B C 1
ATOM 3360 O O . HIS B 1 135 ? -6.574 13 5.668 1 97 135 HIS B O 1
ATOM 3366 N N . VAL B 1 136 ? -8.656 12.773 6.406 1 97.75 136 VAL B N 1
ATOM 3367 C CA . VAL B 1 136 ? -8.875 14.195 6.637 1 97.75 136 VAL B CA 1
ATOM 3368 C C . VAL B 1 136 ? -8.117 14.641 7.891 1 97.75 136 VAL B C 1
ATOM 3370 O O . VAL B 1 136 ? -8.25 14.023 8.953 1 97.75 136 VAL B O 1
ATOM 3373 N N . THR B 1 137 ? -7.316 15.672 7.723 1 98.81 137 THR B N 1
ATOM 3374 C CA . THR B 1 137 ? -6.57 16.188 8.867 1 98.81 137 THR B CA 1
ATOM 3375 C C . THR B 1 137 ? -6.684 17.703 8.938 1 98.81 137 THR B C 1
ATOM 3377 O O . THR B 1 137 ? -6.977 18.359 7.938 1 98.81 137 THR B O 1
ATOM 3380 N N . VAL B 1 138 ? -6.578 18.25 10.125 1 98.88 138 VAL B N 1
ATOM 3381 C CA . VAL B 1 138 ? -6.312 19.656 10.391 1 98.88 138 VAL B CA 1
ATOM 3382 C C . VAL B 1 138 ? -4.828 19.859 10.688 1 98.88 138 VAL B C 1
ATOM 3384 O O . VAL B 1 138 ? -4.262 19.172 11.547 1 98.88 138 VAL B O 1
ATOM 3387 N N . LEU B 1 139 ? -4.23 20.766 9.961 1 98.94 139 LEU B N 1
ATOM 3388 C CA . LEU B 1 139 ? -2.791 20.969 10.102 1 98.94 139 LEU B CA 1
ATOM 3389 C C . LEU B 1 139 ? -2.484 22.375 10.602 1 98.94 139 LEU B C 1
ATOM 3391 O O . LEU B 1 139 ? -2.926 23.359 10 1 98.94 139 LEU B O 1
ATOM 3395 N N . ILE B 1 140 ? -1.758 22.469 11.695 1 98.94 140 ILE B N 1
ATOM 3396 C CA . ILE B 1 140 ? -1.244 23.734 12.203 1 98.94 140 ILE B CA 1
ATOM 3397 C C . ILE B 1 140 ? 0.263 23.625 12.43 1 98.94 140 ILE B C 1
ATOM 3399 O O . ILE B 1 140 ? 0.715 22.969 13.367 1 98.94 140 ILE B O 1
ATOM 3403 N N . GLY B 1 141 ? 0.979 24.266 11.555 1 98.94 141 GLY B N 1
ATOM 3404 C CA . GLY B 1 141 ? 2.428 24.281 11.672 1 98.94 141 GLY B CA 1
ATOM 3405 C C . GLY B 1 141 ? 2.965 25.578 12.25 1 98.94 141 GLY B C 1
ATOM 3406 O O . GLY B 1 141 ? 2.461 26.656 11.938 1 98.94 141 GLY B O 1
ATOM 3407 N N . ILE B 1 142 ? 3.934 25.5 13.109 1 98.94 142 ILE B N 1
ATOM 3408 C CA . ILE B 1 142 ? 4.594 26.656 13.719 1 98.94 142 ILE B CA 1
ATOM 3409 C C . ILE B 1 142 ? 6.051 26.703 13.266 1 98.94 142 ILE B C 1
ATOM 3411 O O . ILE B 1 142 ? 6.832 25.797 13.562 1 98.94 142 ILE B O 1
ATOM 3415 N N . ALA B 1 143 ? 6.328 27.766 12.562 1 98.94 143 ALA B N 1
ATOM 3416 C CA . ALA B 1 143 ? 7.699 27.984 12.109 1 98.94 143 ALA B CA 1
ATOM 3417 C C . ALA B 1 143 ? 8.367 29.094 12.898 1 98.94 143 ALA B C 1
ATOM 3419 O O . ALA B 1 143 ? 7.73 30.094 13.242 1 98.94 143 ALA B O 1
ATOM 3420 N N . VAL B 1 144 ? 9.602 28.953 13.227 1 98.75 144 VAL B N 1
ATOM 3421 C CA . VAL B 1 144 ? 10.438 29.969 13.852 1 98.75 144 VAL B CA 1
ATOM 3422 C C . VAL B 1 144 ? 11.617 30.297 12.945 1 98.75 144 VAL B C 1
ATOM 3424 O O . VAL B 1 144 ? 12.406 29.422 12.594 1 98.75 144 VAL B O 1
ATOM 3427 N N . GLN B 1 145 ? 11.672 31.5 12.547 1 98.19 145 GLN B N 1
ATOM 3428 C CA . GLN B 1 145 ? 12.734 31.953 11.648 1 98.19 145 GLN B CA 1
ATOM 3429 C C . GLN B 1 145 ? 12.812 31.078 10.406 1 98.19 145 GLN B C 1
ATOM 3431 O O . GLN B 1 145 ? 13.898 30.625 10.031 1 98.19 145 GLN B O 1
ATOM 3436 N N . GLY B 1 146 ? 11.648 30.719 9.938 1 98.56 146 GLY B N 1
ATOM 3437 C CA . GLY B 1 146 ? 11.539 30.047 8.656 1 98.56 146 GLY B CA 1
ATOM 3438 C C . GLY B 1 146 ? 11.664 28.531 8.758 1 98.56 146 GLY B C 1
ATOM 3439 O O . GLY B 1 146 ? 11.547 27.828 7.758 1 98.56 146 GLY B O 1
ATOM 3440 N N . ARG B 1 147 ? 11.867 28.031 9.938 1 98.69 147 ARG B N 1
ATOM 3441 C CA . ARG B 1 147 ? 12 26.578 10.125 1 98.69 147 ARG B CA 1
ATOM 3442 C C . ARG B 1 147 ? 10.773 26.016 10.828 1 98.69 147 ARG B C 1
ATOM 3444 O O . ARG B 1 147 ? 10.297 26.578 11.812 1 98.69 147 ARG B O 1
ATOM 3451 N N . ALA B 1 148 ? 10.312 24.891 10.281 1 98.88 148 ALA B N 1
ATOM 3452 C CA . ALA B 1 148 ? 9.227 24.188 10.977 1 98.88 148 ALA B CA 1
ATOM 3453 C C . ALA B 1 148 ? 9.719 23.609 12.305 1 98.88 148 ALA B C 1
ATOM 3455 O O . ALA B 1 148 ? 10.586 22.734 12.32 1 98.88 148 ALA B O 1
ATOM 3456 N N . VAL B 1 149 ? 9.125 24.047 13.391 1 98.69 149 VAL B N 1
ATOM 3457 C CA . VAL B 1 149 ? 9.695 23.656 14.68 1 98.69 149 VAL B CA 1
ATOM 3458 C C . VAL B 1 149 ? 8.648 22.922 15.508 1 98.69 149 VAL B C 1
ATOM 3460 O O . VAL B 1 149 ? 8.992 22.109 16.375 1 98.69 149 VAL B O 1
ATOM 3463 N N . ALA B 1 150 ? 7.387 23.297 15.344 1 98.94 150 ALA B N 1
ATOM 3464 C CA . ALA B 1 150 ? 6.293 22.609 16.047 1 98.94 150 ALA B CA 1
ATOM 3465 C C . ALA B 1 150 ? 5.094 22.422 15.117 1 98.94 150 ALA B C 1
ATOM 3467 O O . ALA B 1 150 ? 4.969 23.109 14.094 1 98.94 150 ALA B O 1
ATOM 3468 N N . GLY B 1 151 ? 4.289 21.469 15.445 1 98.88 151 GLY B N 1
ATOM 3469 C CA . GLY B 1 151 ? 3.131 21.203 14.602 1 98.88 151 GLY B CA 1
ATOM 3470 C C . GLY B 1 151 ? 2.049 20.406 15.312 1 98.88 151 GLY B C 1
ATOM 3471 O O . GLY B 1 151 ? 2.297 19.812 16.359 1 98.88 151 GLY B O 1
ATOM 3472 N N . VAL B 1 152 ? 0.857 20.547 14.789 1 98.94 152 VAL B N 1
ATOM 3473 C CA . VAL B 1 152 ? -0.314 19.797 15.234 1 98.94 152 VAL B CA 1
ATOM 3474 C C . VAL B 1 152 ? -1.004 19.156 14.031 1 98.94 152 VAL B C 1
ATOM 3476 O O . VAL B 1 152 ? -1.179 19.797 12.992 1 98.94 152 VAL B O 1
ATOM 3479 N N . ILE B 1 153 ? -1.245 17.891 14.102 1 98.94 153 ILE B N 1
ATOM 3480 C CA . ILE B 1 153 ? -2.133 17.188 13.188 1 98.94 153 ILE B CA 1
ATOM 3481 C C . ILE B 1 153 ? -3.35 16.656 13.945 1 98.94 153 ILE B C 1
ATOM 3483 O O . ILE B 1 153 ? -3.213 15.852 14.867 1 98.94 153 ILE B O 1
ATOM 3487 N N . HIS B 1 154 ? -4.508 17.156 13.641 1 98.94 154 HIS B N 1
ATOM 3488 C CA . HIS B 1 154 ? -5.738 16.609 14.188 1 98.94 154 HIS B CA 1
ATOM 3489 C C . HIS B 1 154 ? -6.488 15.781 13.148 1 98.94 154 HIS B C 1
ATOM 3491 O O . HIS B 1 154 ? -6.699 16.234 12.023 1 98.94 154 HIS B O 1
ATOM 3497 N N . GLN B 1 155 ? -6.762 14.547 13.453 1 98.62 155 GLN B N 1
ATOM 3498 C CA . GLN B 1 155 ? -7.598 13.672 12.641 1 98.62 155 GLN B CA 1
ATOM 3499 C C . GLN B 1 155 ? -9.008 13.578 13.211 1 98.62 155 GLN B C 1
ATOM 3501 O O . GLN B 1 155 ? -9.297 12.703 14.031 1 98.62 155 GLN B O 1
ATOM 3506 N N . PRO B 1 156 ? -9.938 14.352 12.672 1 98.44 156 PRO B N 1
ATOM 3507 C CA . PRO B 1 156 ? -11.281 14.398 13.25 1 98.44 156 PRO B CA 1
ATOM 3508 C C . PRO B 1 156 ? -11.992 13.047 13.211 1 98.44 156 PRO B C 1
ATOM 3510 O O . PRO B 1 156 ? -12.766 12.727 14.109 1 98.44 156 PRO B O 1
ATOM 3513 N N . TYR B 1 157 ? -11.656 12.219 12.195 1 97.62 157 TYR B N 1
ATOM 3514 C CA . TYR B 1 157 ? -12.422 11 11.961 1 97.62 157 TYR B CA 1
ATOM 3515 C C . TYR B 1 157 ? -11.602 9.766 12.281 1 97.62 157 TYR B C 1
ATOM 3517 O O . TYR B 1 157 ? -11.852 8.68 11.75 1 97.62 157 TYR B O 1
ATOM 3525 N N . HIS B 1 158 ? -10.57 9.938 13.047 1 96.88 158 HIS B N 1
ATOM 3526 C CA . HIS B 1 158 ? -9.789 8.773 13.461 1 96.88 158 HIS B CA 1
ATOM 3527 C C . HIS B 1 158 ? -10.688 7.699 14.062 1 96.88 158 HIS B C 1
ATOM 3529 O O . HIS B 1 158 ? -11.445 7.969 15 1 96.88 158 HIS B O 1
ATOM 3535 N N . ASN B 1 159 ? -10.758 6.477 13.5 1 93.56 159 ASN B N 1
ATOM 3536 C CA . ASN B 1 159 ? -11.5 5.312 13.961 1 93.56 159 ASN B CA 1
ATOM 3537 C C . ASN B 1 159 ? -13.008 5.488 13.742 1 93.56 159 ASN B C 1
ATOM 3539 O O . ASN B 1 159 ? -13.812 4.867 14.438 1 93.56 159 ASN B O 1
ATOM 3543 N N . TYR B 1 160 ? -13.391 6.32 12.812 1 94.69 160 TYR B N 1
ATOM 3544 C CA . TYR B 1 160 ? -14.797 6.637 12.625 1 94.69 160 TYR B CA 1
ATOM 3545 C C . TYR B 1 160 ? -15.578 5.414 12.148 1 94.69 160 TYR B C 1
ATOM 3547 O O . TYR B 1 160 ? -16.797 5.328 12.336 1 94.69 160 TYR B O 1
ATOM 3555 N N . LYS B 1 161 ? -14.938 4.438 11.539 1 91.81 161 LYS B N 1
ATOM 3556 C CA . LYS B 1 161 ? -15.625 3.264 11 1 91.81 161 LYS B CA 1
ATOM 3557 C C . LYS B 1 161 ? -15.922 2.25 12.102 1 91.81 161 LYS B C 1
ATOM 3559 O O . LYS B 1 161 ? -16.781 1.379 11.938 1 91.81 161 LYS B O 1
ATOM 3564 N N . THR B 1 162 ? -15.25 2.307 13.234 1 91.62 162 THR B N 1
ATOM 3565 C CA . THR B 1 162 ? -15.422 1.325 14.297 1 91.62 162 THR B CA 1
ATOM 3566 C C . THR B 1 162 ? -16 1.982 15.547 1 91.62 162 THR B C 1
ATOM 3568 O O . THR B 1 162 ? -16.531 1.297 16.438 1 91.62 162 THR B O 1
ATOM 3571 N N . VAL B 1 163 ? -15.828 3.309 15.734 1 92.5 163 VAL B N 1
ATOM 3572 C CA . VAL B 1 163 ? -16.312 4.047 16.891 1 92.5 163 VAL B CA 1
ATOM 3573 C C . VAL B 1 163 ? -17.297 5.133 16.438 1 92.5 163 VAL B C 1
ATOM 3575 O O . VAL B 1 163 ? -16.891 6.129 15.836 1 92.5 163 VAL B O 1
ATOM 3578 N N . LYS B 1 164 ? -18.484 4.93 16.781 1 90.44 164 LYS B N 1
ATOM 3579 C CA . LYS B 1 164 ? -19.5 5.93 16.453 1 90.44 164 LYS B CA 1
ATOM 3580 C C . LYS B 1 164 ? -19.219 7.254 17.156 1 90.44 164 LYS B C 1
ATOM 3582 O O . LYS B 1 164 ? -18.859 7.27 18.344 1 90.44 164 LYS B O 1
ATOM 3587 N N . ASP B 1 165 ? -19.188 8.352 16.5 1 91.31 165 ASP B N 1
ATOM 3588 C CA . ASP B 1 165 ? -19 9.703 17.016 1 91.31 165 ASP B CA 1
ATOM 3589 C C . ASP B 1 165 ? -17.625 9.844 17.672 1 91.31 165 ASP B C 1
ATOM 3591 O O . ASP B 1 165 ? -17.516 10.352 18.797 1 91.31 165 ASP B O 1
ATOM 3595 N N . THR B 1 166 ? -16.703 9.242 17.062 1 94.19 166 THR B N 1
ATOM 3596 C CA . THR B 1 166 ? -15.344 9.32 17.578 1 94.19 166 THR B CA 1
ATOM 3597 C C . THR B 1 166 ? -14.93 10.773 17.781 1 94.19 166 THR B C 1
ATOM 3599 O O . THR B 1 166 ? -15.266 11.641 16.969 1 94.19 166 THR B O 1
ATOM 3602 N N . PRO B 1 167 ? -14.219 11.148 18.828 1 94.31 167 PRO B N 1
ATOM 3603 C CA . PRO B 1 167 ? -13.664 12.492 19 1 94.31 167 PRO B CA 1
ATOM 3604 C C . PRO B 1 167 ? -12.469 12.758 18.109 1 94.31 167 PRO B C 1
ATOM 3606 O O . PRO B 1 167 ? -11.992 13.898 18.016 1 94.31 167 PRO B O 1
ATOM 3609 N N . GLY B 1 168 ? -11.984 11.758 17.406 1 97.31 168 GLY B N 1
ATOM 3610 C CA . GLY B 1 168 ? -10.734 11.891 16.672 1 97.31 168 GLY B CA 1
ATOM 3611 C C . GLY B 1 168 ? -9.508 11.867 17.562 1 97.31 168 GLY B C 1
ATOM 3612 O O . GLY B 1 168 ? -9.57 11.406 18.703 1 97.31 168 GLY B O 1
ATOM 3613 N N . ARG B 1 169 ? -8.398 12.273 17.047 1 98.31 169 ARG B N 1
ATOM 3614 C CA . ARG B 1 169 ? -7.16 12.352 17.812 1 98.31 169 ARG B CA 1
ATOM 3615 C C . ARG B 1 169 ? -6.32 13.547 17.359 1 98.31 169 ARG B C 1
ATOM 3617 O O . ARG B 1 169 ? -6.465 14.031 16.234 1 98.31 169 ARG B O 1
ATOM 3624 N N . THR B 1 170 ? -5.543 14.047 18.297 1 98.75 170 THR B N 1
ATOM 3625 C CA . THR B 1 170 ? -4.621 15.141 18.016 1 98.75 170 THR B CA 1
ATOM 3626 C C . THR B 1 170 ? -3.184 14.734 18.328 1 98.75 170 THR B C 1
ATOM 3628 O O . THR B 1 170 ? -2.891 14.25 19.422 1 98.75 170 THR B O 1
ATOM 3631 N N . LEU B 1 171 ? -2.359 14.875 17.328 1 98.75 171 LEU B N 1
ATOM 3632 C CA . LEU B 1 171 ? -0.922 14.672 17.469 1 98.75 171 LEU B CA 1
ATOM 3633 C C . LEU B 1 171 ? -0.175 16 17.438 1 98.75 171 LEU B C 1
ATOM 3635 O O . LEU B 1 171 ? -0.563 16.922 16.719 1 98.75 171 LEU B O 1
ATOM 3639 N N . TRP B 1 172 ? 0.865 16.047 18.188 1 98.94 172 TRP B N 1
ATOM 3640 C CA . TRP B 1 172 ? 1.688 17.25 18.141 1 98.94 172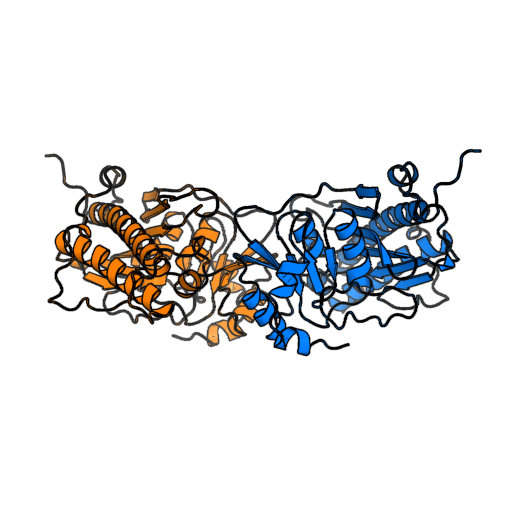 TRP B CA 1
ATOM 3641 C C . TRP B 1 172 ? 3.166 16.906 18.281 1 98.94 172 TRP B C 1
ATOM 3643 O O . TRP B 1 172 ? 3.516 15.773 18.625 1 98.94 172 TRP B O 1
ATOM 3653 N N . GLY B 1 173 ? 3.992 17.812 17.891 1 98.88 173 GLY B N 1
ATOM 3654 C CA . GLY B 1 173 ? 5.434 17.688 18.062 1 98.88 173 GLY B CA 1
ATOM 3655 C C . GLY B 1 173 ? 6.137 19.031 18.172 1 98.88 173 GLY B C 1
ATOM 3656 O O . GLY B 1 173 ? 5.621 20.047 17.703 1 98.88 173 GLY B O 1
ATOM 3657 N N . LEU B 1 174 ? 7.16 19.047 18.844 1 98.88 174 LEU B N 1
ATOM 3658 C CA . LEU B 1 174 ? 8.094 20.156 18.969 1 98.88 174 LEU B CA 1
ATOM 3659 C C . LEU B 1 174 ? 9.539 19.672 18.891 1 98.88 174 LEU B C 1
ATOM 3661 O O . LEU B 1 174 ? 9.969 18.859 19.719 1 98.88 174 LEU B O 1
ATOM 3665 N N . VAL B 1 175 ? 10.219 20.172 17.906 1 98.75 175 VAL B N 1
ATOM 3666 C CA . VAL B 1 175 ? 11.602 19.75 17.703 1 98.75 175 VAL B CA 1
ATOM 3667 C C . VAL B 1 175 ? 12.406 20 18.969 1 98.75 175 VAL B C 1
ATOM 3669 O O . VAL B 1 175 ? 12.344 21.078 19.547 1 98.75 175 VAL B O 1
ATOM 3672 N N . GLY B 1 176 ? 13.203 19.016 19.438 1 98.06 176 GLY B N 1
ATOM 3673 C CA . GLY B 1 176 ? 13.984 19.141 20.656 1 98.06 176 GLY B CA 1
ATOM 3674 C C . GLY B 1 176 ? 13.242 18.641 21.875 1 98.06 176 GLY B C 1
ATOM 3675 O O . GLY B 1 176 ? 13.859 18.328 22.906 1 98.06 176 GLY B O 1
ATOM 3676 N N . LEU B 1 177 ? 11.945 18.578 21.859 1 98 177 LEU B N 1
ATOM 3677 C CA . LEU B 1 177 ? 11.141 18.141 23 1 98 177 LEU B CA 1
ATOM 3678 C C . LEU B 1 177 ? 10.562 16.75 22.734 1 98 177 LEU B C 1
ATOM 3680 O O . LEU B 1 177 ? 10.492 15.914 23.641 1 98 177 LEU B O 1
ATOM 3684 N N . GLY B 1 178 ? 10.117 16.531 21.484 1 98.12 178 GLY B N 1
ATOM 3685 C CA . GLY B 1 178 ? 9.5 15.266 21.141 1 98.12 178 GLY B CA 1
ATOM 3686 C C . GLY B 1 178 ? 8.07 15.406 20.641 1 98.12 178 GLY B C 1
ATOM 3687 O O . GLY B 1 178 ? 7.703 16.438 20.094 1 98.12 178 GLY B O 1
ATOM 3688 N N . VAL B 1 179 ? 7.375 14.281 20.703 1 98.69 179 VAL B N 1
ATOM 3689 C CA . VAL B 1 179 ? 6.016 14.242 20.172 1 98.69 179 VAL B CA 1
ATOM 3690 C C . VAL B 1 179 ? 5.043 13.812 21.266 1 98.69 179 VAL B C 1
ATOM 3692 O O . VAL B 1 179 ? 5.453 13.289 22.297 1 98.69 179 VAL B O 1
ATOM 3695 N N . GLY B 1 180 ? 3.738 14.102 21.062 1 98.5 180 GLY B N 1
ATOM 3696 C CA . GLY B 1 180 ? 2.689 13.695 21.984 1 98.5 180 GLY B CA 1
ATOM 3697 C C . GLY B 1 180 ? 1.353 13.469 21.297 1 98.5 180 GLY B C 1
ATOM 3698 O O . GLY B 1 180 ? 1.178 13.82 20.125 1 98.5 180 GLY B O 1
ATOM 3699 N N . GLY B 1 181 ? 0.44 12.797 22.047 1 97.81 181 GLY B N 1
ATOM 3700 C CA . GLY B 1 181 ? -0.88 12.461 21.547 1 97.81 181 GLY B CA 1
ATOM 3701 C C . GLY B 1 181 ? -0.914 11.133 20.812 1 97.81 181 GLY B C 1
ATOM 3702 O O . GLY B 1 181 ? -1.982 10.664 20.406 1 97.81 181 GLY B O 1
ATOM 3703 N N . PHE B 1 182 ? 0.259 10.594 20.594 1 96.81 182 PHE B N 1
ATOM 3704 C CA . PHE B 1 182 ? 0.428 9.297 19.953 1 96.81 182 PHE B CA 1
ATOM 3705 C C . PHE B 1 182 ? 1.801 8.711 20.25 1 96.81 182 PHE B C 1
ATOM 3707 O O . PHE B 1 182 ? 2.639 9.383 20.875 1 96.81 182 PHE B O 1
ATOM 3714 N N . THR B 1 183 ? 1.977 7.496 19.969 1 96.75 183 THR B N 1
ATOM 3715 C CA . THR B 1 183 ? 3.279 6.848 20.062 1 96.75 183 THR B CA 1
ATOM 3716 C C . THR B 1 183 ? 3.783 6.434 18.688 1 96.75 183 THR B C 1
ATOM 3718 O O . THR B 1 183 ? 3.186 5.578 18.031 1 96.75 183 THR B O 1
ATOM 3721 N N . PRO B 1 184 ? 4.895 7.043 18.281 1 96.5 184 PRO B N 1
ATOM 3722 C CA . PRO B 1 184 ? 5.449 6.629 16.984 1 96.5 184 PRO B CA 1
ATOM 3723 C C . PRO B 1 184 ? 5.855 5.156 16.969 1 96.5 184 PRO B C 1
ATOM 3725 O O . PRO B 1 184 ? 6.254 4.609 18 1 96.5 184 PRO B O 1
ATOM 3728 N N . VAL B 1 185 ? 5.727 4.527 15.844 1 97.75 185 VAL B N 1
ATOM 3729 C CA . VAL B 1 185 ? 6.109 3.135 15.617 1 97.75 185 VAL B CA 1
ATOM 3730 C C . VAL B 1 185 ? 7.156 3.057 14.508 1 97.75 185 VAL B C 1
ATOM 3732 O O . VAL B 1 185 ? 7.043 3.746 13.492 1 97.75 185 VAL B O 1
ATOM 3735 N N . ASP B 1 186 ? 8.211 2.264 14.711 1 97.62 186 ASP B N 1
ATOM 3736 C CA . ASP B 1 186 ? 9.211 2.072 13.672 1 97.62 186 ASP B CA 1
ATOM 3737 C C . ASP B 1 186 ? 8.656 1.247 12.516 1 97.62 186 ASP B C 1
ATOM 3739 O O . ASP B 1 186 ? 7.883 0.314 12.727 1 97.62 186 ASP B O 1
ATOM 3743 N N . PRO B 1 187 ? 9.055 1.618 11.297 1 97.31 187 PRO B N 1
ATOM 3744 C CA . PRO B 1 187 ? 8.664 0.752 10.18 1 97.31 187 PRO B CA 1
ATOM 3745 C C . PRO B 1 187 ? 9.328 -0.622 10.234 1 97.31 187 PRO B C 1
ATOM 3747 O O . PRO B 1 187 ? 10.289 -0.815 10.984 1 97.31 187 PRO B O 1
ATOM 3750 N N . PRO B 1 188 ? 8.789 -1.58 9.445 1 95.06 188 PRO B N 1
ATOM 3751 C CA . PRO B 1 188 ? 9.336 -2.939 9.5 1 95.06 188 PRO B CA 1
ATOM 3752 C C . PRO B 1 188 ? 10.773 -3.021 8.992 1 95.06 188 PRO B C 1
ATOM 3754 O O . PRO B 1 188 ? 11.172 -2.248 8.117 1 95.06 188 PRO B O 1
ATOM 3757 N N . LYS B 1 189 ? 11.461 -4.027 9.484 1 92.5 189 LYS B N 1
ATOM 3758 C CA . LYS B 1 189 ? 12.867 -4.18 9.133 1 92.5 189 LYS B CA 1
ATOM 3759 C C . LYS B 1 189 ? 13.031 -5.059 7.895 1 92.5 189 LYS B C 1
ATOM 3761 O O . LYS B 1 189 ? 14.078 -5.031 7.242 1 92.5 189 LYS B O 1
ATOM 3766 N N . ASP B 1 190 ? 12 -5.789 7.535 1 91.44 190 ASP B N 1
ATOM 3767 C CA . ASP B 1 190 ? 12.156 -6.82 6.508 1 91.44 190 ASP B CA 1
ATOM 3768 C C . ASP B 1 190 ? 11.633 -6.332 5.16 1 91.44 190 ASP B C 1
ATOM 3770 O O . ASP B 1 190 ? 11.602 -7.09 4.191 1 91.44 190 ASP B O 1
ATOM 3774 N N . LYS B 1 191 ? 11.203 -5.129 5.109 1 94.62 191 LYS B N 1
ATOM 3775 C CA . LYS B 1 191 ? 10.75 -4.578 3.836 1 94.62 191 LYS B CA 1
ATOM 3776 C C . LYS B 1 191 ? 10.945 -3.066 3.791 1 94.62 191 LYS B C 1
ATOM 3778 O O . LYS B 1 191 ? 11.141 -2.428 4.828 1 94.62 191 LYS B O 1
ATOM 3783 N N . PHE B 1 192 ? 11.047 -2.506 2.662 1 97.19 192 PHE B N 1
ATOM 3784 C CA . PHE B 1 192 ? 11.109 -1.074 2.385 1 97.19 192 PHE B CA 1
ATOM 3785 C C . PHE B 1 192 ? 9.805 -0.592 1.757 1 97.19 192 PHE B C 1
ATOM 3787 O O . PHE B 1 192 ? 9.484 -0.953 0.622 1 97.19 192 PHE B O 1
ATOM 3794 N N . VAL B 1 193 ? 9.039 0.192 2.527 1 98.44 193 VAL B N 1
ATOM 3795 C CA . VAL B 1 193 ? 7.715 0.646 2.107 1 98.44 193 VAL B CA 1
ATOM 3796 C C . VAL B 1 193 ? 7.727 2.16 1.91 1 98.44 193 VAL B C 1
ATOM 3798 O O . VAL B 1 193 ? 8.258 2.896 2.744 1 98.44 193 VAL B O 1
ATOM 3801 N N . ILE B 1 194 ? 7.191 2.656 0.761 1 98.56 194 ILE B N 1
ATOM 3802 C CA . ILE B 1 194 ? 7.035 4.082 0.499 1 98.56 194 ILE B CA 1
ATOM 3803 C C . ILE B 1 194 ? 5.555 4.43 0.393 1 98.56 194 ILE B C 1
ATOM 3805 O O . ILE B 1 194 ? 4.777 3.686 -0.209 1 98.56 194 ILE B O 1
ATOM 3809 N N . THR B 1 195 ? 5.121 5.484 1.076 1 98.56 195 THR B N 1
ATOM 3810 C CA . THR B 1 195 ? 3.783 6.023 0.848 1 98.56 195 THR B CA 1
ATOM 3811 C C . THR B 1 195 ? 3.834 7.215 -0.103 1 98.56 195 THR B C 1
ATOM 3813 O O . THR B 1 195 ? 4.828 7.941 -0.143 1 98.56 195 THR B O 1
ATOM 3816 N N . THR B 1 196 ? 2.803 7.34 -0.89 1 97.12 196 THR B N 1
ATOM 3817 C CA . THR B 1 196 ? 2.66 8.43 -1.85 1 97.12 196 THR B CA 1
ATOM 3818 C C . THR B 1 196 ? 1.188 8.75 -2.092 1 97.12 196 THR B C 1
ATOM 3820 O O . THR B 1 196 ? 0.312 8.219 -1.399 1 97.12 196 THR B O 1
ATOM 3823 N N . SER B 1 197 ? 0.936 9.695 -2.957 1 94.12 197 SER B N 1
ATOM 3824 C CA . SER B 1 197 ? -0.421 10.18 -3.193 1 94.12 197 SER B CA 1
ATOM 3825 C C . SER B 1 197 ? -1.218 9.195 -4.043 1 94.12 197 SER B C 1
ATOM 3827 O O . SER B 1 197 ? -0.682 8.594 -4.977 1 94.12 197 SER B O 1
ATOM 3829 N N . ARG B 1 198 ? -2.49 9.031 -3.752 1 88.38 198 ARG B N 1
ATOM 3830 C CA . ARG B 1 198 ? -3.396 8.195 -4.531 1 88.38 198 ARG B CA 1
ATOM 3831 C C . ARG B 1 198 ? -3.91 8.945 -5.758 1 88.38 198 ARG B C 1
ATOM 3833 O O . ARG B 1 198 ? -4.312 8.328 -6.746 1 88.38 198 ARG B O 1
ATOM 3840 N N . SER B 1 199 ? -4.035 10.203 -5.766 1 77.56 199 SER B N 1
ATOM 3841 C CA . SER B 1 199 ? -4.746 10.992 -6.758 1 77.56 199 SER B CA 1
ATOM 3842 C C . SER B 1 199 ? -3.793 11.523 -7.828 1 77.56 199 SER B C 1
ATOM 3844 O O . SER B 1 199 ? -4.227 11.898 -8.922 1 77.56 199 SER B O 1
ATOM 3846 N N . HIS B 1 200 ? -2.592 11.547 -7.551 1 69.31 200 HIS B N 1
ATOM 3847 C CA . HIS B 1 200 ? -1.716 12.258 -8.477 1 69.31 200 HIS B CA 1
ATOM 3848 C C . HIS B 1 200 ? -0.434 11.477 -8.734 1 69.31 200 HIS B C 1
ATOM 3850 O O . HIS B 1 200 ? 0.643 11.867 -8.281 1 69.31 200 HIS B O 1
ATOM 3856 N N . ARG B 1 201 ? -0.657 10.375 -9.406 1 78.38 201 ARG B N 1
ATOM 3857 C CA . ARG B 1 201 ? 0.559 9.656 -9.773 1 78.38 201 ARG B CA 1
ATOM 3858 C C . ARG B 1 201 ? 0.925 9.906 -11.227 1 78.38 201 ARG B C 1
ATOM 3860 O O . ARG B 1 201 ? 0.354 9.289 -12.133 1 78.38 201 ARG B O 1
ATOM 3867 N N . ASP B 1 202 ? 1.802 10.875 -11.391 1 84 202 ASP B N 1
ATOM 3868 C CA . ASP B 1 202 ? 2.258 11.141 -12.75 1 84 202 ASP B CA 1
ATOM 3869 C C . ASP B 1 202 ? 3.578 10.43 -13.039 1 84 202 ASP B C 1
ATOM 3871 O O . ASP B 1 202 ? 4.035 9.617 -12.234 1 84 202 ASP B O 1
ATOM 3875 N N . LYS B 1 203 ? 4.102 10.641 -14.203 1 85.62 203 LYS B N 1
ATOM 3876 C CA . LYS B 1 203 ? 5.293 9.922 -14.656 1 85.62 203 LYS B CA 1
ATOM 3877 C C . LYS B 1 203 ? 6.488 10.227 -13.758 1 85.62 203 LYS B C 1
ATOM 3879 O O . LYS B 1 203 ? 7.301 9.344 -13.477 1 85.62 203 LYS B O 1
ATOM 3884 N N . MET B 1 204 ? 6.57 11.477 -13.328 1 90.25 204 MET B N 1
ATOM 3885 C CA . MET B 1 204 ? 7.691 11.875 -12.484 1 90.25 204 MET B CA 1
ATOM 3886 C C . MET B 1 204 ? 7.648 11.156 -11.141 1 90.25 204 MET B C 1
ATOM 3888 O O . MET B 1 204 ? 8.672 10.672 -10.656 1 90.25 204 MET B O 1
ATOM 3892 N N . VAL B 1 205 ? 6.457 11.148 -10.57 1 92.5 205 VAL B N 1
ATOM 3893 C CA . VAL B 1 205 ? 6.289 10.445 -9.305 1 92.5 205 VAL B CA 1
ATOM 3894 C C . VAL B 1 205 ? 6.605 8.961 -9.5 1 92.5 205 VAL B C 1
ATOM 3896 O O . VAL B 1 205 ? 7.344 8.367 -8.711 1 92.5 205 VAL B O 1
ATOM 3899 N N . SER B 1 206 ? 6.105 8.352 -10.555 1 90.94 206 SER B N 1
ATOM 3900 C CA . SER B 1 206 ? 6.328 6.934 -10.836 1 90.94 206 SER B CA 1
ATOM 3901 C C . SER B 1 206 ? 7.812 6.637 -11.016 1 90.94 206 SER B C 1
ATOM 3903 O O . SER B 1 206 ? 8.32 5.648 -10.477 1 90.94 206 SER B O 1
ATOM 3905 N N . ASN B 1 207 ? 8.492 7.484 -11.766 1 92.69 207 ASN B N 1
ATOM 3906 C CA . ASN B 1 207 ? 9.922 7.297 -12 1 92.69 207 ASN B CA 1
ATOM 3907 C C . ASN B 1 207 ? 10.711 7.375 -10.695 1 92.69 207 ASN B C 1
ATOM 3909 O O . ASN B 1 207 ? 11.656 6.609 -10.484 1 92.69 207 ASN B O 1
ATOM 3913 N N . ALA B 1 208 ? 10.367 8.297 -9.883 1 95 208 ALA B N 1
ATOM 3914 C CA . ALA B 1 208 ? 11.039 8.43 -8.594 1 95 208 ALA B CA 1
ATOM 3915 C C . ALA B 1 208 ? 10.852 7.176 -7.746 1 95 208 ALA B C 1
ATOM 3917 O O . ALA B 1 208 ? 11.805 6.676 -7.148 1 95 208 ALA B O 1
ATOM 3918 N N . LEU B 1 209 ? 9.648 6.715 -7.707 1 94.56 209 LEU B N 1
ATOM 3919 C CA . LEU B 1 209 ? 9.336 5.523 -6.918 1 94.56 209 LEU B CA 1
ATOM 3920 C C . LEU B 1 209 ? 10.086 4.309 -7.461 1 94.56 209 LEU B C 1
ATOM 3922 O O . LEU B 1 209 ? 10.617 3.51 -6.688 1 94.56 209 LEU B O 1
ATOM 3926 N N . GLU B 1 210 ? 10.07 4.188 -8.742 1 91.56 210 GLU B N 1
ATOM 3927 C CA . GLU B 1 210 ? 10.781 3.076 -9.367 1 91.56 210 GLU B CA 1
ATOM 3928 C C . GLU B 1 210 ? 12.266 3.098 -9.016 1 91.56 210 GLU B C 1
ATOM 3930 O O . GLU B 1 210 ? 12.859 2.053 -8.742 1 91.56 210 GLU B O 1
ATOM 3935 N N . ALA B 1 211 ? 12.844 4.281 -9.047 1 94.25 211 ALA B N 1
ATOM 3936 C CA . ALA B 1 211 ? 14.266 4.438 -8.742 1 94.25 211 ALA B CA 1
ATOM 3937 C C . ALA B 1 211 ? 14.578 4.016 -7.312 1 94.25 211 ALA B C 1
ATOM 3939 O O . ALA B 1 211 ? 15.664 3.508 -7.027 1 94.25 211 ALA B O 1
ATOM 3940 N N . LEU B 1 212 ? 13.617 4.172 -6.449 1 96.31 212 LEU B N 1
ATOM 3941 C CA . LEU B 1 212 ? 13.82 3.854 -5.039 1 96.31 212 LEU B CA 1
ATOM 3942 C C . LEU B 1 212 ? 13.578 2.371 -4.773 1 96.31 212 LEU B C 1
ATOM 3944 O O . LEU B 1 212 ? 13.938 1.859 -3.711 1 96.31 212 LEU B O 1
ATOM 3948 N N . SER B 1 213 ? 12.938 1.669 -5.645 1 93.56 213 SER B N 1
ATOM 3949 C CA . SER B 1 213 ? 12.734 0.224 -5.664 1 93.56 213 SER B CA 1
ATOM 3950 C C . SER B 1 213 ? 12.164 -0.273 -4.344 1 93.56 213 SER B C 1
ATOM 3952 O O . SER B 1 213 ? 12.711 -1.188 -3.727 1 93.56 213 SER B O 1
ATOM 3954 N N . PRO B 1 214 ? 11.062 0.347 -3.902 1 96.44 214 PRO B N 1
ATOM 3955 C CA . PRO B 1 214 ? 10.438 -0.168 -2.68 1 96.44 214 PRO B CA 1
ATOM 3956 C C . PRO B 1 214 ? 9.812 -1.549 -2.873 1 96.44 214 PRO B C 1
ATOM 3958 O O . PRO B 1 214 ? 9.414 -1.898 -3.986 1 96.44 214 PRO B O 1
ATOM 3961 N N . ASP B 1 215 ? 9.766 -2.305 -1.722 1 95.69 215 ASP B N 1
ATOM 3962 C CA . ASP B 1 215 ? 9.023 -3.562 -1.733 1 95.69 215 ASP B CA 1
ATOM 3963 C C . ASP B 1 215 ? 7.531 -3.32 -1.948 1 95.69 215 ASP B C 1
ATOM 3965 O O . ASP B 1 215 ? 6.848 -4.129 -2.58 1 95.69 215 ASP B O 1
ATOM 3969 N N . GLU B 1 216 ? 7.039 -2.275 -1.359 1 96.25 216 GLU B N 1
ATOM 3970 C CA . GLU B 1 216 ? 5.617 -1.938 -1.388 1 96.25 216 GLU B CA 1
ATOM 3971 C C . GLU B 1 216 ? 5.41 -0.429 -1.478 1 96.25 216 GLU B C 1
ATOM 3973 O O . GLU B 1 216 ? 6.184 0.344 -0.91 1 96.25 216 GLU B O 1
ATOM 3978 N N . ILE B 1 217 ? 4.352 -0.023 -2.234 1 96.5 217 ILE B N 1
ATOM 3979 C CA . ILE B 1 217 ? 3.904 1.365 -2.266 1 96.5 217 ILE B CA 1
ATOM 3980 C C . ILE B 1 217 ? 2.494 1.466 -1.689 1 96.5 217 ILE B C 1
ATOM 3982 O O . ILE B 1 217 ? 1.587 0.753 -2.125 1 96.5 217 ILE B O 1
ATOM 3986 N N . ILE B 1 218 ? 2.334 2.287 -0.662 1 97.31 218 ILE B N 1
ATOM 3987 C CA . ILE B 1 218 ? 1.023 2.592 -0.098 1 97.31 218 ILE B CA 1
ATOM 3988 C C . ILE B 1 218 ? 0.542 3.947 -0.613 1 97.31 218 ILE B C 1
ATOM 3990 O O . ILE B 1 218 ? 1.146 4.98 -0.315 1 97.31 218 ILE B O 1
ATOM 3994 N N . SER B 1 219 ? -0.518 3.941 -1.359 1 96 219 SER B N 1
ATOM 3995 C CA . SER B 1 219 ? -1.066 5.188 -1.888 1 96 219 SER B CA 1
ATOM 3996 C C . SER B 1 219 ? -2.291 5.633 -1.095 1 96 219 SER B C 1
ATOM 3998 O O . SER B 1 219 ? -3.252 4.871 -0.948 1 96 219 SER B O 1
ATOM 4000 N N . VAL B 1 220 ? -2.232 6.859 -0.569 1 96 220 VAL B N 1
ATOM 4001 C CA . VAL B 1 220 ? -3.314 7.426 0.228 1 96 220 VAL B CA 1
ATOM 4002 C C . VAL B 1 220 ? -3.471 8.914 -0.094 1 96 220 VAL B C 1
ATOM 4004 O O . VAL B 1 220 ? -2.686 9.469 -0.862 1 96 220 VAL B O 1
ATOM 4007 N N . GLY B 1 221 ? -4.523 9.484 0.474 1 94.25 221 GLY B N 1
ATOM 4008 C CA . GLY B 1 221 ? -4.742 10.914 0.308 1 94.25 221 GLY B CA 1
ATOM 4009 C C . GLY B 1 221 ? -4.328 11.727 1.521 1 94.25 221 GLY B C 1
ATOM 4010 O O . GLY B 1 221 ? -4.207 11.188 2.623 1 94.25 221 GLY B O 1
ATOM 4011 N N . GLY B 1 222 ? -4.109 13.055 1.253 1 95.75 222 GLY B N 1
ATOM 4012 C CA . GLY B 1 222 ? -3.814 13.984 2.33 1 95.75 222 GLY B CA 1
ATOM 4013 C C . GLY B 1 222 ? -2.342 14.031 2.691 1 95.75 222 GLY B C 1
ATOM 4014 O O . GLY B 1 222 ? -1.732 12.992 2.969 1 95.75 222 GLY B O 1
ATOM 4015 N N . ALA B 1 223 ? -1.787 15.195 2.715 1 96.31 223 ALA B N 1
ATOM 4016 C CA . ALA B 1 223 ? -0.38 15.383 3.059 1 96.31 223 ALA B CA 1
ATOM 4017 C C . ALA B 1 223 ? -0.116 15.008 4.516 1 96.31 223 ALA B C 1
ATOM 4019 O O . ALA B 1 223 ? 0.833 14.281 4.812 1 96.31 223 ALA B O 1
ATOM 4020 N N . GLY B 1 224 ? -0.954 15.5 5.402 1 98.44 224 GLY B N 1
ATOM 4021 C CA . GLY B 1 224 ? -0.824 15.133 6.805 1 98.44 224 GLY B CA 1
ATOM 4022 C C . GLY B 1 224 ? -0.969 13.648 7.055 1 98.44 224 GLY B C 1
ATOM 4023 O O . GLY B 1 224 ? -0.214 13.062 7.836 1 98.44 224 GLY B O 1
ATOM 4024 N N . HIS B 1 225 ? -1.936 13.062 6.363 1 98.25 225 HIS B N 1
ATOM 4025 C CA . HIS B 1 225 ? -2.195 11.641 6.523 1 98.25 225 HIS B CA 1
ATOM 4026 C C . HIS B 1 225 ? -0.998 10.805 6.074 1 98.25 225 HIS B C 1
ATOM 4028 O O . HIS B 1 225 ? -0.69 9.781 6.68 1 98.25 225 HIS B O 1
ATOM 4034 N N . LYS B 1 226 ? -0.391 11.156 4.977 1 98.31 226 LYS B N 1
ATOM 4035 C CA . LYS B 1 226 ? 0.765 10.414 4.488 1 98.31 226 LYS B CA 1
ATOM 4036 C C . LYS B 1 226 ? 1.903 10.438 5.504 1 98.31 226 LYS B C 1
ATOM 4038 O O . LYS B 1 226 ? 2.613 9.445 5.676 1 98.31 226 LYS B O 1
ATOM 4043 N N . VAL B 1 227 ? 2.082 11.562 6.203 1 98.69 227 VAL B N 1
ATOM 4044 C CA . VAL B 1 227 ? 3.098 11.625 7.246 1 98.69 227 VAL B CA 1
ATOM 4045 C C . VAL B 1 227 ? 2.682 10.742 8.422 1 98.69 227 VAL B C 1
ATOM 4047 O O . VAL B 1 227 ? 3.527 10.125 9.07 1 98.69 227 VAL B O 1
ATOM 4050 N N . LEU B 1 228 ? 1.378 10.672 8.711 1 98.56 228 LEU B N 1
ATOM 4051 C CA . LEU B 1 228 ? 0.902 9.773 9.75 1 98.56 228 LEU B CA 1
ATOM 4052 C C . LEU B 1 228 ? 1.223 8.32 9.406 1 98.56 228 LEU B C 1
ATOM 4054 O O . LEU B 1 228 ? 1.568 7.531 10.281 1 98.56 228 LEU B O 1
ATOM 4058 N N . VAL B 1 229 ? 1.11 7.957 8.102 1 98.5 229 VAL B N 1
ATOM 4059 C CA . VAL B 1 229 ? 1.453 6.617 7.637 1 98.5 229 VAL B CA 1
ATOM 4060 C C . VAL B 1 229 ? 2.904 6.305 7.992 1 98.5 229 VAL B C 1
ATOM 4062 O O . VAL B 1 229 ? 3.221 5.188 8.414 1 98.5 229 VAL B O 1
ATOM 4065 N N . VAL B 1 230 ? 3.797 7.27 7.898 1 98.81 230 VAL B N 1
ATOM 4066 C CA . VAL B 1 230 ? 5.207 7.117 8.234 1 98.81 230 VAL B CA 1
ATOM 4067 C C . VAL B 1 230 ? 5.371 7.02 9.75 1 98.81 230 VAL B C 1
ATOM 4069 O O . VAL B 1 230 ? 6.039 6.113 10.258 1 98.81 230 VAL B O 1
ATOM 4072 N N . LEU B 1 231 ? 4.684 7.895 10.477 1 98.75 231 LEU B N 1
ATOM 4073 C CA . LEU B 1 231 ? 4.824 7.969 11.922 1 98.75 231 LEU B CA 1
ATOM 4074 C C . LEU B 1 231 ? 4.246 6.727 12.594 1 98.75 231 LEU B C 1
ATOM 4076 O O . LEU B 1 231 ? 4.688 6.336 13.672 1 98.75 231 LEU B O 1
ATOM 4080 N N . GLU B 1 232 ? 3.336 6.109 11.953 1 98.19 232 GLU B N 1
ATOM 4081 C CA . GLU B 1 232 ? 2.693 4.91 12.477 1 98.19 232 GLU B CA 1
ATOM 4082 C C . GLU B 1 232 ? 3.49 3.656 12.125 1 98.19 232 GLU B C 1
ATOM 4084 O O . GLU B 1 232 ? 3.07 2.539 12.43 1 98.19 232 GLU B O 1
ATOM 4089 N N . GLY B 1 233 ? 4.547 3.816 11.43 1 98.44 233 GLY B N 1
ATOM 4090 C CA . GLY B 1 233 ? 5.426 2.705 11.109 1 98.44 233 GLY B CA 1
ATOM 4091 C C . GLY B 1 233 ? 4.953 1.894 9.914 1 98.44 233 GLY B C 1
ATOM 4092 O O . GLY B 1 233 ? 5.391 0.757 9.719 1 98.44 233 GLY B O 1
ATOM 4093 N N . ARG B 1 234 ? 4.047 2.357 9.164 1 98.06 234 ARG B N 1
ATOM 4094 C CA . ARG B 1 234 ? 3.51 1.627 8.016 1 98.06 234 ARG B CA 1
ATOM 4095 C C . ARG B 1 234 ? 4.355 1.863 6.77 1 98.06 234 ARG B C 1
ATOM 4097 O O . ARG B 1 234 ? 4.293 1.087 5.816 1 98.06 234 ARG B O 1
ATOM 4104 N N . ALA B 1 235 ? 5.148 2.938 6.758 1 98.69 235 ALA B N 1
ATOM 4105 C CA . ALA B 1 235 ? 6.047 3.252 5.648 1 98.69 235 ALA B CA 1
ATOM 4106 C C . ALA B 1 235 ? 7.379 3.795 6.156 1 98.69 235 ALA B C 1
ATOM 4108 O O . ALA B 1 235 ? 7.441 4.391 7.234 1 98.69 235 ALA B O 1
ATOM 4109 N N . HIS B 1 236 ? 8.398 3.609 5.379 1 98.81 236 HIS B N 1
ATOM 4110 C CA . HIS B 1 236 ? 9.734 4.117 5.672 1 98.81 236 HIS B CA 1
ATOM 4111 C C . HIS B 1 236 ? 9.898 5.547 5.172 1 98.81 236 HIS B C 1
ATOM 4113 O O . HIS B 1 236 ? 10.695 6.309 5.723 1 98.81 236 HIS B O 1
ATOM 4119 N N . ALA B 1 237 ? 9.164 5.832 4.137 1 98.88 237 ALA B N 1
ATOM 4120 C CA . ALA B 1 237 ? 9.336 7.125 3.484 1 98.88 237 ALA B CA 1
ATOM 4121 C C . ALA B 1 237 ? 8.031 7.594 2.84 1 98.88 237 ALA B C 1
ATOM 4123 O O . ALA B 1 237 ? 7.148 6.781 2.553 1 98.88 237 ALA B O 1
ATOM 4124 N N . TYR B 1 238 ? 7.883 8.867 2.781 1 98.81 238 TYR B N 1
ATOM 4125 C CA . TYR B 1 238 ? 6.898 9.562 1.964 1 98.81 238 TYR B CA 1
ATOM 4126 C C . TYR B 1 238 ? 7.574 10.328 0.828 1 98.81 238 TYR B C 1
ATOM 4128 O O . TYR B 1 238 ? 8.375 11.234 1.069 1 98.81 238 TYR B O 1
ATOM 4136 N N . VAL B 1 239 ? 7.242 9.906 -0.429 1 98.12 239 VAL B N 1
ATOM 4137 C CA . VAL B 1 239 ? 7.883 10.516 -1.59 1 98.12 239 VAL B CA 1
ATOM 4138 C C . VAL B 1 239 ? 6.82 11.008 -2.568 1 98.12 239 VAL B C 1
ATOM 4140 O O . VAL B 1 239 ? 5.953 10.242 -2.992 1 98.12 239 VAL B O 1
ATOM 4143 N N . TYR B 1 240 ? 6.871 12.25 -2.838 1 97.12 240 TYR B N 1
ATOM 4144 C CA . TYR B 1 240 ? 5.953 12.883 -3.781 1 97.12 240 TYR B CA 1
ATOM 4145 C C . TYR B 1 240 ? 6.684 13.891 -4.656 1 97.12 240 TYR B C 1
ATOM 4147 O O . TYR B 1 240 ? 6.672 15.094 -4.367 1 97.12 240 TYR B O 1
ATOM 4155 N N . ALA B 1 241 ? 7.254 13.391 -5.746 1 95.69 241 ALA B N 1
ATOM 4156 C CA . ALA B 1 241 ? 7.973 14.234 -6.695 1 95.69 241 ALA B CA 1
ATOM 4157 C C . ALA B 1 241 ? 7.008 14.984 -7.605 1 95.69 241 ALA B C 1
ATOM 4159 O O . ALA B 1 241 ? 6.957 14.734 -8.812 1 95.69 241 ALA B O 1
ATOM 4160 N N . SER B 1 242 ? 6.289 15.906 -7.008 1 94.75 242 SER B N 1
ATOM 4161 C CA . SER B 1 242 ? 5.312 16.734 -7.691 1 94.75 242 SER B CA 1
ATOM 4162 C C . SER B 1 242 ? 5.184 18.109 -7.023 1 94.75 242 SER B C 1
ATOM 4164 O O . SER B 1 242 ? 5.617 18.281 -5.883 1 94.75 242 SER B O 1
ATOM 4166 N N . ARG B 1 243 ? 4.625 19.156 -7.688 1 91.56 243 ARG B N 1
ATOM 4167 C CA . ARG B 1 243 ? 4.48 20.531 -7.195 1 91.56 243 ARG B CA 1
ATOM 4168 C C . ARG B 1 243 ? 3.117 20.734 -6.547 1 91.56 243 ARG B C 1
ATOM 4170 O O . ARG B 1 243 ? 2.664 21.875 -6.391 1 91.56 243 ARG B O 1
ATOM 4177 N N . GLY B 1 244 ? 2.586 19.828 -6.031 1 87.75 244 GLY B N 1
ATOM 4178 C CA . GLY B 1 244 ? 1.196 19.891 -5.609 1 87.75 244 GLY B CA 1
ATOM 4179 C C . GLY B 1 244 ? 1.028 20.391 -4.188 1 87.75 244 GLY B C 1
ATOM 4180 O O . GLY B 1 244 ? -0.014 20.938 -3.834 1 87.75 244 GLY B O 1
ATOM 4181 N N . CYS B 1 245 ? 1.975 20.297 -3.33 1 94.94 245 CYS B N 1
ATOM 4182 C CA . CYS B 1 245 ? 1.856 20.656 -1.921 1 94.94 245 CYS B CA 1
ATOM 4183 C C . CYS B 1 245 ? 2.195 22.125 -1.703 1 94.94 245 CYS B C 1
ATOM 4185 O O . CYS B 1 245 ? 2.924 22.719 -2.498 1 94.94 245 CYS B O 1
ATOM 4187 N N . LYS B 1 246 ? 1.619 22.703 -0.664 1 98.19 246 LYS B N 1
ATOM 4188 C CA . LYS B 1 246 ? 1.91 24.062 -0.212 1 98.19 246 LYS B CA 1
ATOM 4189 C C . LYS B 1 246 ? 2.463 24.062 1.211 1 98.19 246 LYS B C 1
ATOM 4191 O O . LYS B 1 246 ? 2.406 23.047 1.903 1 98.19 246 LYS B O 1
ATOM 4196 N N . LYS B 1 247 ? 2.863 25.25 1.66 1 98.81 247 LYS B N 1
ATOM 4197 C CA . LYS B 1 247 ? 3.521 25.391 2.955 1 98.81 247 LYS B CA 1
ATOM 4198 C C . LYS B 1 247 ? 2.598 24.953 4.09 1 98.81 247 LYS B C 1
ATOM 4200 O O . LYS B 1 247 ? 3.045 24.359 5.066 1 98.81 247 LYS B O 1
ATOM 4205 N N . TRP B 1 248 ? 1.299 25.203 3.965 1 98.69 248 TRP B N 1
ATOM 4206 C CA . TRP B 1 248 ? 0.376 24.859 5.039 1 98.69 248 TRP B CA 1
ATOM 4207 C C . TRP B 1 248 ? 0.1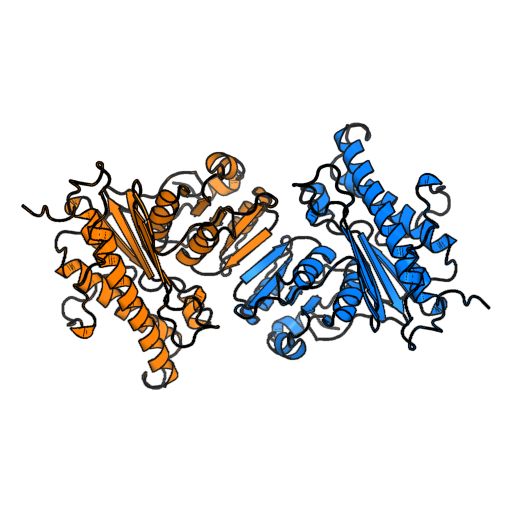36 23.344 5.09 1 98.69 248 TRP B C 1
ATOM 4209 O O . TRP B 1 248 ? -0.334 22.828 6.102 1 98.69 248 TRP B O 1
ATOM 4219 N N . ASP B 1 249 ? 0.505 22.625 4.027 1 98.38 249 ASP B N 1
ATOM 4220 C CA . ASP B 1 249 ? 0.386 21.172 3.984 1 98.38 249 ASP B CA 1
ATOM 4221 C C . ASP B 1 249 ? 1.566 20.5 4.684 1 98.38 249 ASP B C 1
ATOM 4223 O O . ASP B 1 249 ? 1.447 19.375 5.176 1 98.38 249 ASP B O 1
ATOM 4227 N N . THR B 1 250 ? 2.709 21.203 4.703 1 98.75 250 THR B N 1
ATOM 4228 C CA . THR B 1 250 ? 3.932 20.484 5.031 1 98.75 250 THR B CA 1
ATOM 4229 C C . THR B 1 250 ? 4.535 21 6.332 1 98.75 250 THR B C 1
ATOM 4231 O O . THR B 1 250 ? 5.324 20.312 6.98 1 98.75 250 THR B O 1
ATOM 4234 N N . CYS B 1 251 ? 4.207 22.172 6.762 1 98.94 251 CYS B N 1
ATOM 4235 C CA . CYS B 1 251 ? 4.84 22.766 7.938 1 98.94 251 CYS B CA 1
ATOM 4236 C C . CYS B 1 251 ? 4.605 21.906 9.172 1 98.94 251 CYS B C 1
ATOM 4238 O O . CYS B 1 251 ? 5.559 21.5 9.844 1 98.94 251 CYS B O 1
ATOM 4240 N N . ALA B 1 252 ? 3.355 21.594 9.453 1 98.94 252 ALA B N 1
ATOM 4241 C CA . ALA B 1 252 ? 3.039 20.781 10.625 1 98.94 252 ALA B CA 1
ATOM 4242 C C . ALA B 1 252 ? 3.619 19.375 10.484 1 98.94 252 ALA B C 1
ATOM 4244 O O . ALA B 1 252 ? 4.328 18.906 11.375 1 98.94 252 ALA B O 1
ATOM 4245 N N . PRO B 1 253 ? 3.371 18.703 9.344 1 98.88 253 PRO B N 1
ATOM 4246 C CA . PRO B 1 253 ? 3.939 17.359 9.188 1 98.88 253 PRO B CA 1
ATOM 4247 C C . PRO B 1 253 ? 5.457 17.344 9.336 1 98.88 253 PRO B C 1
ATOM 4249 O O . PRO B 1 253 ? 6.008 16.422 9.961 1 98.88 253 PRO B O 1
ATOM 4252 N N . GLU B 1 254 ? 6.125 18.359 8.781 1 98.88 254 GLU B N 1
ATOM 4253 C CA . GLU B 1 254 ? 7.578 18.406 8.891 1 98.88 254 GLU B CA 1
ATOM 4254 C C . GLU B 1 254 ? 8.016 18.547 10.352 1 98.88 254 GLU B C 1
ATOM 4256 O O . GLU B 1 254 ? 8.914 17.828 10.805 1 98.88 254 GLU B O 1
ATOM 4261 N N . ALA B 1 255 ? 7.426 19.422 11.055 1 98.94 255 ALA B N 1
ATOM 4262 C CA . ALA B 1 255 ? 7.805 19.656 12.445 1 98.94 255 ALA B CA 1
ATOM 4263 C C . ALA B 1 255 ? 7.625 18.391 13.289 1 98.94 255 ALA B C 1
ATOM 4265 O O . ALA B 1 255 ? 8.508 18.031 14.062 1 98.94 255 ALA B O 1
ATOM 4266 N N . ILE B 1 256 ? 6.484 17.75 13.125 1 98.88 256 ILE B N 1
ATOM 4267 C CA . ILE B 1 256 ? 6.184 16.562 13.914 1 98.88 256 ILE B CA 1
ATOM 4268 C C . ILE B 1 256 ? 7.148 15.43 13.555 1 98.88 256 ILE B C 1
ATOM 4270 O O . ILE B 1 256 ? 7.68 14.75 14.43 1 98.88 256 ILE B O 1
ATOM 4274 N N . LEU B 1 257 ? 7.328 15.25 12.258 1 98.81 257 LEU B N 1
ATOM 4275 C CA . LEU B 1 257 ? 8.234 14.195 11.812 1 98.81 257 LEU B CA 1
ATOM 4276 C C . LEU B 1 257 ? 9.648 14.43 12.344 1 98.81 257 LEU B C 1
ATOM 4278 O O . LEU B 1 257 ? 10.289 13.508 12.844 1 98.81 257 LEU B O 1
ATOM 4282 N N . GLU B 1 258 ? 10.133 15.664 12.258 1 98.69 258 GLU B N 1
ATOM 4283 C CA . GLU B 1 258 ? 11.461 16 12.766 1 98.69 258 GLU B CA 1
ATOM 4284 C C . GLU B 1 258 ? 11.547 15.82 14.273 1 98.69 258 GLU B C 1
ATOM 4286 O O . GLU B 1 258 ? 12.562 15.344 14.789 1 98.69 258 GLU B O 1
ATOM 4291 N N . ALA B 1 259 ? 10.531 16.203 14.953 1 98.75 259 ALA B N 1
ATOM 4292 C CA . ALA B 1 259 ? 10.484 16.031 16.406 1 98.75 259 ALA B CA 1
ATOM 4293 C C . ALA B 1 259 ? 10.555 14.547 16.766 1 98.75 259 ALA B C 1
ATOM 4295 O O . ALA B 1 259 ? 11.055 14.195 17.844 1 98.75 259 ALA B O 1
ATOM 4296 N N . SER B 1 260 ? 10.094 13.695 15.891 1 98.5 260 SER B N 1
ATOM 4297 C CA . SER B 1 260 ? 10.086 12.25 16.125 1 98.5 260 SER B CA 1
ATOM 4298 C C . SER B 1 260 ? 11.414 11.625 15.695 1 98.5 260 SER B C 1
ATOM 4300 O O . SER B 1 260 ? 11.617 10.422 15.883 1 98.5 260 SER B O 1
ATOM 4302 N N . GLY B 1 261 ? 12.266 12.398 15.125 1 98.25 261 GLY B N 1
ATOM 4303 C CA . GLY B 1 261 ? 13.57 11.898 14.727 1 98.25 261 GLY B CA 1
ATOM 4304 C C . GLY B 1 261 ? 13.672 11.602 13.242 1 98.25 261 GLY B C 1
ATOM 4305 O O . GLY B 1 261 ? 14.719 11.164 12.758 1 98.25 261 GLY B O 1
ATOM 4306 N N . GLY B 1 262 ? 12.625 11.812 12.5 1 98.75 262 GLY B N 1
ATOM 4307 C CA . GLY B 1 262 ? 12.656 11.688 11.047 1 98.75 262 GLY B CA 1
ATOM 4308 C C . GLY B 1 262 ? 13.07 12.969 10.352 1 98.75 262 GLY B C 1
ATOM 4309 O O . GLY B 1 262 ? 13.672 13.852 10.961 1 98.75 262 GLY B O 1
ATOM 4310 N N . SER B 1 263 ? 12.797 12.945 8.992 1 98.75 263 SER B N 1
ATOM 4311 C CA . SER B 1 263 ? 13.148 14.117 8.188 1 98.75 263 SER B CA 1
ATOM 4312 C C . SER B 1 263 ? 12.117 14.359 7.09 1 98.75 263 SER B C 1
ATOM 4314 O O . SER B 1 263 ? 11.531 13.422 6.555 1 98.75 263 SER B O 1
ATOM 4316 N N . LEU B 1 264 ? 11.867 15.562 6.805 1 98.88 264 LEU B N 1
ATOM 4317 C CA . LEU B 1 264 ? 11.086 15.961 5.641 1 98.88 264 LEU B CA 1
ATOM 4318 C C . LEU B 1 264 ? 11.758 17.109 4.906 1 98.88 264 LEU B C 1
ATOM 4320 O O . LEU B 1 264 ? 12.023 18.172 5.5 1 98.88 264 LEU B O 1
ATOM 4324 N N . THR B 1 265 ? 12.125 16.906 3.678 1 98.75 265 THR B N 1
ATOM 4325 C CA . THR B 1 265 ? 12.75 17.891 2.795 1 98.75 265 THR B CA 1
ATOM 4326 C C . THR B 1 265 ? 12.102 17.859 1.414 1 98.75 265 THR B C 1
ATOM 4328 O O . THR B 1 265 ? 11.117 17.156 1.196 1 98.75 265 THR B O 1
ATOM 4331 N N . ASP B 1 266 ?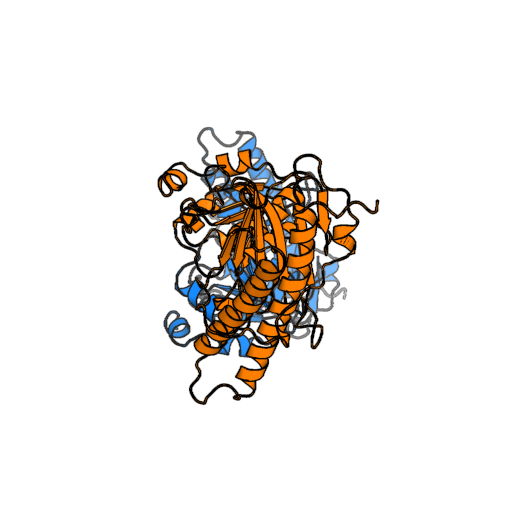 12.625 18.719 0.58 1 98.38 266 ASP B N 1
ATOM 4332 C CA . ASP B 1 266 ? 12.32 18.531 -0.834 1 98.38 266 ASP B CA 1
ATOM 4333 C C . ASP B 1 266 ? 13.141 17.391 -1.426 1 98.38 266 ASP B C 1
ATOM 4335 O O . ASP B 1 266 ? 13.859 16.688 -0.703 1 98.38 266 ASP B O 1
ATOM 4339 N N . ILE B 1 267 ? 13.047 17.141 -2.725 1 97.88 267 ILE B N 1
ATOM 4340 C CA . ILE B 1 267 ? 13.641 15.953 -3.324 1 97.88 267 ILE B CA 1
ATOM 4341 C C . ILE B 1 267 ? 15.148 16.156 -3.465 1 97.88 267 ILE B C 1
ATOM 4343 O O . ILE B 1 267 ? 15.875 15.219 -3.822 1 97.88 267 ILE B O 1
ATOM 4347 N N . HIS B 1 268 ? 15.656 17.359 -3.162 1 98 268 HIS B N 1
ATOM 4348 C CA . HIS B 1 268 ? 17.078 17.641 -3.186 1 98 268 HIS B CA 1
ATOM 4349 C C . HIS B 1 268 ? 17.688 17.516 -1.794 1 98 268 HIS B C 1
ATOM 4351 O O . HIS B 1 268 ? 18.906 17.656 -1.627 1 98 268 HIS B O 1
ATOM 4357 N N . GLY B 1 269 ? 16.906 17.266 -0.795 1 98.12 269 GLY B N 1
ATOM 4358 C CA . GLY B 1 269 ? 17.391 17.141 0.569 1 98.12 269 GLY B CA 1
ATOM 4359 C C . GLY B 1 269 ? 17.422 18.453 1.314 1 98.12 269 GLY B C 1
ATOM 4360 O O . GLY B 1 269 ? 18.047 18.562 2.369 1 98.12 269 GLY B O 1
ATOM 4361 N N . LYS B 1 270 ? 16.734 19.453 0.762 1 98.19 270 LYS B N 1
ATOM 4362 C CA . LYS B 1 270 ? 16.719 20.766 1.377 1 98.19 270 LYS B CA 1
ATOM 4363 C C . LYS B 1 270 ? 15.398 21.031 2.098 1 98.19 270 LYS B C 1
ATOM 4365 O O . LYS B 1 270 ? 14.32 20.781 1.543 1 98.19 270 LYS B O 1
ATOM 4370 N N . HIS B 1 271 ? 15.508 21.531 3.312 1 98.56 271 HIS B N 1
ATOM 4371 C CA . HIS B 1 271 ? 14.297 21.922 4.031 1 98.56 271 HIS B CA 1
ATOM 4372 C C . HIS B 1 271 ? 13.625 23.125 3.375 1 98.56 271 HIS B C 1
ATOM 4374 O O . HIS B 1 271 ? 14.297 24.031 2.883 1 98.56 271 HIS B O 1
ATOM 4380 N N . TYR B 1 272 ? 12.344 23.141 3.361 1 98 272 TYR B N 1
ATOM 4381 C CA . TYR B 1 272 ? 11.602 24.297 2.887 1 98 272 TYR B CA 1
ATOM 4382 C C . TYR B 1 272 ? 11.688 25.453 3.883 1 98 272 TYR B C 1
ATOM 4384 O O . TYR B 1 272 ? 11.891 25.234 5.078 1 98 272 TYR B O 1
ATOM 4392 N N . SER B 1 273 ? 11.547 26.641 3.346 1 98.5 273 SER B N 1
ATOM 4393 C CA . SER B 1 273 ? 11.383 27.812 4.195 1 98.5 273 SER B CA 1
ATOM 4394 C C . SER B 1 273 ? 9.914 28.125 4.434 1 98.5 273 SER B C 1
ATOM 4396 O O . SER B 1 273 ? 9.117 28.156 3.492 1 98.5 273 SER B O 1
ATOM 4398 N N . TYR B 1 274 ? 9.641 28.391 5.699 1 98.75 274 TYR B N 1
ATOM 4399 C CA . TYR B 1 274 ? 8.273 28.719 6.078 1 98.75 274 TYR B CA 1
ATOM 4400 C C . TYR B 1 274 ? 8.188 30.156 6.566 1 98.75 274 TYR B C 1
ATOM 4402 O O . TYR B 1 274 ? 7.418 30.469 7.48 1 98.75 274 TYR B O 1
ATOM 4410 N N . ASP B 1 275 ? 9 30.984 6.039 1 98.19 275 ASP B N 1
ATOM 4411 C CA . ASP B 1 275 ? 8.938 32.406 6.332 1 98.19 275 ASP B CA 1
ATOM 4412 C C . ASP B 1 275 ? 7.621 33 5.844 1 98.19 275 ASP B C 1
ATOM 4414 O O . ASP B 1 275 ? 6.98 32.469 4.945 1 98.19 275 ASP B O 1
ATOM 4418 N N . LYS B 1 276 ? 7.305 34.156 6.445 1 97.12 276 LYS B N 1
ATOM 4419 C CA . LYS B 1 276 ? 6.023 34.812 6.141 1 97.12 276 LYS B CA 1
ATOM 4420 C C . LYS B 1 276 ? 5.941 35.188 4.672 1 97.12 276 LYS B C 1
ATOM 4422 O O . LYS B 1 276 ? 4.848 35.25 4.098 1 97.12 276 LYS B O 1
ATOM 4427 N N . ASP B 1 277 ? 7.125 35.406 4.035 1 96.81 277 ASP B N 1
ATOM 4428 C CA . ASP B 1 277 ? 7.141 35.875 2.646 1 96.81 277 ASP B CA 1
ATOM 4429 C C . ASP B 1 277 ? 7.516 34.719 1.701 1 96.81 277 ASP B C 1
ATOM 4431 O O . ASP B 1 277 ? 7.707 34.938 0.503 1 96.81 277 ASP B O 1
ATOM 4435 N N . ALA B 1 278 ? 7.68 33.562 2.23 1 96.69 278 ALA B N 1
ATOM 4436 C CA . ALA B 1 278 ? 8.008 32.406 1.382 1 96.69 278 ALA B CA 1
ATOM 4437 C C . ALA B 1 278 ? 6.867 32.094 0.409 1 96.69 278 ALA B C 1
ATOM 4439 O O . ALA B 1 278 ? 5.691 32.219 0.765 1 96.69 278 ALA B O 1
ATOM 4440 N N . PRO B 1 279 ? 7.246 31.766 -0.906 1 96.38 279 PRO B N 1
ATOM 4441 C CA . PRO B 1 279 ? 6.184 31.312 -1.806 1 96.38 279 PRO B CA 1
ATOM 4442 C C . PRO B 1 279 ? 5.398 30.125 -1.241 1 96.38 279 PRO B C 1
ATOM 4444 O O . PRO B 1 279 ? 5.977 29.25 -0.601 1 96.38 279 PRO B O 1
ATOM 4447 N N . PHE B 1 280 ? 4.125 30.062 -1.511 1 97.56 280 PHE B N 1
ATOM 4448 C CA . PHE B 1 280 ? 3.248 29.078 -0.891 1 97.56 280 PHE B CA 1
ATOM 4449 C C . PHE B 1 280 ? 3.543 27.672 -1.421 1 97.56 280 PHE B C 1
ATOM 4451 O O . PHE B 1 280 ? 3.621 26.719 -0.648 1 97.56 280 PHE B O 1
ATOM 4458 N N . PRO B 1 281 ? 3.791 27.516 -2.762 1 97.31 281 PRO B N 1
ATOM 4459 C CA . PRO B 1 281 ? 3.969 26.172 -3.307 1 97.31 281 PRO B CA 1
ATOM 4460 C C . PRO B 1 281 ? 5.289 25.531 -2.881 1 97.31 281 PRO B C 1
ATOM 4462 O O . PRO B 1 281 ? 6.312 26.219 -2.809 1 97.31 281 PRO B O 1
ATOM 4465 N N . ASP B 1 282 ? 5.254 24.312 -2.486 1 97.31 282 ASP B N 1
ATOM 4466 C CA . ASP B 1 282 ? 6.445 23.484 -2.367 1 97.31 282 ASP B CA 1
ATOM 4467 C C . ASP B 1 282 ? 6.871 22.922 -3.725 1 97.31 282 ASP B C 1
ATOM 4469 O O . ASP B 1 282 ? 6.625 21.75 -4.031 1 97.31 282 ASP B O 1
ATOM 4473 N N . ALA B 1 283 ? 7.586 23.656 -4.453 1 96.88 283 ALA B N 1
ATOM 4474 C CA . ALA B 1 283 ? 7.781 23.469 -5.887 1 96.88 283 ALA B CA 1
ATOM 4475 C C . ALA B 1 283 ? 8.836 22.391 -6.152 1 96.88 283 ALA B C 1
ATOM 4477 O O . ALA B 1 283 ? 8.992 21.938 -7.285 1 96.88 283 ALA B O 1
ATOM 4478 N N . GLN B 1 284 ? 9.547 21.953 -5.188 1 97.5 284 GLN B N 1
ATOM 4479 C CA . GLN B 1 284 ? 10.625 21 -5.418 1 97.5 284 GLN B CA 1
ATOM 4480 C C . GLN B 1 284 ? 10.258 19.609 -4.902 1 97.5 284 GLN B C 1
ATOM 4482 O O . GLN B 1 284 ? 11.133 18.766 -4.688 1 97.5 284 GLN B O 1
ATOM 4487 N N . GLY B 1 285 ? 8.977 19.312 -4.676 1 97 285 GLY B N 1
ATOM 4488 C CA . GLY B 1 285 ? 8.516 18 -4.262 1 97 285 GLY B CA 1
ATOM 4489 C C . GLY B 1 285 ? 8.711 17.75 -2.777 1 97 285 GLY B C 1
ATOM 4490 O O . GLY B 1 285 ? 9.125 18.641 -2.035 1 97 285 GLY B O 1
ATOM 4491 N N . ILE B 1 286 ? 8.32 16.562 -2.355 1 98.19 286 ILE B N 1
ATOM 4492 C CA . ILE B 1 286 ? 8.383 16.172 -0.953 1 98.19 286 ILE B CA 1
ATOM 4493 C C . ILE B 1 286 ? 9.188 14.883 -0.814 1 98.19 286 ILE B C 1
ATOM 4495 O O . ILE B 1 286 ? 8.992 13.938 -1.587 1 98.19 286 ILE B O 1
ATOM 4499 N N . PHE B 1 287 ? 10.086 14.82 0.104 1 98.75 287 PHE B N 1
ATOM 4500 C CA . PHE B 1 287 ? 10.82 13.625 0.5 1 98.75 287 PHE B CA 1
ATOM 4501 C C . PHE B 1 287 ? 10.93 13.531 2.018 1 98.75 287 PHE B C 1
ATOM 4503 O O . PHE B 1 287 ? 11.602 14.352 2.652 1 98.75 287 PHE B O 1
ATOM 4510 N N . ALA B 1 288 ? 10.242 12.562 2.572 1 98.88 288 ALA B N 1
ATOM 4511 C CA . ALA B 1 288 ? 10.242 12.383 4.023 1 98.88 288 ALA B CA 1
ATOM 4512 C C . ALA B 1 288 ? 10.656 10.969 4.398 1 98.88 288 ALA B C 1
ATOM 4514 O O . ALA B 1 288 ? 10.414 10.016 3.646 1 98.88 288 ALA B O 1
ATOM 4515 N N . THR B 1 289 ? 11.336 10.82 5.52 1 98.88 289 THR B N 1
ATOM 4516 C CA . THR B 1 289 ? 11.758 9.508 6.004 1 98.88 289 THR B CA 1
ATOM 4517 C C . THR B 1 289 ? 11.508 9.375 7.504 1 98.88 289 THR B C 1
ATOM 4519 O O . THR B 1 289 ? 11.586 10.359 8.242 1 98.88 289 THR B O 1
ATOM 4522 N N . ALA B 1 290 ? 11.211 8.188 7.906 1 98.75 290 ALA B N 1
ATOM 4523 C CA . ALA B 1 290 ? 11.023 7.863 9.312 1 98.75 290 ALA B CA 1
ATOM 4524 C C . ALA B 1 290 ? 12.344 7.918 10.07 1 98.75 290 ALA B C 1
ATOM 4526 O O . ALA B 1 290 ? 13.414 7.977 9.461 1 98.75 290 ALA B O 1
ATOM 4527 N N . LYS B 1 291 ? 12.188 7.941 11.375 1 97.94 291 LYS B N 1
ATOM 4528 C CA . LYS B 1 291 ? 13.359 7.828 12.234 1 97.94 291 LYS B CA 1
ATOM 4529 C C . LYS B 1 291 ? 14.172 6.582 11.898 1 97.94 291 LYS B C 1
ATOM 4531 O O . LYS B 1 291 ? 13.617 5.504 11.695 1 97.94 291 LYS B O 1
ATOM 4536 N N . GLY B 1 292 ? 15.484 6.785 11.836 1 97.12 292 GLY B N 1
ATOM 4537 C CA . GLY B 1 292 ? 16.359 5.648 11.633 1 97.12 292 GLY B CA 1
ATOM 4538 C C . GLY B 1 292 ? 16.594 5.336 10.164 1 97.12 292 GLY B C 1
ATOM 4539 O O . GLY B 1 292 ? 17.438 4.5 9.828 1 97.12 292 GLY B O 1
ATOM 4540 N N . VAL B 1 293 ? 15.844 5.867 9.25 1 98 293 VAL B N 1
ATOM 4541 C CA . VAL B 1 293 ? 16.031 5.68 7.812 1 98 293 VAL B CA 1
ATOM 4542 C C . VAL B 1 293 ? 17.078 6.672 7.297 1 98 293 VAL B C 1
ATOM 4544 O O . VAL B 1 293 ? 17.047 7.852 7.645 1 98 293 VAL B O 1
ATOM 4547 N N . ASP B 1 294 ? 18 6.238 6.527 1 97.88 294 ASP B N 1
ATOM 4548 C CA . ASP B 1 294 ? 19.047 7.098 5.984 1 97.88 294 ASP B CA 1
ATOM 4549 C C . ASP B 1 294 ? 18.484 8.008 4.887 1 97.88 294 ASP B C 1
ATOM 4551 O O . ASP B 1 294 ? 18.5 7.648 3.709 1 97.88 294 ASP B O 1
ATOM 4555 N N . HIS B 1 295 ? 18.109 9.188 5.285 1 98.56 295 HIS B N 1
ATOM 4556 C CA . HIS B 1 295 ? 17.453 10.164 4.418 1 98.56 295 HIS B CA 1
ATOM 4557 C C . HIS B 1 295 ? 18.344 10.531 3.24 1 98.56 295 HIS B C 1
ATOM 4559 O O . HIS B 1 295 ? 17.906 10.5 2.088 1 98.56 295 HIS B O 1
ATOM 4565 N N . GLY B 1 296 ? 19.562 10.859 3.508 1 98.19 296 GLY B N 1
ATOM 4566 C CA . GLY B 1 296 ? 20.5 11.258 2.469 1 98.19 296 GLY B CA 1
ATOM 4567 C C . GLY B 1 296 ? 20.766 10.156 1.459 1 98.19 296 GLY B C 1
ATOM 4568 O O . GLY B 1 296 ? 20.844 10.414 0.256 1 98.19 296 GLY B O 1
ATOM 4569 N N . ALA B 1 297 ? 20.922 8.945 1.922 1 97.94 297 ALA B N 1
ATOM 4570 C CA . ALA B 1 297 ? 21.172 7.816 1.036 1 97.94 297 ALA B CA 1
ATOM 4571 C C . ALA B 1 297 ? 20.016 7.598 0.072 1 97.94 297 ALA B C 1
ATOM 4573 O O . ALA B 1 297 ? 20.219 7.297 -1.105 1 97.94 297 ALA B O 1
ATOM 4574 N N . LEU B 1 298 ? 18.797 7.691 0.564 1 98.25 298 LEU B N 1
ATOM 4575 C CA . LEU B 1 298 ? 17.625 7.488 -0.289 1 98.25 298 LEU B CA 1
ATOM 4576 C C . LEU B 1 298 ? 17.516 8.602 -1.33 1 98.25 298 LEU B C 1
ATOM 4578 O O . LEU B 1 298 ? 17.219 8.336 -2.496 1 98.25 298 LEU B O 1
ATOM 4582 N N . ILE B 1 299 ? 17.75 9.805 -0.901 1 98 299 ILE B N 1
ATOM 4583 C CA . ILE B 1 299 ? 17.719 10.922 -1.837 1 98 299 ILE B CA 1
ATOM 4584 C C . ILE B 1 299 ? 18.75 10.703 -2.939 1 98 299 ILE B C 1
ATOM 4586 O O . ILE B 1 299 ? 18.5 11.023 -4.105 1 98 299 ILE B O 1
ATOM 4590 N N . GLY B 1 300 ? 19.859 10.164 -2.545 1 97.75 300 GLY B N 1
ATOM 4591 C CA . GLY B 1 300 ? 20.938 9.914 -3.486 1 97.75 300 GLY B CA 1
ATOM 4592 C C . GLY B 1 300 ? 20.562 8.914 -4.566 1 97.75 300 GLY B C 1
ATOM 4593 O O . GLY B 1 300 ? 21.203 8.867 -5.617 1 97.75 300 GLY B O 1
ATOM 4594 N N . LYS B 1 301 ? 19.562 8.133 -4.344 1 97.06 301 LYS B N 1
ATOM 4595 C CA . LYS B 1 301 ? 19.141 7.121 -5.305 1 97.06 301 LYS B CA 1
ATOM 4596 C C . LYS B 1 301 ? 18.297 7.738 -6.414 1 97.06 301 LYS B C 1
ATOM 4598 O O . LYS B 1 301 ? 18.062 7.109 -7.445 1 97.06 301 LYS B O 1
ATOM 4603 N N . LEU B 1 302 ? 17.781 8.961 -6.25 1 97.12 302 LEU B N 1
ATOM 4604 C CA . LEU B 1 302 ? 16.969 9.594 -7.277 1 97.12 302 LEU B CA 1
ATOM 4605 C C . LEU B 1 302 ? 17.812 9.961 -8.5 1 97.12 302 LEU B C 1
ATOM 4607 O O . LEU B 1 302 ? 18.875 10.57 -8.367 1 97.12 302 LEU B O 1
ATOM 4611 N N . PRO B 1 303 ? 17.344 9.578 -9.641 1 95.69 303 PRO B N 1
ATOM 4612 C CA . PRO B 1 303 ? 18.062 9.906 -10.867 1 95.69 303 PRO B CA 1
ATOM 4613 C C . PRO B 1 303 ? 18.141 11.406 -11.117 1 95.69 303 PRO B C 1
ATOM 4615 O O . PRO B 1 303 ? 17.281 12.164 -10.664 1 95.69 303 PRO B O 1
ATOM 4618 N N . GLN B 1 304 ? 19.094 11.797 -11.867 1 95.62 304 GLN B N 1
ATOM 4619 C CA . GLN B 1 304 ? 19.344 13.203 -12.148 1 95.62 304 GLN B CA 1
ATOM 4620 C C . GLN B 1 304 ? 18.172 13.828 -12.906 1 95.62 304 GLN B C 1
ATOM 4622 O O . GLN B 1 304 ? 17.859 15.008 -12.719 1 95.62 304 GLN B O 1
ATOM 4627 N N . ASP B 1 305 ? 17.578 13.117 -13.766 1 95.19 305 ASP B N 1
ATOM 4628 C CA . ASP B 1 305 ? 16.469 13.656 -14.555 1 95.19 305 ASP B CA 1
ATOM 4629 C C . ASP B 1 305 ? 15.312 14.078 -13.656 1 95.19 305 ASP B C 1
ATOM 4631 O O . ASP B 1 305 ? 14.609 15.039 -13.953 1 95.19 305 ASP B O 1
ATOM 4635 N N . ILE B 1 306 ? 15.109 13.297 -12.609 1 94.75 306 ILE B N 1
ATOM 4636 C CA . ILE B 1 306 ? 14.078 13.664 -11.648 1 94.75 306 ILE B CA 1
ATOM 4637 C C . ILE B 1 306 ? 14.453 14.961 -10.945 1 94.75 306 ILE B C 1
ATOM 4639 O O . ILE B 1 306 ? 13.625 15.859 -10.789 1 94.75 306 ILE B O 1
ATOM 4643 N N . ARG B 1 307 ? 15.648 15.102 -10.5 1 95.19 307 ARG B N 1
ATOM 4644 C CA . ARG B 1 307 ? 16.125 16.312 -9.844 1 95.19 307 ARG B CA 1
ATOM 4645 C C . ARG B 1 307 ? 16.031 17.516 -10.766 1 95.19 307 ARG B C 1
ATOM 4647 O O . ARG B 1 307 ? 15.609 18.594 -10.344 1 95.19 307 ARG B O 1
ATOM 4654 N N . ASP B 1 308 ? 16.344 17.297 -12.031 1 96.38 308 ASP B N 1
ATOM 4655 C CA . ASP B 1 308 ? 16.344 18.375 -13.016 1 96.38 308 ASP B CA 1
ATOM 4656 C C . ASP B 1 308 ? 14.93 18.891 -13.258 1 96.38 308 ASP B C 1
ATOM 4658 O O . ASP B 1 308 ? 14.742 20.031 -13.68 1 96.38 308 ASP B O 1
ATOM 4662 N N . ALA B 1 309 ? 14.008 18.047 -13.023 1 95.5 309 ALA B N 1
ATOM 4663 C CA . ALA B 1 309 ? 12.617 18.422 -13.266 1 95.5 309 ALA B CA 1
ATOM 4664 C C . ALA B 1 309 ? 12.102 19.359 -12.188 1 95.5 309 ALA B C 1
ATOM 4666 O O . ALA B 1 309 ? 11.047 19.984 -12.352 1 95.5 309 ALA B O 1
ATOM 4667 N N . PHE B 1 310 ? 12.812 19.516 -11.086 1 96.12 310 PHE B N 1
ATOM 4668 C CA . PHE B 1 310 ? 12.406 20.375 -9.977 1 96.12 310 PHE B CA 1
ATOM 4669 C C . PHE B 1 310 ? 13.516 21.359 -9.617 1 96.12 310 PHE B C 1
ATOM 4671 O O . PHE B 1 310 ? 14.023 21.359 -8.5 1 96.12 310 PHE B O 1
ATOM 4678 N N . PRO B 1 311 ? 13.797 22.281 -10.5 1 93.94 311 PRO B N 1
ATOM 4679 C CA . PRO B 1 311 ? 14.906 23.219 -10.281 1 93.94 311 PRO B CA 1
ATOM 4680 C C . PRO B 1 311 ? 14.555 24.344 -9.305 1 93.94 311 PRO B C 1
ATOM 4682 O O . PRO B 1 311 ? 13.375 24.641 -9.109 1 93.94 311 PRO B O 1
ATOM 4685 N N . TYR B 1 312 ? 15.586 24.953 -8.734 1 91.69 312 TYR B N 1
ATOM 4686 C CA . TYR B 1 312 ? 15.43 26.172 -7.945 1 91.69 312 TYR B CA 1
ATOM 4687 C C . TYR B 1 312 ? 15.508 27.406 -8.828 1 91.69 312 TYR B C 1
ATOM 4689 O O . TYR B 1 312 ? 16.203 27.406 -9.852 1 91.69 312 TYR B O 1
#

pLDDT: mean 93.14, std 10.94, range [25.88, 98.94]

InterPro domains:
  IPR000760 Inositol monophosphatase-like [PF00459] (13-301)
  IPR020550 Inositol monophosphatase, conserved site [PS00630] (248-262)
  IPR020583 Inositol monophosphatase, metal-binding site [PS00629] (117-129)
  IPR050725 CysQ/Inositol Monophosphatase [PTHR43028] (6-304)

Secondary structure (DSSP, 8-state):
------HHHHHHHHHHHHHHHHHHHHHHHHHHHHTT-S-TT--HHHHHHHHHHHHHHHHHHHHHHH-TTSEEEETT----TT----GGG------HHHHTS---GGGTT--GGGEEEEEEEEE-HHHHHHT-GGG-EEEEEEEETTEEEEEEEEETTTTTTTSTT---EEEEEETTTEEESS---PPPSS--EEEEESS---HHHHHHHHHH--SEEEEES-HHHHHHHHHTTS-SEEEE-SS--BHHHHHHHHHHHHHTT-EEE-TTSPPPP--TTS-SB-TT-EEEE-TTS-HHHHHHTS-HHHHHTS--/------HHHHHHHHHHHHHHHHHHHHHHHHHHHHTT-S-TT--HHHHHHHHHHHHHHHHHHHHHHH-TTSEEEETT----TT----GGG------HHHHTS---GGGTT--GGGEEEEEEEEE-HHHHHHT-GGG-EEEEEEEETTEEEEEEEEETTTTTTTSTT---EEEEEETTTEEESS---PPPSS--EEEEESS---HHHHHHHHHH--SEEEEES-HHHHHHHHHTTS-SEEEE-SS--BHHHHHHHHHHHHHTT-EEE-TTS-PPP--TTS-SB-TT-EEEE-TTS-HHHHHHTS-HHHHHTS--

Radius of gyration: 28.09 Å; Cα contacts (8 Å, |Δi|>4): 1446; chains: 2; bounding box: 62×94×67 Å

Foldseek 3Di:
DPDFQAPVLQLQQQLQVLLLLLLVLLVVLVVCVVVVVPPDPDALLNSLVVSQLLSCCLNCVQSCVVQVLAAEAEPVGDDPPPDDNPPVSHDPDGHVVSSPADDDPVRRPADNNQKYKFWRSWFQSVCSSVVVQQQIWTKIFIGGNFATFKIKIWRCCNCCVPDPRDSTWMKMFGAPRAIDRDAFDAADPPFAEEEEAPPDDDPLNVLLCVLLPGPYYHHDGGLLSRLVCQRNRVHFKYWWLAFPAWCSRPSRSQNNQNRQQKHKPFLQRHHGTPDPPGDGIPQRTIIIGHHPDDRVVSSVSGDPVSNVVRDD/DPDFQAPVLQLQQQLQVLLLLLLVLLVVLVVCVVVVVPDDPQDLLNSLVVSQLLSCCLNCVQSCVVQVLAAEAEPVDDDPPPDDNPPVSHDPDGHVVSSPADDDPVRRPADSNQKYKFWRSWFQSVCSSVVVQQQIWTKIFIGGNFATFKIKIWRCCNCCVPDPNDSTWMKMFGAPRAIDRDAFDAADPPFAEEEEAPPDDDPLQVLLCVLLPGPYYHHDGGLLSRLVCQRNRVHFKYWWLAFPAWCSRPSRSQNNQVRQQKHKPFLQRHHGTPDPPGDGIPQRTIIIGHHPDDRVVSSVSGDPVSNVVRDD